Protein AF-A0AA38HMI3-F1 (afdb_monomer_lite)

Sequence (400 aa):
MSDICKDIGNIWSRQFDHRSFLSGEINSMLQEFEQKRKDTEVDNLFKTIENITDIKDTEVDRFKQAVDQVLPETNNELQQALTVCSRFSDVENKYKESDYLERARQQRKTDWDNFMDYITTSYSEINSLTESKEEGLQKISNPSIYIKPSKKLFDYISTVKVSSDIPVGIANVIYKNKKNATNSKPAEPQYLITDEDRQFLNTLKLNSKVDITKLPLYNEAIILDSDKLLNLQDLHWLYSYMQKDNEDKSEKVYLHNILEGSEIVLPKNSEIPRNAELEKRCERLRASQQNREYNSMTKNVDNVRRKHPEDTISFQMKQINRQLIAISQFIMSVLAGFAFGFIGVELLIGSLDFGFRLLLGIICALTIALAELYFLAKKLNEDLKFETAYEVKKKGTKLD

Organism: NCBI:txid2755281

pLDDT: mean 78.36, std 12.8, range [37.5, 96.31]

Foldseek 3Di:
DVVVVVVVVVVVCVVPVCVVVVVVVVVVVCCCPVPPPPCVVVVVVVVVVVVVCCCVVPVVVVVVVVCVPVVVVVVVVVVVVVVVVVVVVVVVVVVVPPCPVVVVVVVVVVVVVVVVVVVVVVVVVVVVVVVVVVVVLDDQPDQWKK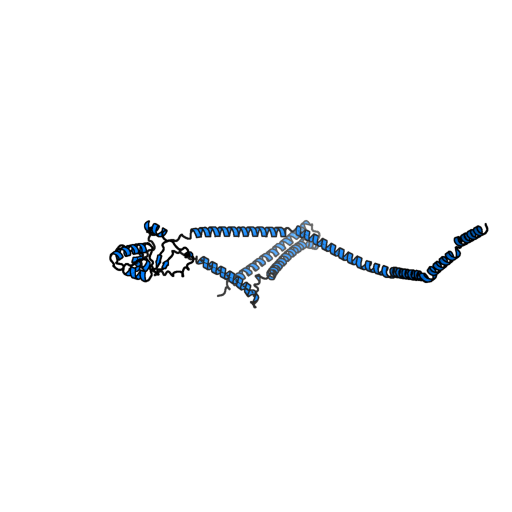KQFDPLLLVVLCPDDDDPPADQLSCVSNDVDRDDPPDDDPDDDDDPCDVVNVVVVVVDPDPPPCPVVPPDPPDDDPDDPPTRIDTPVNLVVVQVSLVVVQVVDPDRDHPVVRCVPMDMDGRDGDDDDDDPVVVVVVVVVVVVVVVVVVCVVCVVVDPPPPPVLVPDPVSVVVVVVVVVVLVVVLVVQLVVQLCCQQVVCCVVPNDDDNVNSNVRSNVSSVVSNVVSVVVVVVVVVVVVVVVVVVVVVVVVPPDD

Radius of gyration: 61.14 Å; chains: 1; bounding box: 143×137×130 Å

InterPro domains:
  IPR017243 Biogenesis of lysosome-related organelles complex 1 subunit 5 [PF14942] (6-138)
  IPR021013 ATPase, vacuolar ER assembly factor, Vma12 [PF11712] (258-382)
  IPR021013 ATPase, vacuolar ER assembly factor, Vma12 [PTHR31394] (197-399)

Structure (mmCIF, N/CA/C/O backbone):
data_AF-A0AA38HMI3-F1
#
_entry.id   AF-A0AA38HMI3-F1
#
loop_
_atom_site.group_PDB
_atom_site.id
_atom_site.type_symbol
_atom_site.label_atom_id
_atom_site.label_alt_id
_atom_site.label_comp_id
_atom_site.label_asym_id
_atom_site.label_entity_id
_atom_site.label_seq_id
_atom_site.pdbx_PDB_ins_code
_atom_site.Cartn_x
_atom_site.Cartn_y
_atom_site.Cartn_z
_atom_site.occupancy
_atom_site.B_iso_or_equiv
_atom_site.auth_seq_id
_atom_site.auth_comp_id
_atom_site.auth_asym_id
_atom_site.auth_atom_id
_atom_site.pdbx_PDB_model_num
ATOM 1 N N . MET A 1 1 ? 99.646 -90.464 -45.569 1.00 53.66 1 MET A N 1
ATOM 2 C CA . MET A 1 1 ? 99.745 -89.111 -46.173 1.00 53.66 1 MET A CA 1
ATOM 3 C C . MET A 1 1 ? 98.678 -88.843 -47.236 1.00 53.66 1 MET A C 1
ATOM 5 O O . MET A 1 1 ? 98.227 -87.711 -47.295 1.00 53.66 1 MET A O 1
ATOM 9 N N . SER A 1 2 ? 98.241 -89.822 -48.043 1.00 58.94 2 SER A N 1
ATOM 10 C CA . SER A 1 2 ? 97.234 -89.609 -49.104 1.00 58.94 2 SER A CA 1
ATOM 11 C C . SER A 1 2 ? 95.858 -89.166 -48.603 1.00 58.94 2 SER A C 1
ATOM 13 O O . SER A 1 2 ? 95.216 -88.336 -49.242 1.00 58.94 2 SER A O 1
ATOM 15 N N . ASP A 1 3 ? 95.412 -89.702 -47.470 1.00 58.22 3 ASP A N 1
ATOM 16 C CA . ASP A 1 3 ? 94.015 -89.537 -47.043 1.00 58.22 3 ASP A CA 1
ATOM 17 C C . ASP A 1 3 ? 93.772 -88.151 -46.442 1.00 58.22 3 ASP A C 1
ATOM 19 O O . ASP A 1 3 ? 92.771 -87.507 -46.735 1.00 58.22 3 ASP A O 1
ATOM 23 N N . ILE A 1 4 ? 94.781 -87.613 -45.754 1.00 63.34 4 ILE A N 1
ATOM 24 C CA . ILE A 1 4 ? 94.772 -86.244 -45.227 1.00 63.34 4 ILE A CA 1
ATOM 25 C C . ILE A 1 4 ? 94.673 -85.223 -46.372 1.00 63.34 4 ILE A C 1
ATOM 27 O O . ILE A 1 4 ? 93.920 -84.259 -46.277 1.00 63.34 4 ILE A O 1
ATOM 31 N N . CYS A 1 5 ? 95.379 -85.438 -47.487 1.00 63.88 5 CYS A N 1
ATOM 32 C CA . CYS A 1 5 ? 95.287 -84.540 -48.642 1.00 63.88 5 CYS A CA 1
ATOM 33 C C . CYS A 1 5 ? 93.909 -84.578 -49.320 1.00 63.88 5 CYS A C 1
ATOM 35 O O . CYS A 1 5 ? 93.438 -83.540 -49.781 1.00 63.88 5 CYS A O 1
ATOM 37 N N . LYS A 1 6 ? 93.249 -85.742 -49.371 1.00 67.38 6 LYS A N 1
ATOM 38 C CA . LYS A 1 6 ? 91.887 -85.854 -49.918 1.00 67.38 6 LYS A CA 1
ATOM 39 C C . LYS A 1 6 ? 90.856 -85.176 -49.027 1.00 67.38 6 LYS A C 1
ATOM 41 O O . LYS A 1 6 ? 90.005 -84.455 -49.543 1.00 67.38 6 LYS A O 1
ATOM 46 N N . ASP A 1 7 ? 90.960 -85.353 -47.716 1.00 68.00 7 ASP A N 1
ATOM 47 C CA . ASP A 1 7 ? 90.024 -84.735 -46.779 1.00 68.00 7 ASP A CA 1
ATOM 48 C C . ASP A 1 7 ? 90.170 -83.212 -46.763 1.00 68.00 7 ASP A C 1
ATOM 50 O O . ASP A 1 7 ? 89.167 -82.502 -46.809 1.00 68.00 7 ASP A O 1
ATOM 54 N N . ILE A 1 8 ? 91.400 -82.693 -46.830 1.00 70.31 8 ILE A N 1
ATOM 55 C CA . ILE A 1 8 ? 91.639 -81.249 -46.973 1.00 70.31 8 ILE A CA 1
ATOM 56 C C . ILE A 1 8 ? 91.068 -80.728 -48.301 1.00 70.31 8 ILE A C 1
ATOM 58 O O . ILE A 1 8 ? 90.435 -79.674 -48.318 1.00 70.31 8 ILE A O 1
ATOM 62 N N . GLY A 1 9 ? 91.230 -81.472 -49.401 1.00 70.25 9 GLY A N 1
ATOM 63 C CA . GLY A 1 9 ? 90.661 -81.108 -50.702 1.00 70.25 9 GLY A CA 1
ATOM 64 C C . GLY A 1 9 ? 89.130 -81.054 -50.697 1.00 70.25 9 GLY A C 1
ATOM 65 O O . GLY A 1 9 ? 88.548 -80.103 -51.215 1.00 70.25 9 GLY A O 1
ATOM 66 N N . ASN A 1 10 ? 88.479 -82.024 -50.050 1.00 69.19 10 ASN A N 1
ATOM 67 C CA . ASN A 1 10 ? 87.020 -82.076 -49.932 1.00 69.19 10 ASN A CA 1
ATOM 68 C C . ASN A 1 10 ? 86.461 -80.982 -49.011 1.00 69.19 10 ASN A C 1
ATOM 70 O O . ASN A 1 10 ? 85.406 -80.410 -49.294 1.00 69.19 10 ASN A O 1
ATOM 74 N N . ILE A 1 11 ? 87.161 -80.672 -47.916 1.00 70.38 11 ILE A N 1
ATOM 75 C CA . ILE A 1 11 ? 86.800 -79.557 -47.032 1.00 70.38 11 ILE A CA 1
ATOM 76 C C . ILE A 1 11 ? 86.919 -78.239 -47.799 1.00 70.38 11 ILE A C 1
ATOM 78 O O . ILE A 1 11 ? 85.998 -77.426 -47.757 1.00 70.38 11 ILE A O 1
ATOM 82 N N . TRP A 1 12 ? 87.996 -78.061 -48.569 1.00 71.50 12 TRP A N 1
ATOM 83 C CA . TRP A 1 12 ? 88.208 -76.860 -49.370 1.00 71.50 12 TRP A CA 1
ATOM 84 C C . TRP A 1 12 ? 87.123 -76.676 -50.440 1.00 71.50 12 TRP A C 1
ATOM 86 O O . TRP A 1 12 ? 86.528 -75.604 -50.522 1.00 71.50 12 TRP A O 1
ATOM 96 N N . SER A 1 13 ? 86.768 -77.721 -51.196 1.00 70.75 13 SER A N 1
ATOM 97 C CA . SER A 1 13 ? 85.690 -77.614 -52.188 1.00 70.75 13 SER A CA 1
ATOM 98 C C . SER A 1 13 ? 84.338 -77.329 -51.541 1.00 70.75 13 SER A C 1
ATOM 100 O O . SER A 1 13 ? 83.560 -76.538 -52.055 1.00 70.75 13 SER A O 1
ATOM 102 N N . ARG A 1 14 ? 84.048 -77.925 -50.383 1.00 69.06 14 ARG A N 1
ATOM 103 C CA . ARG A 1 14 ? 82.753 -77.753 -49.718 1.00 69.06 14 ARG A CA 1
ATOM 104 C C . ARG A 1 14 ? 82.609 -76.392 -49.035 1.00 69.06 14 ARG A C 1
ATOM 106 O O . ARG A 1 14 ? 81.496 -75.891 -48.916 1.00 69.06 14 ARG A O 1
ATOM 113 N N . GLN A 1 15 ? 83.712 -75.799 -48.589 1.00 68.62 15 GLN A N 1
ATOM 114 C CA . GLN A 1 15 ? 83.706 -74.498 -47.925 1.00 68.62 15 GLN A CA 1
ATOM 115 C C . GLN A 1 15 ? 83.678 -73.323 -48.917 1.00 68.62 15 GLN A C 1
ATOM 117 O O . GLN A 1 15 ? 83.223 -72.243 -48.546 1.00 68.62 15 GLN A O 1
ATOM 122 N N . PHE A 1 16 ? 84.094 -73.543 -50.171 1.00 68.94 16 PHE A N 1
ATOM 123 C CA . PHE A 1 16 ? 84.168 -72.506 -51.208 1.00 68.94 16 PHE A CA 1
ATOM 124 C C . PHE A 1 16 ? 83.251 -72.727 -52.430 1.00 68.94 16 PHE A C 1
ATOM 126 O O . PHE A 1 16 ? 83.304 -71.938 -53.376 1.00 68.94 16 PHE A O 1
ATOM 133 N N . ASP A 1 17 ? 82.376 -73.741 -52.446 1.00 71.19 17 ASP A N 1
ATOM 134 C CA . ASP A 1 17 ? 81.403 -73.914 -53.538 1.00 71.19 17 ASP A CA 1
ATOM 135 C C . ASP A 1 17 ? 80.157 -73.033 -53.334 1.00 71.19 17 ASP A C 1
ATOM 137 O O . ASP A 1 17 ? 79.098 -73.453 -52.866 1.00 71.19 17 ASP A O 1
ATOM 141 N N . HIS A 1 18 ? 80.304 -71.752 -53.675 1.00 74.81 18 HIS A N 1
ATOM 142 C CA . HIS A 1 18 ? 79.265 -70.730 -53.523 1.00 74.81 18 HIS A CA 1
ATOM 143 C C . HIS A 1 18 ? 78.164 -70.795 -54.590 1.00 74.81 18 HIS A C 1
ATOM 145 O O . HIS A 1 18 ? 77.219 -70.010 -54.528 1.00 74.81 18 HIS A O 1
ATOM 151 N N . ARG A 1 19 ? 78.249 -71.706 -55.571 1.00 77.69 19 ARG A N 1
ATOM 152 C CA . ARG A 1 19 ? 77.316 -71.749 -56.712 1.00 77.69 19 ARG A CA 1
ATOM 153 C C . ARG A 1 19 ? 75.865 -71.959 -56.296 1.00 77.69 19 ARG A C 1
ATOM 155 O O . ARG A 1 19 ? 74.987 -71.266 -56.801 1.00 77.69 19 ARG A O 1
ATOM 162 N N . SER A 1 20 ? 75.617 -72.876 -55.365 1.00 74.94 20 SER A N 1
ATOM 163 C CA . SER A 1 20 ? 74.258 -73.182 -54.898 1.00 74.94 20 SER A CA 1
ATOM 164 C C . SER A 1 20 ? 73.639 -72.014 -54.128 1.00 74.94 20 SER A C 1
ATOM 166 O O . SER A 1 20 ? 72.458 -71.727 -54.300 1.00 74.94 20 SER A O 1
ATOM 168 N N . PHE A 1 21 ? 74.445 -71.303 -53.332 1.00 79.44 21 PHE A N 1
ATOM 169 C CA . PHE A 1 21 ? 74.012 -70.100 -52.620 1.00 79.44 21 PHE A CA 1
ATOM 170 C C . PHE A 1 21 ? 73.713 -68.955 -53.597 1.00 79.44 21 PHE A C 1
ATOM 172 O O . PHE A 1 21 ? 72.607 -68.428 -53.604 1.00 79.44 21 PHE A O 1
ATOM 179 N N . LEU A 1 22 ? 74.653 -68.636 -54.494 1.00 82.31 22 LEU A N 1
ATOM 180 C CA . LEU A 1 22 ? 74.498 -67.548 -55.467 1.00 82.31 22 LEU A CA 1
ATOM 181 C C . LEU A 1 22 ? 73.312 -67.783 -56.411 1.00 82.31 22 LEU A C 1
ATOM 183 O O . LEU A 1 22 ? 72.559 -66.858 -56.693 1.00 82.31 22 LEU A O 1
ATOM 187 N N . SER A 1 23 ? 73.105 -69.021 -56.868 1.00 83.62 23 SER A N 1
ATOM 188 C CA . SER A 1 23 ? 71.952 -69.362 -57.705 1.00 83.62 23 SER A CA 1
ATOM 189 C C . SER A 1 23 ? 70.625 -69.263 -56.949 1.00 83.62 23 SER A C 1
ATOM 191 O O . SER A 1 23 ? 69.622 -68.890 -57.555 1.00 83.62 23 SER A O 1
ATOM 193 N N . GLY A 1 24 ? 70.601 -69.599 -55.656 1.00 84.50 24 GLY A N 1
ATOM 194 C CA . GLY A 1 24 ? 69.422 -69.430 -54.807 1.00 84.50 24 GLY A CA 1
ATOM 195 C C . GLY A 1 24 ? 69.067 -67.957 -54.620 1.00 84.50 24 GLY A C 1
ATOM 196 O O . GLY A 1 24 ? 67.916 -67.577 -54.822 1.00 84.50 24 GLY A O 1
ATOM 197 N N . GLU A 1 25 ? 70.065 -67.121 -54.332 1.00 85.12 25 GLU A N 1
ATOM 198 C CA . GLU A 1 25 ? 69.886 -65.679 -54.141 1.00 85.12 25 GLU A CA 1
ATOM 199 C C . GLU A 1 25 ? 69.431 -64.983 -55.432 1.00 85.12 25 GLU A C 1
ATOM 201 O O . GLU A 1 25 ? 68.498 -64.183 -55.407 1.00 85.12 25 GLU A O 1
ATOM 206 N N . ILE A 1 26 ? 70.030 -65.337 -56.579 1.00 84.25 26 ILE A N 1
ATOM 207 C CA . ILE A 1 26 ? 69.630 -64.811 -57.895 1.00 84.25 26 ILE A CA 1
ATOM 208 C C . ILE A 1 26 ? 68.176 -65.178 -58.195 1.00 84.25 26 ILE A C 1
ATOM 210 O O . ILE A 1 26 ? 67.402 -64.309 -58.584 1.00 84.25 26 ILE A O 1
ATOM 214 N N . ASN A 1 27 ? 67.777 -66.434 -57.980 1.00 82.56 27 ASN A N 1
ATOM 215 C CA . ASN A 1 27 ? 66.400 -66.861 -58.235 1.00 82.56 27 ASN A CA 1
ATOM 216 C C . ASN A 1 27 ? 65.402 -66.204 -57.273 1.00 82.56 27 ASN A C 1
ATOM 218 O O . ASN A 1 27 ? 64.312 -65.831 -57.696 1.00 82.56 27 ASN A O 1
ATOM 222 N N . SER A 1 28 ? 65.779 -66.020 -56.005 1.00 80.88 28 SER A N 1
ATOM 223 C CA . SER A 1 28 ? 64.961 -65.308 -55.018 1.00 80.88 28 SER A CA 1
ATOM 224 C C . SER A 1 28 ? 64.762 -63.841 -55.416 1.00 80.88 28 SER A C 1
ATOM 226 O O . SER A 1 28 ? 63.639 -63.338 -55.419 1.00 80.88 28 SER A O 1
ATOM 228 N N . MET A 1 29 ? 65.834 -63.171 -55.855 1.00 80.56 29 MET A N 1
ATOM 229 C CA . MET A 1 29 ? 65.776 -61.798 -56.356 1.00 80.56 29 MET A CA 1
ATOM 230 C C . MET A 1 29 ? 64.897 -61.696 -57.610 1.00 80.56 29 MET A C 1
ATOM 232 O O . MET A 1 29 ? 64.044 -60.818 -57.702 1.00 80.56 29 MET A O 1
ATOM 236 N N . LEU A 1 30 ? 65.059 -62.616 -58.558 1.00 79.44 30 LEU A N 1
ATOM 237 C CA . LEU A 1 30 ? 64.302 -62.626 -59.808 1.00 79.44 30 LEU A CA 1
ATOM 238 C C . LEU A 1 30 ? 62.809 -62.891 -59.550 1.00 79.44 30 LEU A C 1
ATOM 240 O O . LEU A 1 30 ? 61.956 -62.220 -60.123 1.00 79.44 30 LEU A O 1
ATOM 244 N N . GLN A 1 31 ? 62.480 -63.771 -58.599 1.00 76.31 31 GLN A N 1
ATOM 245 C CA . GLN A 1 31 ? 61.102 -64.022 -58.175 1.00 76.31 31 GLN A CA 1
ATOM 246 C C . GLN A 1 31 ? 60.465 -62.807 -57.474 1.00 76.31 31 GLN A C 1
ATOM 248 O O . GLN A 1 31 ? 59.315 -62.464 -57.752 1.00 76.31 31 GLN A O 1
ATOM 253 N N . GLU A 1 32 ? 61.193 -62.127 -56.586 1.00 74.00 32 GLU A N 1
ATOM 254 C CA . GLU A 1 32 ? 60.715 -60.909 -55.915 1.00 74.00 32 GLU A CA 1
ATOM 255 C C . GLU A 1 32 ? 60.447 -59.764 -56.909 1.00 74.00 32 GLU A C 1
ATOM 257 O O . GLU A 1 32 ? 59.426 -59.079 -56.798 1.00 74.00 32 GLU A O 1
ATOM 262 N N . PHE A 1 33 ? 61.323 -59.570 -57.897 1.00 70.69 33 PHE A N 1
ATOM 263 C CA . PHE A 1 33 ? 61.198 -58.473 -58.858 1.00 70.69 33 PHE A CA 1
ATOM 264 C C . PHE A 1 33 ? 60.216 -58.772 -59.999 1.00 70.69 33 PHE A C 1
ATOM 266 O O . PHE A 1 33 ? 59.379 -57.922 -60.300 1.00 70.69 33 PHE A O 1
ATOM 273 N N . GLU A 1 34 ? 60.245 -59.967 -60.595 1.00 68.62 34 GLU A N 1
ATOM 274 C CA . GLU A 1 34 ? 59.375 -60.289 -61.736 1.00 68.62 34 GLU A CA 1
ATOM 275 C C . GLU A 1 34 ? 57.951 -60.695 -61.324 1.00 68.62 34 GLU A C 1
ATOM 277 O O . GLU A 1 34 ? 57.003 -60.368 -62.039 1.00 68.62 34 GLU A O 1
ATOM 282 N N . GLN A 1 35 ? 57.757 -61.384 -60.185 1.00 64.50 35 GLN A N 1
ATOM 283 C CA . GLN A 1 35 ? 56.431 -61.912 -59.814 1.00 64.50 35 GLN A CA 1
ATOM 284 C C . GLN A 1 35 ? 55.650 -61.038 -58.825 1.00 64.50 35 GLN A C 1
ATOM 286 O O . GLN A 1 35 ? 54.431 -60.946 -58.956 1.00 64.50 35 GLN A O 1
ATOM 291 N N . LYS A 1 36 ? 56.298 -60.413 -57.829 1.00 62.81 36 LYS A N 1
ATOM 292 C CA . LYS A 1 36 ? 55.577 -59.652 -56.783 1.00 62.81 36 LYS A CA 1
ATOM 293 C C . LYS A 1 36 ? 55.408 -58.165 -57.090 1.00 62.81 36 LYS A C 1
ATOM 295 O O . LYS A 1 36 ? 54.399 -57.588 -56.692 1.00 62.81 36 LYS A O 1
ATOM 300 N N . ARG A 1 37 ? 56.389 -57.526 -57.736 1.00 62.28 37 ARG A N 1
ATOM 301 C CA . ARG A 1 37 ? 56.389 -56.062 -57.933 1.00 62.28 37 ARG A CA 1
ATOM 302 C C . ARG A 1 37 ? 55.822 -55.611 -59.272 1.00 62.28 37 ARG A C 1
ATOM 304 O O . ARG A 1 37 ? 55.145 -54.590 -59.281 1.00 62.28 37 ARG A O 1
ATOM 311 N N . LYS A 1 38 ? 56.059 -56.388 -60.335 1.00 68.56 38 LYS A N 1
ATOM 312 C CA . LYS A 1 38 ? 55.564 -56.200 -61.709 1.00 68.56 38 LYS A CA 1
ATOM 313 C C . LYS A 1 38 ? 55.175 -54.745 -62.037 1.00 68.56 38 LYS A C 1
ATOM 315 O O . LYS A 1 38 ? 56.067 -53.916 -62.169 1.00 68.56 38 LYS A O 1
ATOM 320 N N . ASP A 1 39 ? 53.877 -54.439 -62.086 1.00 67.12 39 ASP A N 1
ATOM 321 C CA . ASP A 1 39 ? 53.347 -53.122 -62.469 1.00 67.12 39 ASP A CA 1
ATOM 322 C C . ASP A 1 39 ? 52.679 -52.378 -61.294 1.00 67.12 39 ASP A C 1
ATOM 324 O O . ASP A 1 39 ? 52.217 -51.253 -61.445 1.00 67.12 39 ASP A O 1
ATOM 328 N N . THR A 1 40 ? 52.648 -52.960 -60.091 1.00 75.25 40 THR A N 1
ATOM 329 C CA . THR A 1 40 ? 51.892 -52.418 -58.947 1.00 75.25 40 THR A CA 1
ATOM 330 C C . THR A 1 40 ? 52.429 -51.061 -58.480 1.00 75.25 40 THR A C 1
ATOM 332 O O . THR A 1 40 ? 51.672 -50.187 -58.061 1.00 75.25 40 THR A O 1
ATOM 335 N N . GLU A 1 41 ? 53.749 -50.871 -58.540 1.00 76.31 41 GLU A N 1
ATOM 336 C CA . GLU A 1 41 ? 54.398 -49.596 -58.209 1.00 76.31 41 GLU A CA 1
ATOM 337 C C . GLU A 1 41 ? 54.108 -48.528 -59.270 1.00 76.31 41 GLU A C 1
ATOM 339 O O . GLU A 1 41 ? 53.856 -47.369 -58.938 1.00 76.31 41 GLU A O 1
ATOM 344 N N . VAL A 1 42 ? 54.054 -48.942 -60.537 1.00 80.25 42 VAL A N 1
ATOM 345 C CA . VAL A 1 42 ? 53.709 -48.085 -61.674 1.00 80.25 42 VAL A CA 1
ATOM 346 C C . VAL A 1 42 ? 52.240 -47.651 -61.591 1.00 80.25 42 VAL A C 1
ATOM 348 O O . VAL A 1 42 ? 51.952 -46.463 -61.715 1.00 80.25 42 VAL A O 1
ATOM 351 N N . ASP A 1 43 ? 51.322 -48.562 -61.267 1.00 81.94 43 ASP A N 1
ATOM 352 C CA . ASP A 1 43 ? 49.903 -48.253 -61.044 1.00 81.94 43 ASP A CA 1
ATOM 353 C C . ASP A 1 43 ? 49.696 -47.293 -59.866 1.00 81.94 43 ASP A C 1
ATOM 355 O O . ASP A 1 43 ? 48.864 -46.385 -59.924 1.00 81.94 43 ASP A O 1
ATOM 359 N N . ASN A 1 44 ? 50.463 -47.459 -58.785 1.00 83.75 44 ASN A N 1
ATOM 360 C CA . ASN A 1 44 ? 50.418 -46.542 -57.647 1.00 83.75 44 ASN A CA 1
ATOM 361 C C . ASN A 1 44 ? 50.947 -45.151 -58.016 1.00 83.75 44 ASN A C 1
ATOM 363 O O . ASN A 1 44 ? 50.377 -44.148 -57.580 1.00 83.75 44 ASN A O 1
ATOM 367 N N . LEU A 1 45 ? 51.997 -45.073 -58.838 1.00 85.56 45 LEU A N 1
ATOM 368 C CA . LEU A 1 45 ? 52.503 -43.812 -59.384 1.00 85.56 45 LEU A CA 1
ATOM 369 C C . LEU A 1 45 ? 51.456 -43.126 -60.263 1.00 85.56 45 LEU A C 1
ATOM 371 O O . LEU A 1 45 ? 51.213 -41.935 -60.078 1.00 85.56 45 LEU A O 1
ATOM 375 N N . PHE A 1 46 ? 50.779 -43.862 -61.145 1.00 89.19 46 PHE A N 1
ATOM 376 C CA . PHE A 1 46 ? 49.711 -43.303 -61.976 1.00 89.19 46 PHE A CA 1
ATOM 377 C C . PHE A 1 46 ? 48.533 -42.794 -61.150 1.00 89.19 46 PHE A C 1
ATOM 379 O O . PHE A 1 46 ? 48.115 -41.661 -61.359 1.00 89.19 46 PHE A O 1
ATOM 386 N N . LYS A 1 47 ? 48.070 -43.553 -60.149 1.00 90.06 47 LYS A N 1
ATOM 387 C CA . LYS A 1 47 ? 47.031 -43.084 -59.212 1.00 90.06 47 LYS A CA 1
ATOM 388 C C . LYS A 1 47 ? 47.461 -41.842 -58.442 1.00 90.06 47 LYS A C 1
ATOM 390 O O . LYS A 1 47 ? 46.658 -40.955 -58.180 1.00 90.06 47 LYS A O 1
ATOM 395 N N . THR A 1 48 ? 48.732 -41.772 -58.054 1.00 88.62 48 THR A N 1
ATOM 396 C CA . THR A 1 48 ? 49.266 -40.600 -57.353 1.00 88.62 48 THR A CA 1
ATOM 397 C C . THR A 1 48 ? 49.278 -39.385 -58.274 1.00 88.62 48 THR A C 1
ATOM 399 O O . THR A 1 48 ? 48.897 -38.304 -57.845 1.00 88.62 48 THR A O 1
ATOM 402 N N . ILE A 1 49 ? 49.658 -39.557 -59.542 1.00 90.75 49 ILE A N 1
ATOM 403 C CA . ILE A 1 49 ? 49.626 -38.486 -60.542 1.00 90.75 49 ILE A CA 1
ATOM 404 C C . ILE A 1 49 ? 48.187 -38.055 -60.832 1.00 90.75 49 ILE A C 1
ATOM 406 O O . ILE A 1 49 ? 47.931 -36.861 -60.849 1.00 90.75 49 ILE A O 1
ATOM 410 N N . GLU A 1 50 ? 47.258 -38.995 -61.002 1.00 91.38 50 GLU A N 1
ATOM 411 C CA . GLU A 1 50 ? 45.829 -38.717 -61.192 1.00 91.38 50 GLU A CA 1
ATOM 412 C C . GLU A 1 50 ? 45.277 -37.889 -60.028 1.00 91.38 50 GLU A C 1
ATOM 414 O O . GLU A 1 50 ? 44.774 -36.792 -60.243 1.00 91.38 50 GLU A O 1
ATOM 419 N N . ASN A 1 51 ? 45.515 -38.325 -58.787 1.00 89.88 51 ASN A N 1
ATOM 420 C CA . ASN A 1 51 ? 45.115 -37.574 -57.598 1.00 89.88 51 ASN A CA 1
ATOM 421 C C . ASN A 1 51 ? 45.776 -36.186 -57.526 1.00 89.88 51 ASN A C 1
ATOM 423 O O . ASN A 1 51 ? 45.135 -35.220 -57.123 1.00 89.88 51 ASN A O 1
ATOM 427 N N . ILE A 1 52 ? 47.059 -36.065 -57.887 1.00 92.69 52 ILE A N 1
ATOM 428 C CA . ILE A 1 52 ? 47.760 -34.771 -57.910 1.00 92.69 52 ILE A CA 1
ATOM 429 C C . ILE A 1 52 ? 47.149 -33.847 -58.965 1.00 92.69 52 ILE A C 1
ATOM 431 O O . ILE A 1 52 ? 46.990 -32.654 -58.705 1.00 92.69 52 ILE A O 1
ATOM 435 N N . THR A 1 53 ? 46.811 -34.381 -60.135 1.00 89.50 53 THR A N 1
ATOM 436 C CA . THR A 1 53 ? 46.181 -33.627 -61.216 1.00 89.50 53 THR A CA 1
ATOM 437 C C . THR A 1 53 ? 44.774 -33.192 -60.822 1.00 89.50 53 THR A C 1
ATOM 439 O O . THR A 1 53 ? 44.479 -32.010 -60.947 1.00 89.50 53 THR A O 1
ATOM 442 N N . ASP A 1 54 ? 43.956 -34.067 -60.237 1.00 91.12 54 ASP A N 1
ATOM 443 C CA . ASP A 1 54 ? 42.620 -33.713 -59.740 1.00 91.12 54 ASP A CA 1
ATOM 444 C C . ASP A 1 54 ? 42.688 -32.640 -58.643 1.00 91.12 54 ASP A C 1
ATOM 446 O O . ASP A 1 54 ? 41.982 -31.632 -58.685 1.00 91.12 54 ASP A O 1
ATOM 450 N N . ILE A 1 55 ? 43.604 -32.784 -57.679 1.00 90.62 55 ILE A N 1
ATOM 451 C CA . ILE A 1 55 ? 43.803 -31.762 -56.642 1.00 90.62 55 ILE A CA 1
ATOM 452 C C . ILE A 1 55 ? 44.158 -30.418 -57.282 1.00 90.62 55 ILE A C 1
ATOM 454 O O . ILE A 1 55 ? 43.587 -29.389 -56.915 1.00 90.62 55 ILE A O 1
ATOM 458 N N . LYS A 1 56 ? 45.097 -30.423 -58.230 1.00 88.12 56 LYS A N 1
ATOM 459 C CA . LYS A 1 56 ? 45.595 -29.211 -58.877 1.00 88.12 56 LYS A CA 1
ATOM 460 C C . LYS A 1 56 ? 44.537 -28.541 -59.752 1.00 88.12 56 LYS A C 1
ATOM 462 O O . LYS A 1 56 ? 44.409 -27.322 -59.684 1.00 88.12 56 LYS A O 1
ATOM 467 N N . ASP A 1 57 ? 43.825 -29.315 -60.563 1.00 85.69 57 ASP A N 1
ATOM 468 C CA . ASP A 1 57 ? 42.973 -28.787 -61.626 1.00 85.69 57 ASP A CA 1
ATOM 469 C C . ASP A 1 57 ? 41.522 -28.572 -61.163 1.00 85.69 57 ASP A C 1
ATOM 471 O O . ASP A 1 57 ? 40.817 -27.763 -61.763 1.00 85.69 57 ASP A O 1
ATOM 475 N N . THR A 1 58 ? 41.056 -29.238 -60.094 1.00 87.75 58 THR A N 1
ATOM 476 C CA . THR A 1 58 ? 39.675 -29.067 -59.600 1.00 87.75 58 THR A CA 1
ATOM 477 C C . THR A 1 58 ? 39.585 -28.546 -58.172 1.00 87.75 58 THR A C 1
ATOM 479 O O . THR A 1 58 ? 38.851 -27.590 -57.912 1.00 87.75 58 THR A O 1
ATOM 482 N N . GLU A 1 59 ? 40.298 -29.150 -57.218 1.00 89.25 59 GLU A N 1
ATOM 483 C CA . GLU A 1 59 ? 40.092 -28.823 -55.798 1.00 89.25 59 GLU A CA 1
ATOM 484 C C . GLU A 1 59 ? 40.741 -27.495 -55.389 1.00 89.25 59 GLU A C 1
ATOM 486 O O . GLU A 1 59 ? 40.163 -26.761 -54.585 1.00 89.25 59 GLU A O 1
ATOM 491 N N . VAL A 1 60 ? 41.889 -27.129 -55.971 1.00 91.12 60 VAL A N 1
ATOM 492 C CA . VAL A 1 60 ? 42.529 -25.823 -55.723 1.00 91.12 60 VAL A CA 1
ATOM 493 C C . VAL A 1 60 ? 41.631 -24.671 -56.176 1.00 91.12 60 VAL A C 1
ATOM 495 O O . VAL A 1 60 ? 41.438 -23.715 -55.422 1.00 91.12 60 VAL A O 1
ATOM 498 N N . ASP A 1 61 ? 41.038 -24.770 -57.366 1.00 89.00 61 ASP A N 1
ATOM 499 C CA . ASP A 1 61 ? 40.159 -23.723 -57.893 1.00 89.00 61 ASP A CA 1
ATOM 500 C C . ASP A 1 61 ? 38.837 -23.649 -57.122 1.00 89.00 61 ASP A C 1
ATOM 502 O O . ASP A 1 61 ? 38.383 -22.553 -56.782 1.00 89.00 61 ASP A O 1
ATOM 506 N N . ARG A 1 62 ? 38.256 -24.798 -56.746 1.00 89.44 62 ARG A N 1
ATOM 507 C CA . ARG A 1 62 ? 37.067 -24.840 -55.881 1.00 89.44 62 ARG A CA 1
ATOM 508 C C . ARG A 1 62 ? 37.348 -24.221 -54.512 1.00 89.44 62 ARG A C 1
ATOM 510 O O . ARG A 1 62 ? 36.532 -23.444 -54.015 1.00 89.44 62 ARG A O 1
ATOM 517 N N . PHE A 1 63 ? 38.492 -24.539 -53.908 1.00 89.31 63 PHE A N 1
ATOM 518 C CA . PHE A 1 63 ? 38.903 -23.959 -52.632 1.00 89.31 63 PHE A CA 1
ATOM 519 C C . PHE A 1 63 ? 39.083 -22.447 -52.749 1.00 89.31 63 PHE A C 1
ATOM 521 O O . PHE A 1 63 ? 38.556 -21.702 -51.925 1.00 89.31 63 PHE A O 1
ATOM 528 N N . LYS A 1 64 ? 39.760 -21.978 -53.800 1.00 89.44 64 LYS A N 1
ATOM 529 C CA . LYS A 1 64 ? 39.952 -20.549 -54.047 1.00 89.44 64 LYS A CA 1
ATOM 530 C C . LYS A 1 64 ? 38.620 -19.819 -54.214 1.00 89.44 64 LYS A C 1
ATOM 532 O O . LYS A 1 64 ? 38.410 -18.799 -53.571 1.00 89.44 64 LYS A O 1
ATOM 537 N N . GLN A 1 65 ? 37.693 -20.378 -54.991 1.00 89.25 65 GLN A N 1
ATOM 538 C CA . GLN A 1 65 ? 36.362 -19.802 -55.174 1.00 89.25 65 GLN A CA 1
ATOM 539 C C . GLN A 1 65 ? 35.564 -19.752 -53.862 1.00 89.25 65 GLN A C 1
ATOM 541 O O . GLN A 1 65 ? 34.900 -18.754 -53.589 1.00 89.25 65 GLN A O 1
ATOM 546 N N . ALA A 1 66 ? 35.646 -20.796 -53.032 1.00 89.88 66 ALA A N 1
ATOM 547 C CA . ALA A 1 66 ? 35.001 -20.813 -51.722 1.00 89.88 66 ALA A CA 1
ATOM 548 C C . ALA A 1 66 ? 35.608 -19.766 -50.772 1.00 89.88 66 ALA A C 1
ATOM 550 O O . ALA A 1 66 ? 34.873 -19.061 -50.084 1.00 89.88 66 ALA A O 1
ATOM 551 N N . VAL A 1 67 ? 36.936 -19.616 -50.766 1.00 91.94 67 VAL A N 1
ATOM 552 C CA . VAL A 1 67 ? 37.634 -18.592 -49.973 1.00 91.94 67 VAL A CA 1
ATOM 553 C C . VAL A 1 67 ? 37.256 -17.186 -50.441 1.00 91.94 67 VAL A C 1
ATOM 555 O O . VAL A 1 67 ? 36.914 -16.347 -49.609 1.00 91.94 67 VAL A O 1
ATOM 558 N N . ASP A 1 68 ? 37.242 -16.944 -51.752 1.00 90.94 68 ASP A N 1
ATOM 559 C CA . ASP A 1 68 ? 36.901 -15.643 -52.335 1.00 90.94 68 ASP A CA 1
ATOM 560 C C . ASP A 1 68 ? 35.437 -15.241 -52.075 1.00 90.94 68 ASP A C 1
ATOM 562 O O . ASP A 1 68 ? 35.124 -14.053 -52.075 1.00 90.94 68 ASP A O 1
ATOM 566 N N . GLN A 1 69 ? 34.538 -16.200 -51.821 1.00 89.69 69 GLN A N 1
ATOM 567 C CA . GLN A 1 69 ? 33.137 -15.935 -51.464 1.00 89.69 69 GLN A CA 1
ATOM 568 C C . GLN A 1 69 ? 32.932 -15.755 -49.955 1.00 89.69 69 GLN A C 1
ATOM 570 O O . GLN A 1 69 ? 32.329 -14.774 -49.524 1.00 89.69 69 GLN A O 1
ATOM 575 N N . VAL A 1 70 ? 33.455 -16.676 -49.143 1.00 93.69 70 VAL A N 1
ATOM 576 C CA . VAL A 1 70 ? 33.163 -16.734 -47.701 1.00 93.69 70 VAL A CA 1
ATOM 577 C C . VAL A 1 70 ? 33.951 -15.685 -46.913 1.00 93.69 70 VAL A C 1
ATOM 579 O O . VAL A 1 70 ? 33.446 -15.107 -45.948 1.00 93.69 70 VAL A O 1
ATOM 582 N N . LEU A 1 71 ? 35.195 -15.403 -47.306 1.00 93.19 71 LEU A N 1
ATOM 583 C CA . LEU A 1 71 ? 36.044 -14.451 -46.594 1.00 93.19 71 LEU A CA 1
ATOM 584 C C . LEU A 1 71 ? 35.501 -13.005 -46.605 1.00 93.19 71 LEU A C 1
ATOM 586 O O . LEU A 1 71 ? 35.486 -12.379 -45.543 1.00 93.19 71 LEU A O 1
ATOM 590 N N . PRO A 1 72 ? 35.030 -12.436 -47.734 1.00 93.25 72 PRO A N 1
ATOM 591 C CA . PRO A 1 72 ? 34.453 -11.093 -47.714 1.00 93.25 72 PRO A CA 1
ATOM 592 C C . PRO A 1 72 ? 33.109 -11.032 -46.983 1.00 93.25 72 PRO A C 1
ATOM 594 O O . PRO A 1 72 ? 32.840 -10.029 -46.322 1.00 93.25 72 PRO A O 1
ATOM 597 N N . GLU A 1 73 ? 32.285 -12.080 -47.065 1.00 93.25 73 GLU A N 1
ATOM 598 C CA . GLU A 1 73 ? 30.997 -12.146 -46.366 1.00 93.25 73 GLU A CA 1
ATOM 599 C C . GLU A 1 73 ? 31.196 -12.138 -44.846 1.00 93.25 73 GLU A C 1
ATOM 601 O O . GLU A 1 73 ? 30.699 -11.244 -44.161 1.00 93.25 73 GLU A O 1
ATOM 606 N N . THR A 1 74 ? 32.037 -13.038 -44.334 1.00 92.50 74 THR A N 1
ATOM 607 C CA . THR A 1 74 ? 32.381 -13.096 -42.903 1.00 92.50 74 THR A CA 1
ATOM 608 C C . THR A 1 74 ? 33.063 -11.819 -42.411 1.00 92.50 74 THR A C 1
ATOM 610 O O . THR A 1 74 ? 32.773 -11.344 -41.312 1.00 92.50 74 THR A O 1
ATOM 613 N N . ASN A 1 75 ? 33.930 -11.199 -43.219 1.00 94.44 75 ASN A N 1
ATOM 614 C CA . ASN A 1 75 ? 34.527 -9.912 -42.869 1.00 94.44 75 ASN A CA 1
ATOM 615 C C . ASN A 1 75 ? 33.470 -8.797 -42.787 1.00 94.44 75 ASN A C 1
ATOM 617 O O . ASN A 1 75 ? 33.512 -7.980 -41.871 1.00 94.44 75 ASN A O 1
ATOM 621 N N . ASN A 1 76 ? 32.497 -8.763 -43.701 1.00 94.44 76 ASN A N 1
ATOM 622 C CA . ASN A 1 76 ? 31.405 -7.791 -43.653 1.00 94.44 76 ASN A CA 1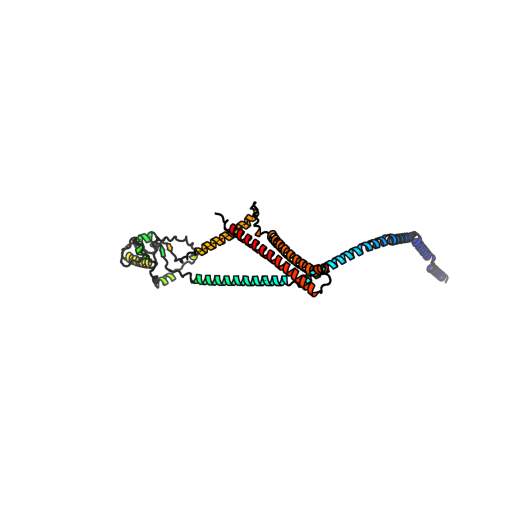
ATOM 623 C C . ASN A 1 76 ? 30.516 -7.996 -42.415 1.00 94.44 76 ASN A C 1
ATOM 625 O O . ASN A 1 76 ? 30.205 -7.030 -41.720 1.00 94.44 76 ASN A O 1
ATOM 629 N N . GLU A 1 77 ? 30.164 -9.239 -42.085 1.00 95.06 77 GLU A N 1
ATOM 630 C CA . GLU A 1 77 ? 29.425 -9.559 -40.857 1.00 95.06 77 GLU A CA 1
ATOM 631 C C . GLU A 1 77 ? 30.186 -9.121 -39.599 1.00 95.06 77 GLU A C 1
ATOM 633 O O . GLU A 1 77 ? 29.605 -8.504 -38.703 1.00 95.06 77 GLU A O 1
ATOM 638 N N . LEU A 1 78 ? 31.501 -9.357 -39.550 1.00 95.06 78 LEU A N 1
ATOM 639 C CA . LEU A 1 78 ? 32.351 -8.902 -38.448 1.00 95.06 78 LEU A CA 1
ATOM 640 C C . LEU A 1 78 ? 32.399 -7.374 -38.343 1.00 95.06 78 LEU A C 1
ATOM 642 O O . LEU A 1 78 ? 32.307 -6.834 -37.240 1.00 95.06 78 LEU A O 1
ATOM 646 N N . GLN A 1 79 ? 32.496 -6.662 -39.468 1.00 95.88 79 GLN A N 1
ATOM 647 C CA . GLN A 1 79 ? 32.438 -5.198 -39.477 1.00 95.88 79 GLN A CA 1
ATOM 648 C C . GLN A 1 79 ? 31.075 -4.692 -38.988 1.00 95.88 79 GLN A C 1
ATOM 650 O O . GLN A 1 79 ? 31.015 -3.782 -38.162 1.00 95.88 79 GLN A O 1
ATOM 655 N N . GLN A 1 80 ? 29.973 -5.310 -39.419 1.00 95.06 80 GLN A N 1
ATOM 656 C CA . GLN A 1 80 ? 28.635 -4.968 -38.934 1.00 95.06 80 GLN A CA 1
ATOM 657 C C . GLN A 1 80 ? 28.513 -5.200 -37.426 1.00 95.06 80 GLN A C 1
ATOM 659 O O . GLN A 1 80 ? 28.082 -4.297 -36.705 1.00 95.06 80 GLN A O 1
ATOM 664 N N . ALA A 1 81 ? 28.968 -6.350 -36.925 1.00 95.06 81 ALA A N 1
ATOM 665 C CA . ALA A 1 81 ? 28.982 -6.643 -35.497 1.00 95.06 81 ALA A CA 1
ATOM 666 C C . ALA A 1 81 ? 29.805 -5.606 -34.712 1.00 95.06 81 ALA A C 1
ATOM 668 O O . ALA A 1 81 ? 29.334 -5.088 -33.699 1.00 95.06 81 ALA A O 1
ATOM 669 N N . LEU A 1 82 ? 30.982 -5.218 -35.213 1.00 95.00 82 LEU A N 1
ATOM 670 C CA . LEU A 1 82 ? 31.805 -4.167 -34.609 1.00 95.00 82 LEU A CA 1
ATOM 671 C C . LEU A 1 82 ? 31.083 -2.815 -34.559 1.00 95.00 82 LEU A C 1
ATOM 673 O O . LEU A 1 82 ? 31.117 -2.151 -33.523 1.00 95.00 82 LEU A O 1
ATOM 677 N N . THR A 1 83 ? 30.386 -2.419 -35.630 1.00 94.88 83 THR A N 1
ATOM 678 C CA . THR A 1 83 ? 29.614 -1.161 -35.636 1.00 94.88 83 THR A CA 1
ATOM 679 C C . THR A 1 83 ? 28.434 -1.176 -34.665 1.00 94.88 83 THR A C 1
ATOM 681 O O . THR A 1 83 ? 28.066 -0.141 -34.110 1.00 94.88 83 THR A O 1
ATOM 684 N N . VAL A 1 84 ? 27.823 -2.339 -34.439 1.00 92.38 84 VAL A N 1
ATOM 685 C CA . VAL A 1 84 ? 26.759 -2.492 -33.444 1.00 92.38 84 VAL A CA 1
ATOM 686 C C . VAL A 1 84 ? 27.344 -2.380 -32.038 1.00 92.38 84 VAL A C 1
ATOM 688 O O . VAL A 1 84 ? 26.820 -1.621 -31.222 1.00 92.38 84 VAL A O 1
ATOM 691 N N . CYS A 1 85 ? 28.459 -3.060 -31.768 1.00 91.75 85 CYS A N 1
ATOM 692 C CA . CYS A 1 85 ? 29.153 -2.988 -30.483 1.00 91.75 85 CYS A CA 1
ATOM 693 C C . CYS A 1 85 ? 29.598 -1.559 -30.136 1.00 91.75 85 CYS A C 1
ATOM 695 O O . CYS A 1 85 ? 29.407 -1.126 -28.999 1.00 91.75 85 CYS A O 1
ATOM 697 N N . SER A 1 86 ? 30.126 -0.795 -31.100 1.00 91.06 86 SER A N 1
ATOM 698 C CA . SER A 1 86 ? 30.510 0.601 -30.855 1.00 91.06 86 SER A CA 1
ATOM 699 C C . SER A 1 86 ? 29.300 1.485 -30.536 1.00 91.06 86 SER A C 1
ATOM 701 O O . SER A 1 86 ? 29.325 2.219 -29.551 1.00 91.06 86 SER A O 1
ATOM 703 N N . ARG A 1 87 ? 28.189 1.334 -31.271 1.00 91.06 87 ARG A N 1
ATOM 704 C CA . ARG A 1 87 ? 26.935 2.056 -30.984 1.00 91.06 87 ARG A CA 1
ATOM 705 C C . ARG A 1 87 ? 26.378 1.749 -29.596 1.00 91.06 87 ARG A C 1
ATOM 707 O O . ARG A 1 87 ? 25.889 2.658 -28.930 1.00 91.06 87 ARG A O 1
ATOM 714 N N . PHE A 1 88 ? 26.432 0.493 -29.154 1.00 88.50 88 PHE A N 1
ATOM 715 C CA . PHE A 1 88 ? 26.005 0.133 -27.799 1.00 88.50 88 PHE A CA 1
ATOM 716 C C . PHE A 1 88 ? 26.859 0.819 -26.734 1.00 88.50 88 PHE A C 1
ATOM 718 O O . PHE A 1 88 ? 26.304 1.353 -25.775 1.00 88.50 88 PHE A O 1
ATOM 725 N N . SER A 1 89 ? 28.177 0.874 -26.935 1.00 83.75 89 SER A N 1
ATOM 726 C CA . SER A 1 89 ? 29.082 1.591 -26.035 1.00 83.75 89 SER A CA 1
ATOM 727 C C . SER A 1 89 ? 28.763 3.091 -25.970 1.00 83.75 89 SER A C 1
ATOM 729 O O . SER A 1 89 ? 28.751 3.668 -24.883 1.00 83.75 89 SER A O 1
ATOM 731 N N . ASP A 1 90 ? 28.458 3.730 -27.102 1.00 85.62 90 ASP A N 1
ATOM 732 C CA . ASP A 1 90 ? 28.093 5.155 -27.145 1.00 85.62 90 ASP A CA 1
ATOM 733 C C . ASP A 1 90 ? 26.775 5.434 -26.409 1.00 85.62 90 ASP A C 1
ATOM 735 O O . ASP A 1 90 ? 26.642 6.415 -25.672 1.00 85.62 90 ASP A O 1
ATOM 739 N N . VAL A 1 91 ? 25.794 4.544 -26.577 1.00 82.38 91 VAL A N 1
ATOM 740 C CA . VAL A 1 91 ? 24.507 4.617 -25.878 1.00 82.38 91 VAL A CA 1
ATOM 741 C C . VAL A 1 91 ? 24.696 4.426 -24.374 1.00 82.38 91 VAL A C 1
ATOM 743 O O . VAL A 1 91 ? 24.129 5.189 -23.591 1.00 82.38 91 VAL A O 1
ATOM 746 N N . GLU A 1 92 ? 25.514 3.461 -23.953 1.00 79.88 92 GLU A N 1
ATOM 747 C CA . GLU A 1 92 ? 25.828 3.236 -22.541 1.00 79.88 92 GLU A CA 1
ATOM 748 C C . GLU A 1 92 ? 26.492 4.466 -21.907 1.00 79.88 92 GLU A C 1
ATOM 750 O O . GLU A 1 92 ? 26.086 4.894 -20.825 1.00 79.88 92 GLU A O 1
ATOM 755 N N . ASN A 1 93 ? 27.452 5.086 -22.599 1.00 77.94 93 ASN A N 1
ATOM 756 C CA . ASN A 1 93 ? 28.095 6.317 -22.140 1.00 77.94 93 ASN A CA 1
ATOM 757 C C . ASN A 1 93 ? 27.087 7.469 -21.997 1.00 77.94 93 ASN A C 1
ATOM 759 O O . ASN A 1 93 ? 27.069 8.144 -20.969 1.00 77.94 93 ASN A O 1
ATOM 763 N N . LYS A 1 94 ? 26.172 7.633 -22.961 1.00 77.06 94 LYS A N 1
ATOM 764 C CA . LYS A 1 94 ? 25.099 8.637 -22.888 1.00 77.06 94 LYS A CA 1
ATOM 765 C C . LYS A 1 94 ? 24.145 8.409 -21.708 1.00 77.06 94 LYS A C 1
ATOM 767 O O . LYS A 1 94 ? 23.688 9.371 -21.094 1.00 77.06 94 LYS A O 1
ATOM 772 N N . TYR A 1 95 ? 23.831 7.155 -21.376 1.00 67.69 95 TYR A N 1
ATOM 773 C CA . TYR A 1 95 ? 22.999 6.840 -20.210 1.00 67.69 95 TYR A CA 1
ATOM 774 C C . TYR A 1 95 ? 23.738 7.041 -18.883 1.00 67.69 95 TYR A C 1
ATOM 776 O O . TYR A 1 95 ? 23.115 7.523 -17.936 1.00 67.69 95 TYR A O 1
ATOM 784 N N . LYS A 1 96 ? 25.042 6.734 -18.816 1.00 67.38 96 LYS A N 1
ATOM 785 C CA . LYS A 1 96 ? 25.892 7.028 -17.646 1.00 67.38 96 LYS A CA 1
ATOM 786 C C . LYS A 1 96 ? 25.983 8.527 -17.363 1.00 67.38 96 LYS A C 1
ATOM 788 O O . LYS A 1 96 ? 25.974 8.922 -16.206 1.00 67.38 96 LYS A O 1
ATOM 793 N N . GLU A 1 97 ? 26.028 9.355 -18.402 1.00 64.38 97 GLU A N 1
ATOM 794 C CA . GLU A 1 97 ? 26.044 10.816 -18.265 1.00 64.38 97 GLU A CA 1
ATOM 795 C C . GLU A 1 97 ? 24.659 11.390 -17.900 1.00 64.38 97 GLU A C 1
ATOM 797 O O . GLU A 1 97 ? 24.544 12.476 -17.328 1.00 64.38 97 GLU A O 1
ATOM 802 N N . SER A 1 98 ? 23.578 10.652 -18.184 1.00 67.19 98 SER A N 1
ATOM 803 C CA . SER A 1 98 ? 22.218 11.076 -17.858 1.00 67.19 98 SER A CA 1
ATOM 804 C C . SER A 1 98 ? 21.892 10.891 -16.366 1.00 67.19 98 SER A C 1
ATOM 806 O O . SER A 1 98 ? 21.352 9.880 -15.924 1.00 67.19 98 SER A O 1
ATOM 808 N N . ASP A 1 99 ? 22.120 11.947 -15.589 1.00 74.75 99 ASP A N 1
ATOM 809 C CA . ASP A 1 99 ? 21.771 12.088 -14.160 1.00 74.75 99 ASP A CA 1
ATOM 810 C C . ASP A 1 99 ? 20.247 11.956 -13.866 1.00 74.75 99 ASP A C 1
ATOM 812 O O . ASP A 1 99 ? 19.771 12.011 -12.736 1.00 74.75 99 ASP A O 1
ATOM 816 N N . TYR A 1 100 ? 19.416 11.740 -14.888 1.00 78.75 100 TYR A N 1
ATOM 817 C CA . TYR A 1 100 ? 17.973 11.554 -14.736 1.00 78.75 100 TYR A CA 1
ATOM 818 C C . TYR A 1 100 ? 17.610 10.338 -13.868 1.00 78.75 100 TYR A C 1
ATOM 820 O O . TYR A 1 100 ? 16.739 10.430 -13.000 1.00 78.75 100 TYR A O 1
ATOM 828 N N . LEU A 1 101 ? 18.262 9.191 -14.092 1.00 78.56 101 LEU A N 1
ATOM 829 C CA . LEU A 1 101 ? 17.942 7.961 -13.359 1.00 78.56 101 LEU A CA 1
ATOM 830 C C . LEU A 1 101 ? 18.377 8.040 -11.895 1.00 78.56 101 LEU A C 1
ATOM 832 O O . LEU A 1 101 ? 17.683 7.509 -11.024 1.00 78.56 101 LEU A O 1
ATOM 836 N N . GLU A 1 102 ? 19.494 8.711 -11.619 1.00 82.50 102 GLU A N 1
ATOM 837 C CA . GLU A 1 102 ? 19.970 8.947 -10.258 1.00 82.50 102 GLU A CA 1
ATOM 838 C C . GLU A 1 102 ? 19.039 9.905 -9.517 1.00 82.50 102 GLU A C 1
ATOM 840 O O . GLU A 1 102 ? 18.552 9.548 -8.442 1.00 82.50 102 GLU A O 1
ATOM 845 N N . ARG A 1 103 ? 18.652 11.028 -10.135 1.00 86.38 103 ARG A N 1
ATOM 846 C CA . ARG A 1 103 ? 17.638 11.942 -9.580 1.00 86.38 103 ARG A CA 1
ATOM 847 C C . ARG A 1 103 ? 16.307 11.247 -9.302 1.00 86.38 103 ARG A C 1
ATOM 849 O O . ARG A 1 103 ? 15.754 11.403 -8.220 1.00 86.38 103 ARG A O 1
ATOM 856 N N . ALA A 1 104 ? 15.804 10.425 -10.224 1.00 86.81 104 ALA A N 1
ATOM 857 C CA . ALA A 1 104 ? 14.547 9.697 -10.029 1.00 86.81 104 ALA A CA 1
ATOM 858 C C . ALA A 1 104 ? 14.635 8.618 -8.930 1.00 86.81 104 ALA A C 1
ATOM 860 O O . ALA A 1 104 ? 13.631 8.265 -8.303 1.00 86.81 104 ALA A O 1
ATOM 861 N N . ARG A 1 105 ? 15.821 8.043 -8.690 1.00 87.50 105 ARG A N 1
ATOM 862 C CA . ARG A 1 105 ? 16.061 7.145 -7.546 1.00 87.50 105 ARG A CA 1
ATOM 863 C C . ARG A 1 105 ? 16.117 7.925 -6.238 1.00 87.50 105 ARG A C 1
ATOM 865 O O . ARG A 1 105 ? 15.487 7.498 -5.277 1.00 87.50 105 ARG A O 1
ATOM 872 N N . GLN A 1 106 ? 16.818 9.056 -6.216 1.00 91.50 106 GLN A N 1
ATOM 873 C CA . GLN A 1 106 ? 16.891 9.933 -5.049 1.00 91.50 106 GLN A CA 1
ATOM 874 C C . GLN A 1 106 ? 15.508 10.464 -4.671 1.00 91.50 106 GLN A C 1
ATOM 876 O O . GLN A 1 106 ? 15.132 10.353 -3.513 1.00 91.50 106 GLN A O 1
ATOM 881 N N . GLN A 1 107 ? 14.715 10.918 -5.643 1.00 92.69 107 GLN A N 1
ATOM 882 C CA . GLN A 1 107 ? 13.357 11.404 -5.405 1.00 92.69 107 GLN A CA 1
ATOM 883 C C . GLN A 1 107 ? 12.448 10.314 -4.826 1.00 92.69 107 GLN A C 1
ATOM 885 O O . GLN A 1 107 ? 11.765 10.532 -3.835 1.00 92.69 107 GLN A O 1
ATOM 890 N N . ARG A 1 108 ? 12.487 9.094 -5.375 1.00 91.50 108 ARG A N 1
ATOM 891 C CA . ARG A 1 108 ? 11.725 7.979 -4.790 1.00 91.50 108 ARG A CA 1
ATOM 892 C C . ARG A 1 108 ? 12.190 7.626 -3.384 1.00 91.50 108 ARG A C 1
ATOM 894 O O . ARG A 1 108 ? 11.366 7.234 -2.569 1.00 91.50 108 ARG A O 1
ATOM 901 N N . LYS A 1 109 ? 13.490 7.753 -3.105 1.00 95.06 109 LYS A N 1
ATOM 902 C CA . LYS A 1 109 ? 14.027 7.546 -1.761 1.00 95.06 109 LYS A CA 1
ATOM 903 C C . LYS A 1 109 ? 13.505 8.615 -0.800 1.00 95.06 109 LYS A C 1
ATOM 905 O O . LYS A 1 109 ? 12.999 8.253 0.248 1.00 95.06 109 LYS A O 1
ATOM 910 N N . THR A 1 110 ? 13.532 9.892 -1.182 1.00 96.12 110 THR A N 1
ATOM 911 C CA . THR A 1 110 ? 12.984 10.972 -0.347 1.00 96.12 110 THR A CA 1
ATOM 912 C C . THR A 1 110 ? 11.479 10.837 -0.147 1.00 96.12 110 THR A C 1
ATOM 914 O O . THR A 1 110 ? 10.994 11.032 0.959 1.00 96.12 110 THR A O 1
ATOM 917 N N . ASP A 1 111 ? 10.733 10.464 -1.190 1.00 94.50 111 ASP A N 1
ATOM 918 C CA . ASP A 1 111 ? 9.287 10.246 -1.095 1.00 94.50 111 ASP A CA 1
ATOM 919 C C . ASP A 1 111 ? 8.966 9.069 -0.165 1.00 94.50 111 ASP A C 1
ATOM 921 O O . ASP A 1 111 ? 8.023 9.135 0.623 1.00 94.50 111 ASP A O 1
ATOM 925 N N . TRP A 1 112 ? 9.769 8.004 -0.234 1.00 93.00 112 TRP A N 1
ATOM 926 C CA . TRP A 1 112 ? 9.662 6.856 0.658 1.00 93.00 112 TRP A CA 1
ATOM 927 C C . TRP A 1 112 ? 9.986 7.221 2.105 1.00 93.00 112 TRP A C 1
ATOM 929 O O . TRP A 1 112 ? 9.214 6.873 2.993 1.00 93.00 112 TRP A O 1
ATOM 939 N N . ASP A 1 113 ? 11.076 7.950 2.340 1.00 96.00 113 ASP A N 1
ATOM 940 C CA . ASP A 1 113 ? 11.478 8.386 3.678 1.00 96.00 113 ASP A CA 1
ATOM 941 C C . ASP A 1 113 ? 10.394 9.297 4.289 1.00 96.00 113 ASP A C 1
ATOM 943 O O . ASP A 1 113 ? 9.922 9.035 5.391 1.00 96.00 113 ASP A O 1
ATOM 947 N N . ASN A 1 114 ? 9.872 10.263 3.522 1.00 96.12 114 ASN A N 1
ATOM 948 C CA . ASN A 1 114 ? 8.756 11.121 3.942 1.00 96.12 114 ASN A CA 1
ATOM 949 C C . ASN A 1 114 ? 7.483 10.321 4.274 1.00 96.12 114 ASN A C 1
ATOM 951 O O . ASN A 1 114 ? 6.775 10.628 5.235 1.00 96.12 114 ASN A O 1
ATOM 955 N N . PHE A 1 115 ? 7.160 9.306 3.467 1.00 96.25 115 PHE A N 1
ATOM 956 C CA . PHE A 1 115 ? 6.019 8.430 3.724 1.00 96.25 115 PHE A CA 1
ATOM 957 C C . PHE A 1 115 ? 6.219 7.611 5.003 1.00 96.25 115 PHE A C 1
ATOM 959 O O . PHE A 1 115 ? 5.301 7.511 5.817 1.00 96.25 115 PHE A O 1
ATOM 966 N N . MET A 1 116 ? 7.409 7.044 5.197 1.00 95.38 116 MET A N 1
ATOM 967 C CA . MET A 1 116 ? 7.734 6.259 6.385 1.00 95.38 116 MET A CA 1
ATOM 968 C C . MET A 1 116 ? 7.725 7.114 7.651 1.00 95.38 116 MET A C 1
ATOM 970 O O . MET A 1 116 ? 7.201 6.660 8.670 1.00 95.38 116 MET A O 1
ATOM 974 N N . ASP A 1 117 ? 8.207 8.354 7.581 1.00 96.31 117 ASP A N 1
ATOM 975 C CA . ASP A 1 117 ? 8.110 9.323 8.672 1.00 96.31 117 ASP A CA 1
ATOM 976 C C . ASP A 1 117 ? 6.644 9.623 9.002 1.00 96.31 117 ASP A C 1
ATOM 978 O O . ASP A 1 117 ? 6.229 9.456 10.148 1.00 96.31 117 ASP A O 1
ATOM 982 N N . TYR A 1 118 ? 5.820 9.948 7.998 1.00 95.94 118 TYR A N 1
ATOM 983 C CA . TYR A 1 118 ? 4.382 10.180 8.185 1.00 95.94 118 TYR A CA 1
ATOM 984 C C . TYR A 1 118 ? 3.676 8.994 8.855 1.00 95.94 118 TYR A C 1
ATOM 986 O O . TYR A 1 118 ? 2.876 9.173 9.779 1.00 95.94 118 TYR A O 1
ATOM 994 N N . ILE A 1 119 ? 3.966 7.776 8.397 1.00 93.44 119 ILE A N 1
ATOM 995 C CA . ILE A 1 119 ? 3.389 6.555 8.957 1.00 93.44 119 ILE A CA 1
ATOM 996 C C . ILE A 1 119 ? 3.853 6.349 10.401 1.00 93.44 119 ILE A C 1
ATOM 998 O O . ILE A 1 119 ? 3.030 6.057 11.268 1.00 93.44 119 ILE A O 1
ATOM 1002 N N . THR A 1 120 ? 5.141 6.538 10.679 1.00 93.31 120 THR A N 1
ATOM 1003 C CA . THR A 1 120 ? 5.710 6.365 12.022 1.00 93.31 120 THR A CA 1
ATOM 1004 C C . THR A 1 120 ? 5.121 7.375 13.007 1.00 93.31 120 THR A C 1
ATOM 1006 O O . THR A 1 120 ? 4.714 6.988 14.103 1.00 93.31 120 THR A O 1
ATOM 1009 N N . 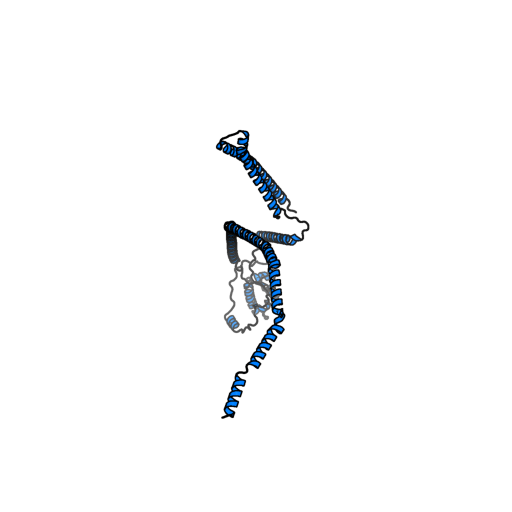THR A 1 121 ? 4.988 8.642 12.602 1.00 95.12 121 THR A N 1
ATOM 1010 C CA . THR A 1 121 ? 4.307 9.683 13.385 1.00 95.12 121 THR A CA 1
ATOM 1011 C C . THR A 1 121 ? 2.834 9.347 13.605 1.00 95.12 121 THR A C 1
ATOM 1013 O O . THR A 1 121 ? 2.342 9.428 14.724 1.00 95.12 121 THR A O 1
ATOM 1016 N N . SER A 1 122 ? 2.127 8.891 12.570 1.00 92.50 122 SER A N 1
ATOM 1017 C CA . SER A 1 122 ? 0.714 8.517 12.704 1.00 92.50 122 SER A CA 1
ATOM 1018 C C . SER A 1 122 ? 0.521 7.365 13.698 1.00 92.50 122 SER A C 1
ATOM 1020 O O . SER A 1 122 ? -0.406 7.392 14.505 1.00 92.50 122 SER A O 1
ATOM 1022 N N . TYR A 1 123 ? 1.395 6.354 13.681 1.00 87.38 123 TYR A N 1
ATOM 1023 C CA . TYR A 1 123 ? 1.332 5.254 14.645 1.00 87.38 123 TYR A CA 1
ATOM 1024 C C . TYR A 1 123 ? 1.645 5.700 16.074 1.00 87.38 123 TYR A C 1
ATOM 1026 O O . TYR A 1 123 ? 0.977 5.242 17.001 1.00 87.38 123 TYR A O 1
ATOM 1034 N N . SER A 1 124 ? 2.620 6.590 16.280 1.00 89.75 124 SER A N 1
ATOM 1035 C CA . SER A 1 124 ? 2.928 7.096 17.623 1.00 89.75 124 SER A CA 1
ATOM 1036 C C . SER A 1 124 ? 1.791 7.961 18.186 1.00 89.75 124 SER A C 1
ATOM 1038 O O . SER A 1 124 ? 1.426 7.817 19.355 1.00 89.75 124 SER A O 1
ATOM 1040 N N . GLU A 1 125 ? 1.151 8.780 17.349 1.00 92.31 125 GLU A N 1
ATOM 1041 C CA . GLU A 1 125 ? -0.065 9.523 17.704 1.00 92.31 125 GLU A CA 1
ATOM 1042 C C . GLU A 1 125 ? -1.222 8.584 18.066 1.00 92.31 125 GLU A C 1
ATOM 1044 O O . GLU A 1 125 ? -1.880 8.770 19.089 1.00 92.31 125 GLU A O 1
ATOM 1049 N N . ILE A 1 126 ? -1.459 7.537 17.269 1.00 90.25 126 ILE A N 1
ATOM 1050 C CA . ILE A 1 126 ? -2.501 6.543 17.563 1.00 90.25 126 ILE A CA 1
ATOM 1051 C C . ILE A 1 126 ? -2.213 5.823 18.882 1.00 90.25 126 ILE A C 1
ATOM 1053 O O . ILE A 1 126 ? -3.135 5.646 19.680 1.00 90.25 126 ILE A O 1
ATOM 1057 N N . ASN A 1 127 ? -0.966 5.423 19.131 1.00 86.31 127 ASN A N 1
ATOM 1058 C CA . ASN A 1 127 ? -0.590 4.730 20.362 1.00 86.31 127 ASN A CA 1
ATOM 1059 C C . ASN A 1 127 ? -0.799 5.622 21.589 1.00 86.31 127 ASN A C 1
ATOM 1061 O O . ASN A 1 127 ? -1.482 5.203 22.516 1.00 86.31 127 ASN A O 1
ATOM 1065 N N . SER A 1 128 ? -0.318 6.868 21.561 1.00 86.56 128 SER A N 1
ATOM 1066 C CA . SER A 1 128 ? -0.530 7.823 22.662 1.00 86.56 128 SER A CA 1
ATOM 1067 C C . SER A 1 128 ? -2.011 8.154 22.889 1.00 86.56 128 SER A C 1
ATOM 1069 O O . SER A 1 128 ? -2.466 8.237 24.029 1.00 86.56 128 SER A O 1
ATOM 1071 N N . LEU A 1 129 ? -2.807 8.278 21.820 1.00 85.88 129 LEU A N 1
ATOM 1072 C CA . LEU A 1 129 ? -4.256 8.455 21.929 1.00 85.88 129 LEU A CA 1
ATOM 1073 C C . LEU A 1 129 ? -4.936 7.220 22.529 1.00 85.88 129 LEU A C 1
ATOM 1075 O O . LEU A 1 129 ? -5.917 7.354 23.259 1.00 85.88 129 LEU A O 1
ATOM 1079 N N . THR A 1 130 ? -4.457 6.026 22.186 1.00 80.94 130 THR A N 1
ATOM 1080 C CA . THR A 1 130 ? -4.989 4.764 22.709 1.00 80.94 130 THR A CA 1
ATOM 1081 C C . THR A 1 130 ? -4.655 4.626 24.187 1.00 80.94 130 THR A C 1
ATOM 1083 O O . THR A 1 130 ? -5.566 4.389 24.966 1.00 80.94 130 THR A O 1
ATOM 1086 N N . GLU A 1 131 ? -3.416 4.905 24.587 1.00 80.38 131 GLU A N 1
ATOM 1087 C CA . GLU A 1 131 ? -2.974 4.908 25.986 1.00 80.38 131 GLU A CA 1
ATOM 1088 C C . GLU A 1 131 ? -3.773 5.919 26.825 1.00 80.38 131 GLU A C 1
ATOM 1090 O O . GLU A 1 131 ? -4.368 5.555 27.835 1.00 80.38 131 GLU A O 1
ATOM 1095 N N . SER A 1 132 ? -3.941 7.156 26.343 1.00 78.00 132 SER A N 1
ATOM 1096 C CA . SER A 1 132 ? -4.791 8.158 27.007 1.00 78.00 132 SER A CA 1
ATOM 1097 C C . SER A 1 132 ? -6.261 7.722 27.108 1.00 78.00 132 SER A C 1
ATOM 1099 O O . SER A 1 132 ? -6.938 8.007 28.099 1.00 78.00 132 SER A O 1
ATOM 1101 N N . LYS A 1 133 ? -6.781 7.015 26.096 1.00 77.25 133 LYS A N 1
ATOM 1102 C CA . LYS A 1 133 ? -8.135 6.448 26.144 1.00 77.25 133 LYS A CA 1
ATOM 1103 C C . LYS A 1 133 ? -8.231 5.262 27.091 1.00 77.25 133 LYS A C 1
ATOM 1105 O O . LYS A 1 133 ? -9.266 5.136 27.725 1.00 77.25 133 LYS A O 1
ATOM 1110 N N . GLU A 1 134 ? -7.211 4.419 27.199 1.00 71.31 134 GLU A N 1
ATOM 1111 C CA . GLU A 1 134 ? -7.157 3.306 28.151 1.00 71.31 134 GLU A CA 1
ATOM 1112 C C . GLU A 1 134 ? -7.085 3.810 29.593 1.00 71.31 134 GLU A C 1
ATOM 1114 O O . GLU A 1 134 ? -7.820 3.319 30.444 1.00 71.31 134 GLU A O 1
ATOM 1119 N N . GLU A 1 135 ? -6.304 4.858 29.857 1.00 68.06 135 GLU A N 1
ATOM 1120 C CA . GLU A 1 135 ? -6.321 5.566 31.142 1.00 68.06 135 GLU A CA 1
ATOM 1121 C C . GLU A 1 135 ? -7.687 6.222 31.421 1.00 68.06 135 GLU A C 1
ATOM 1123 O O . GLU A 1 135 ? -8.151 6.262 32.564 1.00 68.06 135 GLU A O 1
ATOM 1128 N N . GLY A 1 136 ? -8.347 6.722 30.370 1.00 63.41 136 GLY A N 1
ATOM 1129 C CA . GLY A 1 136 ? -9.684 7.315 30.419 1.00 63.41 136 GLY A CA 1
ATOM 1130 C C . GLY A 1 136 ? -10.836 6.306 30.500 1.00 63.41 136 GLY A C 1
ATOM 1131 O O . GLY A 1 136 ? -11.932 6.675 30.935 1.00 63.41 136 GLY A O 1
ATOM 1132 N N . LEU A 1 137 ? -10.616 5.041 30.117 1.00 63.16 137 LEU A N 1
ATOM 1133 C CA . LEU A 1 137 ? -11.540 3.935 30.347 1.00 63.16 137 LEU A CA 1
ATOM 1134 C C . LEU A 1 137 ? -11.544 3.676 31.850 1.00 63.16 137 LEU A C 1
ATOM 1136 O O . LEU A 1 137 ? -10.696 2.987 32.412 1.00 63.16 137 LEU A O 1
ATOM 1140 N N . GLN A 1 138 ? -12.506 4.313 32.508 1.00 54.75 138 GLN A N 1
ATOM 1141 C CA . GLN A 1 138 ? -12.616 4.336 33.952 1.00 54.75 138 GLN A CA 1
ATOM 1142 C C . GLN A 1 138 ? -12.586 2.916 34.522 1.00 54.75 138 GLN A C 1
ATOM 1144 O O . GLN A 1 138 ? -13.288 2.013 34.060 1.00 54.75 138 GLN A O 1
ATOM 1149 N N . LYS A 1 139 ? -11.794 2.752 35.590 1.00 60.47 139 LYS A N 1
ATOM 1150 C CA . LYS A 1 139 ? -11.968 1.678 36.572 1.00 60.47 139 LYS A CA 1
ATOM 1151 C C . LYS A 1 139 ? -13.462 1.520 36.838 1.00 60.47 139 LYS A C 1
ATOM 1153 O O . LYS A 1 139 ? -14.142 2.531 37.002 1.00 60.47 139 LYS A O 1
ATOM 1158 N N . ILE A 1 140 ? -13.934 0.274 36.885 1.00 59.88 140 ILE A N 1
ATOM 1159 C CA . ILE A 1 140 ? -15.324 -0.097 37.177 1.00 59.88 140 ILE A CA 1
ATOM 1160 C C . ILE A 1 140 ? -15.931 0.907 38.175 1.00 59.88 140 ILE A C 1
ATOM 1162 O O . ILE A 1 140 ? -15.527 0.933 39.338 1.00 59.88 140 ILE A O 1
ATOM 1166 N N . SER A 1 141 ? -16.861 1.751 37.703 1.00 63.41 141 SER A N 1
ATOM 1167 C CA . SER A 1 141 ? -17.397 2.888 38.476 1.00 63.41 141 SER A CA 1
ATOM 1168 C C . SER A 1 141 ? -17.975 2.444 39.823 1.00 63.41 141 SER A C 1
ATOM 1170 O O . SER A 1 141 ? -17.813 3.124 40.837 1.00 63.41 141 SER A O 1
ATOM 1172 N N . ASN A 1 142 ? -18.583 1.255 39.849 1.00 67.31 142 ASN A N 1
ATOM 1173 C CA . ASN A 1 142 ? -19.007 0.588 41.067 1.00 67.31 142 ASN A CA 1
ATOM 1174 C C . ASN A 1 142 ? -18.592 -0.898 41.039 1.00 67.31 142 ASN A C 1
ATOM 1176 O O . ASN A 1 142 ? -19.207 -1.672 40.305 1.00 67.31 142 ASN A O 1
ATOM 1180 N N . PRO A 1 143 ? -17.586 -1.322 41.829 1.00 70.25 143 PRO A N 1
ATOM 1181 C CA . PRO A 1 143 ? -17.127 -2.713 41.879 1.00 70.25 143 PRO A CA 1
ATOM 1182 C C . PRO A 1 143 ? -18.074 -3.650 42.649 1.00 70.25 143 PRO A C 1
ATOM 1184 O O . PRO A 1 143 ? -17.741 -4.814 42.860 1.00 70.25 143 PRO A O 1
ATOM 1187 N N . SER A 1 144 ? -19.231 -3.160 43.104 1.00 73.38 144 SER A N 1
ATOM 1188 C CA . SER A 1 144 ? -20.187 -3.968 43.861 1.00 73.38 144 SER A CA 1
ATOM 1189 C C . SER A 1 144 ? -20.739 -5.111 43.015 1.00 73.38 144 SER A C 1
ATOM 1191 O O . SER A 1 144 ? -21.152 -4.927 41.871 1.00 73.38 144 SER A O 1
ATOM 1193 N N . ILE A 1 145 ? -20.781 -6.290 43.625 1.00 80.12 145 ILE A N 1
ATOM 1194 C CA . ILE A 1 145 ? -21.437 -7.473 43.076 1.00 80.12 145 ILE A CA 1
ATOM 1195 C C . ILE A 1 145 ? -22.914 -7.409 43.454 1.00 80.12 145 ILE A C 1
ATOM 1197 O O . ILE A 1 145 ? -23.257 -7.074 44.593 1.00 80.12 145 ILE A O 1
ATOM 1201 N N . TYR A 1 146 ? -23.776 -7.758 42.505 1.00 83.75 146 TYR A N 1
ATOM 1202 C CA . TYR A 1 146 ? -25.213 -7.820 42.723 1.00 83.75 146 TYR A CA 1
ATOM 1203 C C . TYR A 1 146 ? -25.713 -9.257 42.581 1.00 83.75 146 TYR A C 1
ATOM 1205 O O . TYR A 1 146 ? -25.182 -10.037 41.795 1.00 83.75 146 TYR A O 1
ATOM 1213 N N . ILE A 1 147 ? -26.752 -9.610 43.332 1.00 85.75 147 ILE A N 1
ATOM 1214 C CA . ILE A 1 147 ? -27.454 -10.886 43.216 1.00 85.75 147 ILE A CA 1
ATOM 1215 C C . ILE A 1 147 ? -28.873 -10.620 42.732 1.00 85.75 147 ILE A C 1
ATOM 1217 O O . ILE A 1 147 ? -29.605 -9.809 43.304 1.00 85.75 147 ILE A O 1
ATOM 1221 N N . LYS A 1 148 ? -29.267 -11.336 41.682 1.00 86.50 148 LYS A N 1
ATOM 1222 C CA . LYS A 1 148 ? -30.651 -11.423 41.234 1.00 86.50 148 LYS A CA 1
ATOM 1223 C C . LYS A 1 148 ? -31.340 -12.544 42.022 1.00 86.50 148 LYS A C 1
ATOM 1225 O O . LYS A 1 148 ? -30.929 -13.702 41.904 1.00 86.50 148 LYS A O 1
ATOM 1230 N N . PRO A 1 149 ? -32.350 -12.224 42.849 1.00 85.75 149 PRO A N 1
ATOM 1231 C CA . PRO A 1 149 ? -32.965 -13.198 43.737 1.00 85.75 149 PRO A CA 1
ATOM 1232 C C . PRO A 1 149 ? -33.721 -14.277 42.959 1.00 85.75 149 PRO A C 1
ATOM 1234 O O . PRO A 1 149 ? -34.483 -13.976 42.039 1.00 85.75 149 PRO A O 1
ATOM 1237 N N . SER A 1 150 ? -33.548 -15.535 43.368 1.00 86.69 150 SER A N 1
ATOM 1238 C CA . SER A 1 150 ? -34.398 -16.642 42.921 1.00 86.69 150 SER A CA 1
ATOM 1239 C C . SER A 1 150 ? -35.837 -16.473 43.430 1.00 86.69 150 SER A C 1
ATOM 1241 O O . SER A 1 150 ? -36.100 -15.688 44.344 1.00 86.69 150 SER A O 1
ATOM 1243 N N . LYS A 1 151 ? -36.789 -17.249 42.890 1.00 85.38 151 LYS A N 1
ATOM 1244 C CA . LYS A 1 151 ? -38.18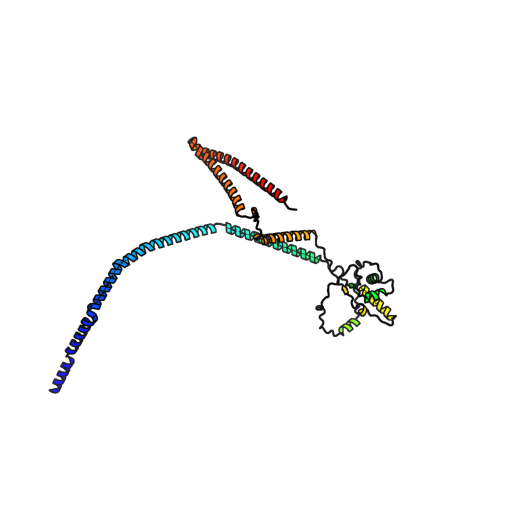2 -17.252 43.386 1.00 85.38 151 LYS A CA 1
ATOM 1245 C C . LYS A 1 151 ? -38.251 -17.545 44.890 1.00 85.38 151 LYS A C 1
ATOM 1247 O O . LYS A 1 151 ? -38.923 -16.824 45.614 1.00 85.38 151 LYS A O 1
ATOM 1252 N N . LYS A 1 152 ? -37.469 -18.525 45.363 1.00 87.62 152 LYS A N 1
ATOM 1253 C CA . LYS A 1 152 ? -37.373 -18.881 46.790 1.00 87.62 152 LYS A CA 1
ATOM 1254 C C . LYS A 1 152 ? -36.922 -17.685 47.638 1.00 87.62 152 LYS A C 1
ATOM 1256 O O . LYS A 1 152 ? -37.507 -17.415 48.684 1.00 87.62 152 LYS A O 1
ATOM 1261 N N . LEU A 1 153 ? -35.892 -16.965 47.182 1.00 85.81 153 LEU A N 1
ATOM 1262 C CA . LEU A 1 153 ? -35.367 -15.789 47.880 1.00 85.81 153 LEU A CA 1
ATOM 1263 C C . LEU A 1 153 ? -36.354 -14.632 47.891 1.00 85.81 153 LEU A C 1
ATOM 1265 O O . LEU A 1 153 ? -36.528 -13.977 48.916 1.00 85.81 153 LEU A O 1
ATOM 1269 N N . PHE A 1 154 ? -37.029 -14.414 46.770 1.00 85.19 154 PHE A N 1
ATOM 1270 C CA . PHE A 1 154 ? -38.047 -13.386 46.650 1.00 85.19 154 PHE A CA 1
ATOM 1271 C C . PHE A 1 154 ? -39.223 -13.633 47.604 1.00 85.19 154 PHE A C 1
ATOM 1273 O O . PHE A 1 154 ? -39.617 -12.727 48.342 1.00 85.19 154 PHE A O 1
ATOM 1280 N N . ASP A 1 155 ? -39.732 -14.866 47.635 1.00 85.38 155 ASP A N 1
ATOM 1281 C CA . ASP A 1 155 ? -40.845 -15.261 48.497 1.00 85.38 155 ASP A CA 1
ATOM 1282 C C . ASP A 1 155 ? -40.471 -15.093 49.973 1.00 85.38 155 ASP A C 1
ATOM 1284 O O . ASP A 1 155 ? -41.226 -14.486 50.732 1.00 85.38 155 ASP A O 1
ATOM 1288 N N . TYR A 1 156 ? -39.268 -15.517 50.374 1.00 84.88 156 TYR A N 1
ATOM 1289 C CA . TYR A 1 156 ? -38.795 -15.332 51.745 1.00 84.88 156 TYR A CA 1
ATOM 1290 C C . TYR A 1 156 ? -38.712 -13.850 52.132 1.00 84.88 156 TYR A C 1
ATOM 1292 O O . TYR A 1 156 ? -39.285 -13.444 53.144 1.00 84.88 156 TYR A O 1
ATOM 1300 N N . ILE A 1 157 ? -38.069 -13.018 51.303 1.00 85.25 157 ILE A N 1
ATOM 1301 C CA . ILE A 1 157 ? -37.936 -11.577 51.565 1.00 85.25 157 ILE A CA 1
ATOM 1302 C C . ILE A 1 157 ? -39.312 -10.903 51.676 1.00 85.25 157 ILE A C 1
ATOM 1304 O O . ILE A 1 157 ? -39.485 -9.997 52.488 1.00 85.25 157 ILE A O 1
ATOM 1308 N N . SER A 1 158 ? -40.314 -11.367 50.923 1.00 82.12 158 SER A N 1
ATOM 1309 C CA . SER A 1 158 ? -41.676 -10.825 50.994 1.00 82.12 158 SER A CA 1
ATOM 1310 C C . SER A 1 158 ? -42.385 -11.075 52.335 1.00 82.12 158 SER A C 1
ATOM 1312 O O . SER A 1 158 ? -43.291 -10.326 52.695 1.00 82.12 158 SER A O 1
ATOM 1314 N N . THR A 1 159 ? -41.958 -12.090 53.095 1.00 83.38 159 THR A N 1
ATOM 1315 C CA . THR A 1 159 ? -42.532 -12.447 54.408 1.00 83.38 159 THR A CA 1
ATOM 1316 C C . THR A 1 159 ? -41.857 -11.757 55.596 1.00 83.38 159 THR A C 1
ATOM 1318 O O . THR A 1 159 ? -42.331 -11.868 56.729 1.00 83.38 159 THR A O 1
ATOM 1321 N N . VAL A 1 160 ? -40.761 -11.032 55.356 1.00 82.25 160 VAL A N 1
ATOM 1322 C CA . VAL A 1 160 ? -39.982 -10.347 56.395 1.00 82.25 160 VAL A CA 1
ATOM 1323 C C . VAL A 1 160 ? -40.812 -9.234 57.040 1.00 82.25 160 VAL A C 1
ATOM 1325 O O . VAL A 1 160 ? -41.405 -8.393 56.361 1.00 82.25 160 VAL A O 1
ATOM 1328 N N . LYS A 1 161 ? -40.840 -9.204 58.379 1.00 75.44 161 LYS A N 1
ATOM 1329 C CA . LYS A 1 161 ? -41.542 -8.154 59.133 1.00 75.44 161 LYS A CA 1
ATOM 1330 C C . LYS A 1 161 ? -40.869 -6.804 58.890 1.00 75.44 161 LYS A C 1
ATOM 1332 O O . LYS A 1 161 ? -39.664 -6.659 59.082 1.00 75.44 161 LYS A O 1
ATOM 1337 N N . VAL A 1 162 ? -41.669 -5.811 58.512 1.00 68.94 162 VAL A N 1
ATOM 1338 C CA . VAL A 1 162 ? -41.192 -4.457 58.227 1.00 68.94 162 VAL A CA 1
ATOM 1339 C C . VAL A 1 162 ? -40.647 -3.803 59.503 1.00 68.94 162 VAL A C 1
ATOM 1341 O O . VAL A 1 162 ? -41.413 -3.497 60.414 1.00 68.94 162 VAL A O 1
ATOM 1344 N N . SER A 1 163 ? -39.336 -3.564 59.557 1.00 66.94 163 SER A N 1
ATOM 1345 C CA . SER A 1 163 ? -38.666 -2.763 60.587 1.00 66.94 163 SER A CA 1
ATOM 1346 C C . SER A 1 163 ? -38.105 -1.463 59.991 1.00 66.94 163 SER A C 1
ATOM 1348 O O . SER A 1 163 ? -38.021 -1.302 58.773 1.00 66.94 163 SER A O 1
ATOM 1350 N N . SER A 1 164 ? -37.734 -0.503 60.843 1.00 66.19 164 SER A N 1
ATOM 1351 C CA . SER A 1 164 ? -37.175 0.791 60.415 1.00 66.19 164 SER A CA 1
ATOM 1352 C C . SER A 1 164 ? -35.764 0.698 59.820 1.00 66.19 164 SER A C 1
ATOM 1354 O O . SER A 1 164 ? -35.300 1.667 59.229 1.00 66.19 164 SER A O 1
ATOM 1356 N N . ASP A 1 165 ? -35.095 -0.447 59.968 1.00 76.44 165 ASP A N 1
ATOM 1357 C CA . ASP A 1 165 ? -33.677 -0.654 59.646 1.00 76.44 165 ASP A CA 1
ATOM 1358 C C . ASP A 1 165 ? -33.476 -1.531 58.392 1.00 76.44 165 ASP A C 1
ATOM 1360 O O . ASP A 1 165 ? -32.533 -2.309 58.304 1.00 76.44 165 ASP A O 1
ATOM 1364 N N . ILE A 1 166 ? -34.414 -1.485 57.436 1.00 79.06 166 ILE A N 1
ATOM 1365 C CA . ILE A 1 166 ? -34.373 -2.334 56.234 1.00 79.06 166 ILE A CA 1
ATOM 1366 C C . ILE A 1 166 ? -33.465 -1.716 55.153 1.00 79.06 166 ILE A C 1
ATOM 1368 O O . ILE A 1 166 ? -33.701 -0.576 54.736 1.00 79.06 166 ILE A O 1
ATOM 1372 N N . PRO A 1 167 ? -32.490 -2.477 54.619 1.00 81.12 167 PRO A N 1
ATOM 1373 C CA . PRO A 1 167 ? -31.662 -2.069 53.488 1.00 81.12 167 PRO A CA 1
ATOM 1374 C C . PRO A 1 167 ? -32.450 -1.781 52.206 1.00 81.12 167 PRO A C 1
ATOM 1376 O O . PRO A 1 167 ? -33.515 -2.344 51.952 1.00 81.12 167 PRO A O 1
ATOM 1379 N N . VAL A 1 168 ? -31.904 -0.918 51.347 1.00 78.44 168 VAL A N 1
ATOM 1380 C CA . VAL A 1 168 ? -32.607 -0.415 50.154 1.00 78.44 168 VAL A CA 1
ATOM 1381 C C . VAL A 1 168 ? -32.948 -1.528 49.156 1.00 78.44 168 VAL A C 1
ATOM 1383 O O . VAL A 1 168 ? -34.034 -1.489 48.576 1.00 78.44 168 VAL A O 1
ATOM 1386 N N . GLY A 1 169 ? -32.082 -2.531 48.965 1.00 79.25 169 GLY A N 1
ATOM 1387 C CA . GLY A 1 169 ? -32.366 -3.635 48.042 1.00 79.25 169 GLY A CA 1
ATOM 1388 C C . GLY A 1 169 ? -33.519 -4.508 48.533 1.00 79.25 169 GLY A C 1
ATOM 1389 O O . GLY A 1 169 ? -34.429 -4.825 47.769 1.00 79.25 169 GLY A O 1
ATOM 1390 N N . ILE A 1 170 ? -33.559 -4.796 49.835 1.00 80.94 170 ILE A N 1
ATOM 1391 C CA . ILE A 1 170 ? -34.647 -5.550 50.479 1.00 80.94 170 ILE A CA 1
ATOM 1392 C C . ILE A 1 170 ? -35.950 -4.745 50.470 1.00 80.94 170 ILE A C 1
ATOM 1394 O O . ILE A 1 170 ? -37.012 -5.271 50.131 1.00 80.94 170 ILE A O 1
ATOM 1398 N N . ALA A 1 171 ? -35.877 -3.445 50.755 1.00 79.69 171 ALA A N 1
ATOM 1399 C CA . ALA A 1 171 ? -37.023 -2.548 50.664 1.00 79.69 171 ALA A CA 1
ATOM 1400 C C . ALA A 1 171 ? -37.595 -2.509 49.237 1.00 79.69 171 ALA A C 1
ATOM 1402 O O . ALA A 1 171 ? -38.810 -2.536 49.072 1.00 79.69 171 ALA A O 1
ATOM 1403 N N . ASN A 1 172 ? -36.751 -2.514 48.202 1.00 80.69 172 ASN A N 1
ATOM 1404 C CA . ASN A 1 172 ? -37.192 -2.574 46.805 1.00 80.69 172 ASN A CA 1
ATOM 1405 C C . ASN A 1 172 ? -37.879 -3.907 46.450 1.00 80.69 172 ASN A C 1
ATOM 1407 O O . ASN A 1 172 ? -38.676 -3.964 45.509 1.00 80.69 172 ASN A O 1
ATOM 1411 N N . VAL A 1 173 ? -37.601 -4.990 47.180 1.00 81.12 173 VAL A N 1
ATOM 1412 C CA . VAL A 1 173 ? -38.315 -6.265 47.033 1.00 81.12 173 VAL A CA 1
ATOM 1413 C C . VAL A 1 173 ? -39.697 -6.197 47.678 1.00 81.12 173 VAL A C 1
ATOM 1415 O O . VAL A 1 173 ? -40.679 -6.497 46.995 1.00 81.12 173 VAL A O 1
ATOM 1418 N N . ILE A 1 174 ? -39.776 -5.721 48.923 1.00 80.00 174 ILE A N 1
ATOM 1419 C CA . ILE A 1 174 ? -41.008 -5.649 49.727 1.00 80.00 174 ILE A CA 1
ATOM 1420 C C . ILE A 1 174 ? -41.975 -4.577 49.200 1.00 80.00 174 ILE A C 1
ATOM 1422 O O . ILE A 1 174 ? -43.176 -4.813 49.058 1.00 80.00 174 ILE A O 1
ATOM 1426 N N . TYR A 1 175 ? -41.462 -3.392 48.872 1.00 75.62 175 TYR A N 1
ATOM 1427 C CA . TYR A 1 175 ? -42.252 -2.268 48.383 1.00 75.62 175 TYR A CA 1
ATOM 1428 C C . TYR A 1 175 ? -42.264 -2.228 46.853 1.00 75.62 175 TYR A C 1
ATOM 1430 O O . TYR A 1 175 ? -41.261 -2.463 46.184 1.00 75.62 175 TYR A O 1
ATOM 1438 N N . LYS A 1 176 ? -43.419 -1.892 46.265 1.00 64.50 176 LYS A N 1
ATOM 1439 C CA . LYS A 1 176 ? -43.564 -1.774 44.802 1.00 64.50 176 LYS A CA 1
ATOM 1440 C C . LYS A 1 176 ? -42.843 -0.552 44.211 1.00 64.50 176 LYS A C 1
ATOM 1442 O O . LYS A 1 176 ? -42.591 -0.534 43.011 1.00 64.50 176 LYS A O 1
ATOM 1447 N N . ASN A 1 177 ? -42.495 0.444 45.031 1.00 60.22 177 ASN A N 1
ATOM 1448 C CA . ASN A 1 177 ? -41.786 1.644 44.584 1.00 60.22 177 ASN A CA 1
ATOM 1449 C C . ASN A 1 177 ? -40.271 1.429 44.599 1.00 60.22 177 ASN A C 1
ATOM 1451 O O . ASN A 1 177 ? -39.673 1.287 45.664 1.00 60.22 177 ASN A O 1
ATOM 1455 N N . LYS A 1 178 ? -39.655 1.473 43.413 1.00 57.78 178 LYS A N 1
ATOM 1456 C CA . LYS A 1 178 ? -38.202 1.403 43.234 1.00 57.78 178 LYS A CA 1
ATOM 1457 C C . LYS A 1 178 ? -37.558 2.691 43.756 1.00 57.78 178 LYS A C 1
ATOM 1459 O O . LYS A 1 178 ? -37.726 3.754 43.161 1.00 57.78 178 LYS A O 1
ATOM 1464 N N . LYS A 1 179 ? -36.804 2.611 44.854 1.00 59.94 179 LYS A N 1
ATOM 1465 C CA . LYS A 1 179 ? -35.853 3.663 45.236 1.00 59.94 179 LYS A CA 1
ATOM 1466 C C . LYS A 1 179 ? -34.518 3.363 44.554 1.00 59.94 179 LYS A C 1
ATOM 1468 O O . LYS A 1 179 ? -33.950 2.288 44.744 1.00 59.94 179 LYS A O 1
ATOM 1473 N N . ASN A 1 180 ? -34.030 4.298 43.737 1.00 53.34 180 ASN A N 1
ATOM 1474 C CA . ASN A 1 180 ? -32.753 4.151 43.040 1.00 53.34 180 ASN A CA 1
ATOM 1475 C C . ASN A 1 180 ? -31.598 4.218 44.048 1.00 53.34 180 ASN A C 1
ATOM 1477 O O . ASN A 1 180 ? -31.315 5.271 44.613 1.00 53.34 180 ASN A O 1
ATOM 1481 N N . ALA A 1 181 ? -30.915 3.092 44.249 1.00 53.91 181 ALA A N 1
ATOM 1482 C CA . ALA A 1 181 ? -29.725 2.979 45.093 1.00 53.91 181 ALA A CA 1
ATOM 1483 C C . ALA A 1 181 ? -28.439 3.460 44.384 1.00 53.91 181 ALA A C 1
ATOM 1485 O O . ALA A 1 181 ? -27.339 3.064 44.753 1.00 53.91 181 ALA A O 1
ATOM 1486 N N . THR A 1 182 ? -28.548 4.289 43.343 1.00 48.06 182 THR A N 1
ATOM 1487 C CA . THR A 1 182 ? -27.449 4.532 42.394 1.00 48.06 182 THR A CA 1
ATOM 1488 C C . THR A 1 182 ? -26.339 5.452 42.909 1.00 48.06 182 THR A C 1
ATOM 1490 O O . THR A 1 182 ? -25.328 5.564 42.236 1.00 48.06 182 THR A O 1
ATOM 1493 N N . ASN A 1 183 ? -26.470 6.058 44.097 1.00 45.75 183 ASN A N 1
ATOM 1494 C CA . ASN A 1 183 ? -25.470 6.989 44.650 1.00 45.75 183 ASN A CA 1
ATOM 1495 C C . ASN A 1 183 ? -25.068 6.703 46.111 1.00 45.75 183 ASN A C 1
ATOM 1497 O O . ASN A 1 183 ? -24.472 7.564 46.760 1.00 45.75 183 ASN A O 1
ATOM 1501 N N . SER A 1 184 ? -25.388 5.530 46.671 1.00 52.09 184 SER A N 1
ATOM 1502 C CA . SER A 1 184 ? -24.848 5.183 47.992 1.00 52.09 184 SER A CA 1
ATOM 1503 C C . SER A 1 184 ? -23.370 4.838 47.833 1.00 52.09 184 SER A C 1
ATOM 1505 O O . SER A 1 184 ? -23.001 4.008 47.005 1.00 52.09 184 SER A O 1
ATOM 1507 N N . LYS A 1 185 ? -22.517 5.489 48.630 1.00 51.97 185 LYS A N 1
ATOM 1508 C CA . LYS A 1 185 ? -21.100 5.131 48.757 1.00 51.97 185 LYS A CA 1
ATOM 1509 C C . LYS A 1 185 ? -21.018 3.610 49.001 1.00 51.97 185 LYS A C 1
ATOM 1511 O O . LYS A 1 185 ? -21.824 3.126 49.805 1.00 51.97 185 LYS A O 1
ATOM 1516 N N . PRO A 1 186 ? -20.140 2.859 48.309 1.00 56.28 186 PRO A N 1
ATOM 1517 C CA . PRO A 1 186 ? -20.001 1.428 48.552 1.00 56.28 186 PRO A CA 1
ATOM 1518 C C . PRO A 1 186 ? -19.694 1.217 50.037 1.00 56.28 186 PRO A C 1
ATOM 1520 O O . PRO A 1 186 ? -18.813 1.885 50.583 1.00 56.28 186 PRO A O 1
ATOM 1523 N N . ALA A 1 187 ? -20.476 0.362 50.699 1.00 57.94 187 ALA A N 1
ATOM 1524 C CA . ALA A 1 187 ? -20.240 0.015 52.094 1.00 57.94 187 ALA A CA 1
ATOM 1525 C C . ALA A 1 187 ? -18.839 -0.598 52.221 1.00 57.94 187 ALA A C 1
ATOM 1527 O O . ALA A 1 187 ? -18.417 -1.363 51.350 1.00 57.94 187 ALA A O 1
ATOM 1528 N N . GLU A 1 188 ? -18.105 -0.242 53.277 1.00 58.81 188 GLU A N 1
ATOM 1529 C CA . GLU A 1 188 ? -16.805 -0.858 53.536 1.00 58.81 188 GLU A CA 1
ATOM 1530 C C . GLU A 1 188 ? -16.991 -2.376 53.681 1.00 58.81 188 GLU A C 1
ATOM 1532 O O . GLU A 1 188 ? -17.895 -2.810 54.402 1.00 58.81 188 GLU A O 1
ATOM 1537 N N . PRO A 1 189 ? -16.188 -3.199 52.984 1.00 57.66 189 PRO A N 1
ATOM 1538 C CA . PRO A 1 189 ? -16.339 -4.643 53.034 1.00 57.66 189 PRO A CA 1
ATOM 1539 C C . PRO A 1 189 ? -16.063 -5.134 54.457 1.00 57.66 189 PRO A C 1
ATOM 1541 O O . PRO A 1 189 ? -14.922 -5.138 54.919 1.00 57.66 189 PRO A O 1
ATOM 1544 N N . GLN A 1 190 ? -17.110 -5.565 55.156 1.00 59.78 190 GLN A N 1
ATOM 1545 C CA . GLN A 1 190 ? -16.963 -6.256 56.429 1.00 59.78 190 GLN A CA 1
ATOM 1546 C C . GLN A 1 190 ? -16.572 -7.708 56.147 1.00 59.78 190 GLN A C 1
ATOM 1548 O O . GLN A 1 190 ? -17.354 -8.495 55.616 1.00 59.78 190 GLN A O 1
ATOM 1553 N N . TYR A 1 191 ? -15.336 -8.070 56.487 1.00 59.75 191 TYR A N 1
ATOM 1554 C CA . TYR A 1 191 ? -14.899 -9.462 56.458 1.00 59.75 191 TYR A CA 1
ATOM 1555 C C . TYR A 1 191 ? -15.563 -10.216 57.614 1.00 59.75 191 TYR A C 1
ATOM 1557 O O . TYR A 1 191 ? -15.143 -10.090 58.758 1.00 59.75 191 TYR A O 1
ATOM 1565 N N . LEU A 1 192 ? -16.580 -11.024 57.309 1.00 62.50 192 LEU A N 1
ATOM 1566 C CA . LEU A 1 192 ? -17.239 -11.910 58.281 1.00 62.50 192 LEU A CA 1
ATOM 1567 C C . LEU A 1 192 ? -16.456 -13.200 58.574 1.00 62.50 192 LEU A C 1
ATOM 1569 O O . LEU A 1 192 ? -16.968 -14.074 59.261 1.00 62.50 192 LEU A O 1
ATOM 1573 N N . ILE A 1 193 ? -15.240 -13.346 58.042 1.00 69.31 193 ILE A N 1
ATOM 1574 C CA . ILE A 1 193 ? -14.414 -14.528 58.294 1.00 69.31 193 ILE A CA 1
ATOM 1575 C C . ILE A 1 193 ? -13.843 -14.415 59.707 1.00 69.31 193 ILE A C 1
ATOM 1577 O O . ILE A 1 193 ? -12.918 -13.632 59.940 1.00 69.31 193 ILE A O 1
ATOM 1581 N N . THR A 1 194 ? -14.381 -15.213 60.624 1.00 79.75 194 THR A N 1
ATOM 1582 C CA . THR A 1 194 ? -13.856 -15.360 61.983 1.00 79.75 194 THR A CA 1
ATOM 1583 C C . THR A 1 194 ? -12.596 -16.231 61.989 1.00 79.75 194 THR A C 1
ATOM 1585 O O . THR A 1 194 ? -12.300 -16.951 61.031 1.00 79.75 194 THR A O 1
ATOM 1588 N N . ASP A 1 195 ? -11.818 -16.187 63.071 1.00 79.69 195 ASP A N 1
ATOM 1589 C CA . ASP A 1 195 ? -10.641 -17.055 63.207 1.00 79.69 195 ASP A CA 1
ATOM 1590 C C . ASP A 1 195 ? -11.019 -18.546 63.252 1.00 79.69 195 ASP A C 1
ATOM 1592 O O . ASP A 1 195 ? -10.261 -19.391 62.772 1.00 79.69 195 ASP A O 1
ATOM 1596 N N . GLU A 1 196 ? -12.217 -18.866 63.744 1.00 80.38 196 GLU A N 1
ATOM 1597 C CA . GLU A 1 196 ? -12.794 -20.214 63.716 1.00 80.38 196 GLU A CA 1
ATOM 1598 C C . GLU A 1 196 ? -13.046 -20.679 62.277 1.00 80.38 196 GLU A C 1
ATOM 1600 O O . GLU A 1 196 ? -12.661 -21.793 61.911 1.00 80.38 196 GLU A O 1
ATOM 1605 N N . ASP A 1 197 ? -13.581 -19.802 61.421 1.00 80.06 197 ASP A N 1
ATOM 1606 C CA . ASP A 1 197 ? -13.780 -20.098 59.999 1.00 80.0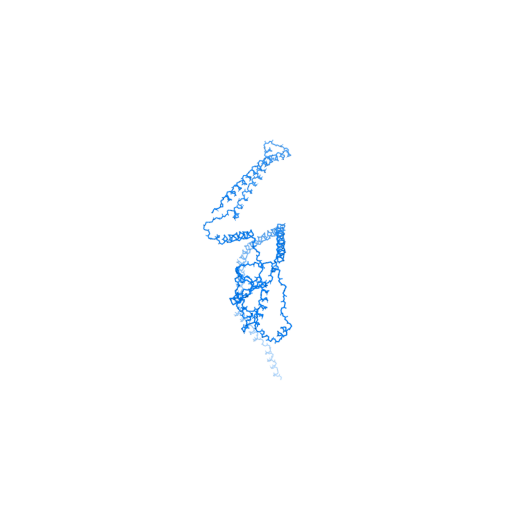6 197 ASP A CA 1
ATOM 1607 C C . ASP A 1 197 ? -12.445 -20.370 59.298 1.00 80.06 197 ASP A C 1
ATOM 1609 O O . ASP A 1 197 ? -12.338 -21.290 58.488 1.00 80.06 197 ASP A O 1
ATOM 1613 N N . ARG A 1 198 ? -11.388 -19.616 59.631 1.00 80.81 198 ARG A N 1
ATOM 1614 C CA . ARG A 1 198 ? -10.038 -19.841 59.076 1.00 80.81 198 ARG A CA 1
ATOM 1615 C C . ARG A 1 198 ? -9.478 -21.195 59.492 1.00 80.81 198 ARG A C 1
ATOM 1617 O O . ARG A 1 198 ? -8.882 -21.889 58.667 1.00 80.81 198 ARG A O 1
ATOM 1624 N N . GLN A 1 199 ? -9.662 -21.572 60.755 1.00 83.88 199 GLN A N 1
ATOM 1625 C CA . GLN A 1 199 ? -9.254 -22.883 61.252 1.00 83.88 199 GLN A CA 1
ATOM 1626 C C . GLN A 1 199 ? -10.025 -23.994 60.537 1.00 83.88 199 GLN A C 1
ATOM 1628 O O . GLN A 1 199 ? -9.403 -24.924 60.026 1.00 83.88 199 GLN A O 1
ATOM 1633 N N . PHE A 1 200 ? -11.346 -23.859 60.408 1.00 82.88 200 PHE A N 1
ATOM 1634 C CA . PHE A 1 200 ? -12.188 -24.805 59.682 1.00 82.88 200 PHE A CA 1
ATOM 1635 C C . PHE A 1 200 ? -11.770 -24.948 58.212 1.00 82.88 200 PHE A C 1
ATOM 1637 O O . PHE A 1 200 ? -11.542 -26.068 57.755 1.00 82.88 200 PHE A O 1
ATOM 1644 N N . LEU A 1 201 ? -11.576 -23.843 57.486 1.00 79.44 201 LEU A N 1
ATOM 1645 C CA . LEU A 1 201 ? -11.130 -23.858 56.088 1.00 79.44 201 LEU A CA 1
ATOM 1646 C C . LEU A 1 201 ? -9.797 -24.600 55.914 1.00 79.44 201 LEU A C 1
ATOM 1648 O O . LEU A 1 201 ? -9.646 -25.363 54.962 1.00 79.44 201 LEU A O 1
ATOM 1652 N N . ASN A 1 202 ? -8.863 -24.451 56.858 1.00 80.00 202 ASN A N 1
ATOM 1653 C CA . ASN A 1 202 ? -7.590 -25.175 56.841 1.00 80.00 202 ASN A CA 1
ATOM 1654 C C . ASN A 1 202 ? -7.740 -26.683 57.117 1.00 80.00 202 ASN A C 1
ATOM 1656 O O . ASN A 1 202 ? -6.875 -27.464 56.722 1.00 80.00 202 ASN A O 1
ATOM 1660 N N . THR A 1 203 ? -8.822 -27.117 57.775 1.00 83.94 203 THR A N 1
ATOM 1661 C CA . THR A 1 203 ? -9.114 -28.550 57.973 1.00 83.94 203 THR A CA 1
ATOM 1662 C C . THR A 1 203 ? -9.741 -29.221 56.748 1.00 83.94 203 THR A C 1
ATOM 1664 O O . THR A 1 203 ? -9.701 -30.450 56.631 1.00 83.94 203 THR A O 1
ATOM 1667 N N . LEU A 1 204 ? -10.290 -28.441 55.810 1.00 81.12 204 LEU A N 1
ATOM 1668 C CA . LEU A 1 204 ? -10.925 -28.968 54.606 1.00 81.12 204 LEU A CA 1
ATOM 1669 C C . LEU A 1 204 ? -9.873 -29.486 53.617 1.00 81.12 204 LEU A C 1
ATOM 1671 O O . LEU A 1 204 ? -9.135 -28.730 52.988 1.00 81.12 204 LEU A O 1
ATOM 1675 N N . LYS A 1 205 ? -9.850 -30.803 53.401 1.00 74.31 205 LYS A N 1
ATOM 1676 C CA . LYS A 1 205 ? -9.103 -31.419 52.297 1.00 74.31 205 LYS A CA 1
ATOM 1677 C C . LYS A 1 205 ? -9.890 -31.259 50.995 1.00 74.31 205 LYS A C 1
ATOM 1679 O O . LYS A 1 205 ? -10.640 -32.151 50.604 1.00 74.31 205 LYS A O 1
ATOM 1684 N N . LEU A 1 206 ? -9.746 -30.113 50.331 1.00 69.25 206 LEU A N 1
ATOM 1685 C CA . LEU A 1 206 ? -10.340 -29.899 49.012 1.00 69.25 206 LEU A CA 1
ATOM 1686 C C . LEU A 1 206 ? -9.668 -30.814 47.976 1.00 69.25 206 LEU A C 1
ATOM 1688 O O . LEU A 1 206 ? -8.480 -30.688 47.687 1.00 69.25 206 LEU A O 1
ATOM 1692 N N . ASN A 1 207 ? -10.441 -31.732 47.390 1.00 62.16 207 ASN A N 1
ATOM 1693 C CA . ASN A 1 207 ? -10.019 -32.476 46.206 1.00 62.16 207 ASN A CA 1
ATOM 1694 C C . ASN A 1 207 ? -9.918 -31.490 45.033 1.00 62.16 207 ASN A C 1
ATOM 1696 O O . ASN A 1 207 ? -10.928 -31.119 44.440 1.00 62.16 207 ASN A O 1
ATOM 1700 N N . SER A 1 208 ? -8.698 -31.095 44.676 1.00 59.09 208 SER A N 1
ATOM 1701 C CA . SER A 1 208 ? -8.346 -30.126 43.622 1.00 59.09 208 SER A CA 1
ATOM 1702 C C . SER A 1 208 ? -8.759 -30.508 42.187 1.00 59.09 208 SER A C 1
ATOM 1704 O O . SER A 1 208 ? -8.282 -29.915 41.225 1.00 59.09 208 SER A O 1
ATOM 1706 N N . LYS A 1 209 ? -9.634 -31.506 42.004 1.00 58.00 209 LYS A N 1
ATOM 1707 C CA . LYS A 1 209 ? -10.051 -31.995 40.681 1.00 58.00 209 LYS A CA 1
ATOM 1708 C C . LYS A 1 209 ? -11.087 -31.118 39.982 1.00 58.00 209 LYS A C 1
ATOM 1710 O O . LYS A 1 209 ? -11.239 -31.254 38.771 1.00 58.00 209 LYS A O 1
ATOM 1715 N N . VAL A 1 210 ? -11.798 -30.247 40.698 1.00 59.31 210 VAL A N 1
ATOM 1716 C CA . VAL A 1 210 ? -12.742 -29.316 40.067 1.00 59.31 210 VAL A CA 1
ATOM 1717 C C . VAL A 1 210 ? -12.019 -28.003 39.822 1.00 59.31 210 VAL A C 1
ATOM 1719 O O . VAL A 1 210 ? -11.902 -27.159 40.704 1.00 59.31 210 VAL A O 1
ATOM 1722 N N . ASP A 1 211 ? -11.501 -27.862 38.610 1.00 60.34 211 ASP A N 1
ATOM 1723 C CA . ASP A 1 211 ? -10.930 -26.616 38.125 1.00 60.34 211 ASP A CA 1
ATOM 1724 C C . ASP A 1 211 ? -12.098 -25.663 37.833 1.00 60.34 211 ASP A C 1
ATOM 1726 O O . ASP A 1 211 ? -12.723 -25.721 36.774 1.00 60.34 211 ASP A O 1
ATOM 1730 N N . ILE A 1 212 ? -12.468 -24.851 38.826 1.00 59.12 212 ILE A N 1
ATOM 1731 C CA . ILE A 1 212 ? -13.653 -23.973 38.798 1.00 59.12 212 ILE A CA 1
ATOM 1732 C C . ILE A 1 212 ? -13.600 -23.015 37.590 1.00 59.12 212 ILE A C 1
ATOM 1734 O O . ILE A 1 212 ? -14.630 -22.610 37.061 1.00 59.12 212 ILE A O 1
ATOM 1738 N N . THR A 1 213 ? -12.392 -22.732 37.090 1.00 58.91 213 THR A N 1
ATOM 1739 C CA . THR A 1 213 ? -12.113 -21.931 35.888 1.00 58.91 213 THR A CA 1
ATOM 1740 C C . THR A 1 213 ? -12.573 -22.574 34.572 1.00 58.91 213 THR A C 1
ATOM 1742 O O . THR A 1 213 ? -12.700 -21.877 33.569 1.00 58.91 213 THR A O 1
ATOM 1745 N N . LYS A 1 214 ? -12.828 -23.890 34.561 1.00 61.16 214 LYS A N 1
ATOM 1746 C CA . LYS A 1 214 ? -13.275 -24.659 33.385 1.00 61.16 214 LYS A CA 1
ATOM 1747 C C . LYS A 1 214 ? -14.778 -24.931 33.369 1.00 61.16 214 LYS A C 1
ATOM 1749 O O . LYS A 1 214 ? -15.267 -25.550 32.425 1.00 61.16 214 LYS A O 1
ATOM 1754 N N . LEU A 1 215 ? -15.513 -24.517 34.403 1.00 60.81 215 LEU A N 1
ATOM 1755 C CA . LEU A 1 215 ? -16.970 -24.607 34.394 1.00 60.81 215 LEU A CA 1
ATOM 1756 C C . LEU A 1 215 ? -17.509 -23.643 33.327 1.00 60.81 215 LEU A C 1
ATOM 1758 O O . LEU A 1 215 ? -17.090 -22.484 33.300 1.00 60.81 215 LEU A O 1
ATOM 1762 N N . PRO A 1 216 ? -18.413 -24.089 32.438 1.00 55.16 216 PRO A N 1
ATOM 1763 C CA . PRO A 1 216 ? -18.997 -23.204 31.446 1.00 55.16 216 PRO A CA 1
ATOM 1764 C C . PRO A 1 216 ? -19.743 -22.087 32.176 1.00 55.16 216 PRO A C 1
ATOM 1766 O O . PRO A 1 216 ? -20.695 -22.340 32.915 1.00 55.16 216 PRO A O 1
ATOM 1769 N N . LEU A 1 217 ? -19.295 -20.847 31.979 1.00 57.69 217 LEU A N 1
ATOM 1770 C CA . LEU A 1 217 ? -20.090 -19.671 32.302 1.00 57.69 217 LEU A CA 1
ATOM 1771 C C . LEU A 1 217 ? -21.334 -19.754 31.414 1.00 57.69 217 LEU A C 1
ATOM 1773 O O . LEU A 1 217 ? -21.249 -19.568 30.200 1.00 57.69 217 LEU A O 1
ATOM 1777 N N . TYR A 1 218 ? -22.469 -20.138 31.996 1.00 56.84 218 TYR A N 1
ATOM 1778 C CA . TYR A 1 218 ? -23.737 -20.121 31.277 1.00 56.84 218 TYR A CA 1
ATOM 1779 C C . TYR A 1 218 ? -24.067 -18.682 30.856 1.00 56.84 218 TYR A C 1
ATOM 1781 O O . TYR A 1 218 ? -23.649 -17.736 31.520 1.00 56.84 218 TYR A O 1
ATOM 1789 N N . ASN A 1 219 ? -24.767 -18.580 29.720 1.00 59.81 219 ASN A N 1
ATOM 1790 C CA . ASN A 1 219 ? -25.191 -17.389 28.977 1.00 59.81 219 ASN A CA 1
ATOM 1791 C C . ASN A 1 219 ? -25.236 -16.079 29.776 1.00 59.81 219 ASN A C 1
ATOM 1793 O O . ASN A 1 219 ? -25.731 -16.055 30.900 1.00 59.81 219 ASN A O 1
ATOM 1797 N N . GLU A 1 220 ? -24.811 -14.980 29.138 1.00 58.06 220 GLU A N 1
ATOM 1798 C CA . GLU A 1 220 ? -24.970 -13.618 29.658 1.00 58.06 220 GLU A CA 1
ATOM 1799 C C . GLU A 1 220 ? -26.344 -13.444 30.314 1.00 58.06 220 GLU A C 1
ATOM 1801 O O . GLU A 1 220 ? -27.377 -13.510 29.645 1.00 58.06 220 GLU A O 1
ATOM 1806 N N . ALA A 1 221 ? -26.359 -13.251 31.635 1.00 55.59 221 ALA A N 1
ATOM 1807 C CA . ALA A 1 221 ? -27.592 -12.955 32.343 1.00 55.59 221 ALA A CA 1
ATOM 1808 C C . ALA A 1 221 ? -28.181 -11.671 31.740 1.00 55.59 221 ALA A C 1
ATOM 1810 O O . ALA A 1 221 ? -27.543 -10.615 31.761 1.00 55.59 221 ALA A O 1
ATOM 1811 N N . ILE A 1 222 ? -29.380 -11.768 31.162 1.00 58.84 222 ILE A N 1
ATOM 1812 C CA . ILE A 1 222 ? -30.107 -10.615 30.627 1.00 58.84 222 ILE A CA 1
ATOM 1813 C C . ILE A 1 222 ? -30.581 -9.807 31.836 1.00 58.84 222 ILE A C 1
ATOM 1815 O O . ILE A 1 222 ? -31.552 -10.173 32.503 1.00 58.84 222 ILE A O 1
ATOM 1819 N N . ILE A 1 223 ? -29.855 -8.737 32.148 1.00 63.00 223 ILE A N 1
ATOM 1820 C CA . ILE A 1 223 ? -30.214 -7.793 33.205 1.00 63.00 223 ILE A CA 1
ATOM 1821 C C . ILE A 1 223 ? -31.207 -6.809 32.596 1.00 63.00 223 ILE A C 1
ATOM 1823 O O . ILE A 1 223 ? -30.855 -6.032 31.710 1.00 63.00 223 ILE A O 1
ATOM 1827 N N . LEU A 1 224 ? -32.454 -6.855 33.053 1.00 63.44 224 LEU A N 1
ATOM 1828 C CA . LEU A 1 224 ? -33.465 -5.869 32.680 1.00 63.44 224 LEU A CA 1
ATOM 1829 C C . LEU A 1 224 ? -33.458 -4.736 33.708 1.00 63.44 224 LEU A C 1
ATOM 1831 O O . LEU A 1 224 ? -33.313 -4.983 34.904 1.00 63.44 224 LEU A O 1
ATOM 1835 N N . ASP A 1 225 ? -33.718 -3.499 33.282 1.00 62.53 225 ASP A N 1
ATOM 1836 C CA . ASP A 1 225 ? -33.838 -2.348 34.195 1.00 62.53 225 ASP A CA 1
ATOM 1837 C C . ASP A 1 225 ? -34.939 -2.527 35.260 1.00 62.53 225 ASP A C 1
ATOM 1839 O O . ASP A 1 225 ? -34.953 -1.839 36.286 1.00 62.53 225 ASP A O 1
ATOM 1843 N N . SER A 1 226 ? -35.874 -3.457 35.048 1.00 62.22 226 SER A N 1
ATOM 1844 C CA . SER A 1 226 ? -36.917 -3.833 36.006 1.00 62.22 226 SER A CA 1
ATOM 1845 C C . SER A 1 226 ? -36.447 -4.771 37.121 1.00 62.22 226 SER A C 1
ATOM 1847 O O . SER A 1 226 ? -37.190 -4.967 38.085 1.00 62.22 226 SER A O 1
ATOM 1849 N N . ASP A 1 227 ? -35.261 -5.370 37.005 1.00 72.88 227 ASP A N 1
ATOM 1850 C CA . ASP A 1 227 ? -34.810 -6.394 37.941 1.00 72.88 227 ASP A CA 1
ATOM 1851 C C . ASP A 1 227 ? -34.477 -5.790 39.313 1.00 72.88 227 ASP A C 1
ATOM 1853 O O . ASP A 1 227 ? -33.827 -4.749 39.453 1.00 72.88 227 ASP A O 1
ATOM 1857 N N . LYS A 1 228 ? -34.962 -6.458 40.363 1.00 80.88 228 LYS A N 1
ATOM 1858 C CA . LYS A 1 228 ? -34.734 -6.082 41.760 1.00 80.88 228 LYS A CA 1
ATOM 1859 C C . LYS A 1 228 ? -33.450 -6.751 42.240 1.00 80.88 228 LYS A C 1
ATOM 1861 O O . LYS A 1 228 ? -33.463 -7.924 42.598 1.00 80.88 228 LYS A O 1
ATOM 1866 N N . LEU A 1 229 ? -32.351 -6.007 42.197 1.00 83.75 229 LEU A N 1
ATOM 1867 C CA . LEU A 1 229 ? -31.021 -6.491 42.560 1.00 83.75 229 LEU A CA 1
ATOM 1868 C C . LEU A 1 229 ? -30.736 -6.290 44.052 1.00 83.75 229 LEU A C 1
ATOM 1870 O O . LEU A 1 229 ? -31.118 -5.271 44.630 1.00 83.75 229 LEU A O 1
ATOM 1874 N N . LEU A 1 230 ? -30.032 -7.252 44.645 1.00 83.62 230 LEU A N 1
ATOM 1875 C CA . LEU A 1 230 ? -29.548 -7.213 46.024 1.00 83.62 230 LEU A CA 1
ATOM 1876 C C . LEU A 1 230 ? -28.030 -7.022 46.028 1.00 83.62 230 LEU A C 1
ATOM 1878 O O . LEU A 1 230 ? -27.328 -7.668 45.255 1.00 83.62 230 LEU A O 1
ATOM 1882 N N . ASN A 1 231 ? -27.518 -6.145 46.883 1.00 83.62 231 ASN A N 1
ATOM 1883 C CA . ASN A 1 231 ? -26.085 -5.971 47.111 1.00 83.62 231 ASN A CA 1
ATOM 1884 C C . ASN A 1 231 ? -25.600 -6.858 48.278 1.00 83.62 231 ASN A C 1
ATOM 1886 O O . ASN A 1 231 ? -26.384 -7.527 48.953 1.00 83.62 231 ASN A O 1
ATOM 1890 N N . LEU A 1 232 ? -24.293 -6.854 48.549 1.00 80.75 232 LEU A N 1
ATOM 1891 C CA . LEU A 1 232 ? -23.720 -7.644 49.645 1.00 80.75 232 LEU A CA 1
ATOM 1892 C C . LEU A 1 232 ? -24.239 -7.218 51.037 1.00 80.75 232 LEU A C 1
ATOM 1894 O O . LEU A 1 232 ? -24.442 -8.064 51.904 1.00 80.75 232 LEU A O 1
ATOM 1898 N N . GLN A 1 233 ? -24.517 -5.927 51.240 1.00 79.81 233 GLN A N 1
ATOM 1899 C CA . GLN A 1 233 ? -25.058 -5.401 52.499 1.00 79.81 233 GLN A CA 1
ATOM 1900 C C . GLN A 1 233 ? -26.474 -5.921 52.777 1.00 79.81 233 GLN A C 1
ATOM 1902 O O . GLN A 1 233 ? -26.796 -6.269 53.913 1.00 79.81 233 GLN A O 1
ATOM 1907 N N . ASP A 1 234 ? -27.305 -6.008 51.738 1.00 83.44 234 ASP A N 1
ATOM 1908 C CA . ASP A 1 234 ? -28.645 -6.581 51.794 1.00 83.44 234 ASP A CA 1
ATOM 1909 C C . ASP A 1 234 ? -28.555 -8.047 52.252 1.00 83.44 234 ASP A C 1
ATOM 1911 O O . ASP A 1 234 ? -29.283 -8.472 53.146 1.00 83.44 234 ASP A O 1
ATOM 1915 N N . LEU A 1 235 ? -27.604 -8.816 51.713 1.00 84.25 235 LEU A N 1
ATOM 1916 C CA . LEU A 1 235 ? -27.400 -10.217 52.099 1.00 84.25 235 LEU A CA 1
ATOM 1917 C C . LEU A 1 235 ? -26.901 -10.369 53.537 1.00 84.25 235 LEU A C 1
ATOM 1919 O O . LEU A 1 235 ? -27.357 -11.268 54.242 1.00 84.25 235 LEU A O 1
ATOM 1923 N N . HIS A 1 236 ? -25.996 -9.500 53.991 1.00 81.88 236 HIS A N 1
ATOM 1924 C CA . HIS A 1 236 ? -25.519 -9.509 55.376 1.00 81.88 236 HIS A CA 1
ATOM 1925 C C . HIS A 1 236 ? -26.634 -9.191 56.366 1.00 81.88 236 HIS A C 1
ATOM 1927 O O . HIS A 1 236 ? -26.795 -9.887 57.371 1.00 81.88 236 HIS A O 1
ATOM 1933 N N . TRP A 1 237 ? -27.443 -8.179 56.061 1.00 85.19 237 TRP A N 1
ATOM 1934 C CA . TRP A 1 237 ? -28.611 -7.872 56.871 1.00 85.19 237 TRP A CA 1
ATOM 1935 C C . TRP A 1 237 ? -29.579 -9.054 56.896 1.00 85.19 237 TRP A C 1
ATOM 1937 O O . TRP A 1 237 ? -30.000 -9.469 57.976 1.00 85.19 237 TRP A O 1
ATOM 1947 N N . LEU A 1 238 ? -29.865 -9.652 55.731 1.00 84.81 238 LEU A N 1
ATOM 1948 C CA . LEU A 1 238 ? -30.760 -10.801 55.625 1.00 84.81 238 LEU A CA 1
ATOM 1949 C C . LEU A 1 238 ? -30.246 -11.973 56.462 1.00 84.81 238 LEU A C 1
ATOM 1951 O O . LEU A 1 238 ? -31.017 -12.548 57.219 1.00 84.81 238 LEU A O 1
ATOM 1955 N N . TYR A 1 239 ? -28.949 -12.275 56.399 1.00 85.62 239 TYR A N 1
ATOM 1956 C CA . TYR A 1 239 ? -28.323 -13.300 57.231 1.00 85.62 239 TYR A CA 1
ATOM 1957 C C . TYR A 1 239 ? -28.545 -13.043 58.729 1.00 85.62 239 TYR A C 1
ATOM 1959 O O . TYR A 1 239 ? -29.009 -13.929 59.447 1.00 85.62 239 TYR A O 1
ATOM 1967 N N . SER A 1 240 ? -28.286 -11.815 59.193 1.00 84.19 240 SER A N 1
ATOM 1968 C CA . SER A 1 240 ? -28.468 -11.450 60.605 1.00 84.19 240 SER A CA 1
ATOM 1969 C C . SER A 1 240 ? -29.935 -11.519 61.052 1.00 84.19 240 SER A C 1
ATOM 1971 O O . SER A 1 240 ? -30.230 -11.934 62.173 1.00 84.19 240 SER A O 1
ATOM 1973 N N . TYR A 1 241 ? -30.865 -11.161 60.161 1.00 85.31 241 TYR A N 1
ATOM 1974 C CA . TYR A 1 241 ? -32.299 -11.264 60.400 1.00 85.31 241 TYR A CA 1
ATOM 1975 C C . TYR A 1 241 ? -32.741 -12.727 60.496 1.00 85.31 241 TYR A C 1
ATOM 1977 O O . TYR A 1 241 ? -33.448 -13.094 61.429 1.00 85.31 241 TYR A O 1
ATOM 1985 N N . MET A 1 242 ? -32.278 -13.574 59.570 1.00 85.25 242 MET A N 1
ATOM 1986 C CA . MET A 1 242 ? -32.558 -15.011 59.567 1.00 85.25 242 MET A CA 1
ATOM 1987 C C . MET A 1 242 ? -32.043 -15.704 60.825 1.00 85.25 242 MET A C 1
ATOM 1989 O O . MET A 1 242 ? -32.708 -16.590 61.347 1.00 85.25 242 MET A O 1
ATOM 1993 N N . GLN A 1 243 ? -30.870 -15.311 61.326 1.00 84.44 243 GLN A N 1
ATOM 1994 C CA . GLN A 1 243 ? -30.315 -15.897 62.541 1.00 84.44 243 GLN A CA 1
ATOM 1995 C C . GLN A 1 243 ? -31.208 -15.623 63.757 1.00 84.44 243 GLN A C 1
ATOM 1997 O O . GLN A 1 243 ? -31.511 -16.558 64.489 1.00 84.44 243 GLN A O 1
ATOM 2002 N N . LYS A 1 244 ? -31.707 -14.387 63.904 1.00 83.50 244 LYS A N 1
ATOM 2003 C CA . LYS A 1 244 ? -32.660 -14.014 64.963 1.00 83.50 244 LYS A CA 1
ATOM 2004 C C . LYS A 1 244 ? -34.017 -14.704 64.796 1.00 83.50 244 LYS A C 1
ATOM 2006 O O . LYS A 1 244 ? -34.552 -15.247 65.748 1.00 83.50 244 LYS A O 1
ATOM 2011 N N . ASP A 1 245 ? -34.563 -14.732 63.581 1.00 82.06 245 ASP A N 1
ATOM 2012 C CA . ASP A 1 245 ? -35.861 -15.368 63.304 1.00 82.06 245 ASP A CA 1
ATOM 2013 C C . ASP A 1 245 ? -35.825 -16.901 63.508 1.00 82.06 245 ASP A C 1
ATOM 2015 O O . ASP A 1 245 ? -36.819 -17.505 63.906 1.00 82.06 245 ASP A O 1
ATOM 2019 N N . ASN A 1 246 ? -34.661 -17.531 63.309 1.00 84.50 246 ASN A N 1
ATOM 2020 C CA . ASN A 1 246 ? -34.431 -18.952 63.589 1.00 84.50 246 ASN A CA 1
ATOM 2021 C C . ASN A 1 246 ? -34.281 -19.286 65.083 1.00 84.50 246 ASN A C 1
ATOM 2023 O O . ASN A 1 246 ? -34.357 -20.465 65.433 1.00 84.50 246 ASN A O 1
ATOM 2027 N N . GLU A 1 247 ? -34.024 -18.306 65.955 1.00 82.19 247 GLU A N 1
ATOM 2028 C CA . GLU A 1 247 ? -34.039 -18.521 67.411 1.00 82.19 247 GLU A CA 1
ATOM 2029 C C . GLU A 1 247 ? -35.478 -18.711 67.916 1.00 82.19 247 GLU A C 1
ATOM 2031 O O . GLU A 1 247 ? -35.715 -19.534 68.799 1.00 82.19 247 GLU A O 1
ATOM 2036 N N . ASP A 1 248 ? -36.440 -18.027 67.287 1.00 76.88 248 ASP A N 1
ATOM 2037 C CA . ASP A 1 248 ? -37.856 -18.036 67.670 1.00 76.88 248 ASP A CA 1
ATOM 2038 C C . ASP A 1 248 ? -38.678 -19.175 67.016 1.00 76.88 248 ASP A C 1
ATOM 2040 O O . ASP A 1 248 ? -39.776 -19.495 67.481 1.00 76.88 248 ASP A O 1
ATOM 2044 N N . LYS A 1 249 ? -38.186 -19.800 65.932 1.00 77.38 249 LYS A N 1
ATOM 2045 C CA . LYS A 1 249 ? -38.909 -20.821 65.138 1.00 77.38 249 LYS A CA 1
ATOM 2046 C C . LYS A 1 249 ? -38.367 -22.241 65.337 1.00 77.38 249 LYS A C 1
ATOM 2048 O O . LYS A 1 249 ? -37.163 -22.459 65.427 1.00 77.38 249 LYS A O 1
ATOM 2053 N N . SER A 1 250 ? -39.256 -23.246 65.318 1.00 69.38 250 SER A N 1
ATOM 2054 C CA . SER A 1 250 ? -38.844 -24.662 65.390 1.00 69.38 250 SER A CA 1
ATOM 2055 C C . SER A 1 250 ? -38.250 -25.189 64.080 1.00 69.38 250 SER A C 1
ATOM 2057 O O . SER A 1 250 ? -37.450 -26.122 64.104 1.00 69.38 250 SER A O 1
ATOM 2059 N N . GLU A 1 251 ? -38.644 -24.616 62.940 1.00 80.00 251 GLU A N 1
ATOM 2060 C CA . GLU A 1 251 ? -38.110 -24.948 61.619 1.00 80.00 251 GLU A CA 1
ATOM 2061 C C . GLU A 1 251 ? -37.110 -23.872 61.190 1.00 80.00 251 GLU A C 1
ATOM 2063 O O . GLU A 1 251 ? -37.475 -22.717 60.963 1.00 80.00 251 GLU A O 1
ATOM 2068 N N . LYS A 1 252 ? -35.832 -24.256 61.123 1.00 82.81 252 LYS A N 1
ATOM 2069 C CA . LYS A 1 252 ? -34.727 -23.343 60.823 1.00 82.81 252 LYS A CA 1
ATOM 2070 C C . LYS A 1 252 ? -34.513 -23.245 59.323 1.00 82.81 252 LYS A C 1
ATOM 2072 O O . LYS A 1 252 ? -34.313 -24.258 58.653 1.00 82.81 252 LYS A O 1
ATOM 2077 N N . VAL A 1 253 ? -34.473 -22.023 58.810 1.00 84.00 253 VAL A N 1
ATOM 2078 C CA . VAL A 1 253 ? -34.208 -21.756 57.396 1.00 84.00 253 VAL A CA 1
ATOM 2079 C C . VAL A 1 253 ? -32.810 -21.168 57.246 1.00 84.00 253 VAL A C 1
ATOM 2081 O O . VAL A 1 253 ? -32.448 -20.213 57.928 1.00 84.00 253 VAL A O 1
ATOM 2084 N N . TYR A 1 254 ? -32.005 -21.725 56.344 1.00 85.81 254 TYR A N 1
ATOM 2085 C CA . TYR A 1 254 ? -30.627 -21.285 56.128 1.00 85.81 254 TYR A CA 1
ATOM 2086 C C . TYR A 1 254 ? -30.474 -20.497 54.827 1.00 85.81 254 TYR A C 1
ATOM 2088 O O . TYR A 1 254 ? -31.061 -20.848 53.804 1.00 85.81 254 TYR A O 1
ATOM 2096 N N . LEU A 1 255 ? -29.617 -19.471 54.851 1.00 84.31 255 LEU A N 1
ATOM 2097 C CA . LEU A 1 255 ? -29.400 -18.580 53.710 1.00 84.31 255 LEU A CA 1
ATOM 2098 C C . LEU A 1 255 ? -28.929 -19.327 52.450 1.00 84.31 255 LEU A C 1
ATOM 2100 O O . LEU A 1 255 ? -29.428 -19.054 51.363 1.00 84.31 255 LEU A O 1
ATOM 2104 N N . HIS A 1 256 ? -28.022 -20.302 52.583 1.00 83.06 256 HIS A N 1
ATOM 2105 C CA . HIS A 1 256 ? -27.506 -21.065 51.437 1.00 83.06 256 HIS A CA 1
ATOM 2106 C C . HIS A 1 256 ? -28.607 -21.841 50.690 1.00 83.06 256 HIS A C 1
ATOM 2108 O O . HIS A 1 256 ? -28.565 -21.918 49.466 1.00 83.06 256 HIS A O 1
ATOM 2114 N N . ASN A 1 257 ? -29.624 -22.343 51.403 1.00 85.25 257 ASN A N 1
ATOM 2115 C CA . ASN A 1 257 ? -30.758 -23.056 50.802 1.00 85.25 257 ASN A CA 1
ATOM 2116 C C . ASN A 1 257 ? -31.680 -22.121 50.010 1.00 85.25 257 ASN A C 1
ATOM 2118 O O . ASN A 1 257 ? -32.294 -22.531 49.028 1.00 85.25 257 ASN A O 1
ATOM 2122 N N . ILE A 1 258 ? -31.793 -20.863 50.440 1.00 86.19 258 ILE A N 1
ATOM 2123 C CA . ILE A 1 258 ? -32.628 -19.865 49.765 1.00 86.19 258 ILE A CA 1
ATOM 2124 C C . ILE A 1 258 ? -31.882 -19.238 48.576 1.00 86.19 258 ILE A C 1
ATOM 2126 O O . ILE A 1 258 ? -32.494 -18.932 47.551 1.00 86.19 258 ILE A O 1
ATOM 2130 N N . LEU A 1 259 ? -30.561 -19.067 48.694 1.00 84.88 259 LEU A N 1
ATOM 2131 C CA . LEU A 1 259 ? -29.708 -18.564 47.615 1.00 84.88 259 LEU A CA 1
ATOM 2132 C C . LEU A 1 259 ? -29.616 -19.531 46.430 1.00 84.88 259 LEU A C 1
ATOM 2134 O O . LEU A 1 259 ? -29.278 -19.097 45.329 1.00 84.88 259 LEU A O 1
ATOM 2138 N N . GLU A 1 260 ? -29.952 -20.806 46.625 1.00 84.19 260 GLU A N 1
ATOM 2139 C CA . GLU A 1 260 ? -30.010 -21.805 45.563 1.00 84.19 260 GLU A CA 1
ATOM 2140 C C . GLU A 1 260 ? -30.874 -21.317 44.380 1.00 84.19 260 GLU A C 1
ATOM 2142 O O . GLU A 1 260 ? -32.054 -20.982 44.525 1.00 84.19 260 GLU A O 1
ATOM 2147 N N . GLY A 1 261 ? -30.261 -21.248 43.193 1.00 80.00 261 GLY A N 1
ATOM 2148 C CA . GLY A 1 261 ? -30.898 -20.763 41.963 1.00 80.00 261 GLY A CA 1
ATOM 2149 C C . GLY A 1 261 ? -30.921 -19.240 41.785 1.00 80.00 261 GLY A C 1
ATOM 2150 O O . GLY A 1 261 ? -31.617 -18.761 40.894 1.00 80.00 261 GLY A O 1
ATOM 2151 N N . SER A 1 262 ? -30.216 -18.472 42.622 1.00 85.06 262 SER A N 1
ATOM 2152 C CA . SER A 1 262 ? -30.015 -17.028 42.415 1.00 85.06 262 SER A CA 1
ATOM 2153 C C . SER A 1 262 ? -28.857 -16.778 41.442 1.00 85.06 262 SER A C 1
ATOM 2155 O O . SER A 1 262 ? -27.878 -17.524 41.438 1.00 85.06 262 SER A O 1
ATOM 2157 N N . GLU A 1 263 ? -28.949 -15.724 40.630 1.00 83.12 263 GLU A N 1
ATOM 2158 C CA . GLU A 1 263 ? -27.928 -15.389 39.625 1.00 83.12 263 GLU A CA 1
ATOM 2159 C C . GLU A 1 263 ? -27.004 -14.275 40.134 1.00 83.12 263 GLU A C 1
ATOM 2161 O O . GLU A 1 263 ? -27.459 -13.298 40.733 1.00 83.12 263 GLU A O 1
ATOM 2166 N N . ILE A 1 264 ? -25.699 -14.408 39.884 1.00 82.94 264 ILE A N 1
ATOM 2167 C CA . ILE A 1 264 ? -24.697 -13.401 40.254 1.00 82.94 264 ILE A CA 1
ATOM 2168 C C . ILE A 1 264 ? -24.477 -12.464 39.069 1.00 82.94 264 ILE A C 1
ATOM 2170 O O . ILE A 1 264 ? -24.091 -12.889 37.981 1.00 82.94 264 ILE A O 1
ATOM 2174 N N . VAL A 1 265 ? -24.686 -11.174 39.302 1.00 80.00 265 VAL A N 1
ATOM 2175 C CA . VAL A 1 265 ? -24.455 -10.101 38.340 1.00 80.00 265 VAL A CA 1
ATOM 2176 C C . VAL A 1 265 ? -23.109 -9.452 38.639 1.00 80.00 265 VAL A C 1
ATOM 2178 O O . VAL A 1 265 ? -22.912 -8.818 39.681 1.00 80.00 265 VAL A O 1
ATOM 2181 N N . LEU A 1 266 ? -22.175 -9.624 37.705 1.00 76.94 266 LEU A N 1
ATOM 2182 C CA . LEU A 1 266 ? -20.848 -9.023 37.770 1.00 76.94 266 LEU A CA 1
ATOM 2183 C C . LEU A 1 266 ? -20.894 -7.558 37.322 1.00 76.94 266 LEU A C 1
ATOM 2185 O O . LEU A 1 266 ? -21.634 -7.225 36.390 1.00 76.94 266 LEU A O 1
ATOM 2189 N N . PRO A 1 267 ? -20.089 -6.681 37.941 1.00 74.88 267 PRO A N 1
ATOM 2190 C CA . PRO A 1 267 ? -20.007 -5.300 37.510 1.00 74.88 267 PRO A CA 1
ATOM 2191 C C . PRO A 1 267 ? -19.378 -5.228 36.111 1.00 74.88 267 PRO A C 1
ATOM 2193 O O . PRO A 1 267 ? -18.322 -5.809 35.854 1.00 74.88 267 PRO A O 1
ATOM 2196 N N . LYS A 1 268 ? -20.041 -4.513 35.200 1.00 70.62 268 LYS A N 1
ATOM 2197 C CA . LYS A 1 268 ? -19.561 -4.262 33.836 1.00 70.62 268 LYS A CA 1
ATOM 2198 C C . LYS A 1 268 ? -19.129 -2.807 33.702 1.00 70.62 268 LYS A C 1
ATOM 2200 O O . LYS A 1 268 ? -19.659 -1.930 34.385 1.00 70.62 268 LYS A O 1
ATOM 2205 N N . ASN A 1 269 ? -18.158 -2.558 32.827 1.00 69.06 269 ASN A N 1
ATOM 2206 C CA . ASN A 1 269 ? -17.783 -1.191 32.491 1.00 69.06 269 ASN A CA 1
ATOM 2207 C C . ASN A 1 269 ? -18.900 -0.536 31.667 1.00 69.06 269 ASN A C 1
ATOM 2209 O O . ASN A 1 269 ? -19.560 -1.216 30.880 1.00 69.06 269 ASN A O 1
ATOM 2213 N N . SER A 1 270 ? -19.116 0.766 31.838 1.00 66.38 270 SER A N 1
ATOM 2214 C CA . SER A 1 270 ? -20.048 1.496 30.984 1.00 66.38 270 SER A CA 1
ATOM 2215 C C . SER A 1 270 ? -19.479 1.589 29.569 1.00 66.38 270 SER A C 1
ATOM 2217 O O . SER A 1 270 ? -18.355 2.049 29.360 1.00 66.38 270 SER A O 1
ATOM 2219 N N . GLU A 1 271 ? -20.253 1.150 28.578 1.00 65.69 271 GLU A N 1
ATOM 2220 C CA . GLU A 1 271 ? -19.877 1.312 27.177 1.00 65.69 271 GLU A CA 1
ATOM 2221 C C . GLU A 1 271 ? -20.007 2.788 26.793 1.00 65.69 271 GLU A C 1
ATOM 2223 O O . GLU A 1 271 ? -21.074 3.393 26.922 1.00 65.69 271 GLU A O 1
ATOM 2228 N N . ILE A 1 272 ? -18.911 3.393 26.336 1.00 67.31 272 ILE A N 1
ATOM 2229 C CA . ILE A 1 272 ? -18.946 4.756 25.805 1.00 67.31 272 ILE A CA 1
ATOM 2230 C C . ILE A 1 272 ? -19.620 4.678 24.428 1.00 67.31 272 ILE A C 1
ATOM 2232 O O . ILE A 1 272 ? -19.104 3.975 23.552 1.00 67.31 272 ILE A O 1
ATOM 2236 N N . PRO A 1 273 ? -20.746 5.382 24.196 1.00 68.94 273 PRO A N 1
ATOM 2237 C CA . PRO A 1 273 ? -21.409 5.348 22.903 1.00 68.94 273 PRO A CA 1
ATOM 2238 C C . PRO A 1 273 ? -20.467 5.882 21.823 1.00 68.94 273 PRO A C 1
ATOM 2240 O O . PRO A 1 273 ? -19.759 6.877 22.008 1.00 68.94 273 PRO A O 1
ATOM 2243 N N . ARG A 1 274 ? -20.448 5.208 20.672 1.00 70.69 274 ARG A N 1
ATOM 2244 C CA . ARG A 1 274 ? -19.601 5.597 19.545 1.00 70.69 274 ARG A CA 1
ATOM 2245 C C . ARG A 1 274 ? -20.028 6.976 19.032 1.00 70.69 274 ARG A C 1
ATOM 2247 O O . ARG A 1 274 ? -21.215 7.272 18.932 1.00 70.69 274 ARG A O 1
ATOM 2254 N N . ASN A 1 275 ? -19.063 7.835 18.702 1.00 82.75 275 ASN A N 1
ATOM 2255 C CA . ASN A 1 275 ? -19.370 9.152 18.141 1.00 82.75 275 ASN A CA 1
ATOM 2256 C C . ASN A 1 275 ? -20.089 8.992 16.784 1.00 82.75 275 ASN A C 1
ATOM 2258 O O . ASN A 1 275 ? -19.503 8.476 15.828 1.00 82.75 275 ASN A O 1
ATOM 2262 N N . ALA A 1 276 ? -21.330 9.483 16.701 1.00 86.31 276 ALA A N 1
ATOM 2263 C CA . ALA A 1 276 ? -22.195 9.366 15.527 1.00 86.31 276 ALA A CA 1
ATOM 2264 C C . ALA A 1 276 ? -21.606 10.007 14.254 1.00 86.31 276 ALA A C 1
ATOM 2266 O O . ALA A 1 276 ? -21.876 9.551 13.143 1.00 86.31 276 ALA A O 1
ATOM 2267 N N . GLU A 1 277 ? -20.793 11.060 14.382 1.00 83.31 277 GLU A N 1
ATOM 2268 C CA . GLU A 1 277 ? -20.136 11.695 13.235 1.00 83.31 277 GLU A CA 1
ATOM 2269 C C . GLU A 1 277 ? -19.021 10.811 12.659 1.00 83.31 277 GLU A C 1
ATOM 2271 O O . GLU A 1 277 ? -18.908 10.652 11.439 1.00 83.31 277 GLU A O 1
ATOM 2276 N N . LEU A 1 278 ? -18.227 10.185 13.536 1.00 79.25 278 LEU A N 1
ATOM 2277 C CA . LEU A 1 278 ? -17.162 9.266 13.131 1.00 79.25 278 LEU A CA 1
ATOM 2278 C C . LEU A 1 278 ? -17.731 8.011 12.473 1.00 79.25 278 LEU A C 1
ATOM 2280 O O . LEU A 1 278 ? -17.194 7.557 11.466 1.00 79.25 278 LEU A O 1
ATOM 2284 N N . GLU A 1 279 ? -18.835 7.483 12.994 1.00 84.69 279 GLU A N 1
ATOM 2285 C CA . GLU A 1 279 ? -19.506 6.316 12.425 1.00 84.69 279 GLU A CA 1
ATOM 2286 C C . GLU A 1 279 ? -20.016 6.589 11.006 1.00 84.69 279 GLU A C 1
ATOM 2288 O O . GLU A 1 279 ? -19.630 5.878 10.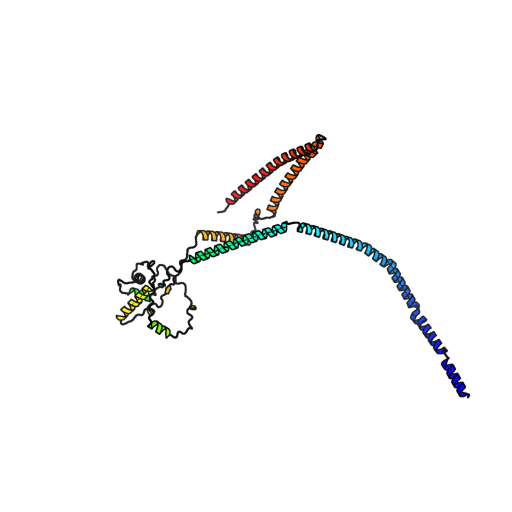077 1.00 84.69 279 GLU A O 1
ATOM 2293 N N . LYS A 1 280 ? -20.727 7.706 10.794 1.00 89.06 280 LYS A N 1
ATOM 2294 C CA . LYS A 1 280 ? -21.145 8.151 9.450 1.00 89.06 280 LYS A CA 1
ATOM 2295 C C . LYS A 1 280 ? -19.964 8.311 8.491 1.00 89.06 280 LYS A C 1
ATOM 2297 O O . LYS A 1 280 ? -20.067 8.014 7.297 1.00 89.06 280 LYS A O 1
ATOM 2302 N N . ARG A 1 281 ? -18.819 8.802 8.983 1.00 87.62 281 ARG A N 1
ATOM 2303 C CA . ARG A 1 281 ? -17.599 8.933 8.172 1.00 87.62 281 ARG A CA 1
ATOM 2304 C C . ARG A 1 281 ? -17.017 7.566 7.810 1.00 87.62 281 ARG A C 1
ATOM 2306 O O . ARG A 1 281 ? -16.639 7.367 6.656 1.00 87.62 281 ARG A O 1
ATOM 2313 N N . CYS A 1 282 ? -16.962 6.631 8.755 1.00 86.88 282 CYS A N 1
ATOM 2314 C CA . CYS A 1 282 ? -16.515 5.260 8.519 1.00 86.88 282 CYS A CA 1
ATOM 2315 C C . CYS A 1 282 ? -17.426 4.523 7.531 1.00 86.88 282 CYS A C 1
ATOM 2317 O O . CYS A 1 282 ? -16.917 3.870 6.622 1.00 86.88 282 CYS A O 1
ATOM 2319 N N . GLU A 1 283 ? -18.744 4.670 7.653 1.00 91.12 283 GLU A N 1
ATOM 2320 C CA . GLU A 1 283 ? -19.722 4.120 6.709 1.00 91.12 283 GLU A CA 1
ATOM 2321 C C . GLU A 1 283 ? -19.495 4.658 5.298 1.00 91.12 283 GLU A C 1
ATOM 2323 O O . GLU A 1 283 ? -19.378 3.880 4.352 1.00 91.12 283 GLU A O 1
ATOM 2328 N N . ARG A 1 284 ? -19.326 5.980 5.153 1.00 92.44 284 ARG A N 1
ATOM 2329 C CA . ARG A 1 284 ? -19.007 6.607 3.862 1.00 92.44 284 ARG A CA 1
ATOM 2330 C C . ARG A 1 284 ? -17.704 6.067 3.273 1.00 92.44 284 ARG A C 1
ATOM 2332 O O . ARG A 1 284 ? -17.653 5.771 2.080 1.00 92.44 284 ARG A O 1
ATOM 2339 N N . LEU A 1 285 ? -16.652 5.940 4.086 1.00 91.12 285 LEU A N 1
ATOM 2340 C CA . LEU A 1 285 ? -15.362 5.413 3.634 1.00 91.12 285 LEU A CA 1
ATOM 2341 C C . LEU A 1 285 ? -15.480 3.948 3.202 1.00 91.12 285 LEU A C 1
ATOM 2343 O O . LEU A 1 285 ? -15.010 3.601 2.119 1.00 91.12 285 LEU A O 1
ATOM 2347 N N . ARG A 1 286 ? -16.165 3.110 3.984 1.00 92.38 286 ARG A N 1
ATOM 2348 C CA . ARG A 1 286 ? -16.413 1.704 3.645 1.00 92.38 286 ARG A CA 1
ATOM 2349 C C . ARG A 1 286 ? -17.224 1.577 2.358 1.00 92.38 286 ARG A C 1
ATOM 2351 O O . ARG A 1 286 ? -16.803 0.848 1.468 1.00 92.38 286 ARG A O 1
ATOM 2358 N N . ALA A 1 287 ? -18.299 2.351 2.212 1.00 93.50 287 ALA A N 1
ATOM 2359 C CA . ALA A 1 287 ? -19.100 2.384 0.992 1.00 93.50 287 ALA A CA 1
ATOM 2360 C C . ALA A 1 287 ? -18.261 2.808 -0.223 1.00 93.50 287 ALA A C 1
ATOM 2362 O O . ALA A 1 287 ? -18.355 2.204 -1.286 1.00 93.50 287 ALA A O 1
ATOM 2363 N N . SER A 1 288 ? -17.385 3.808 -0.073 1.00 91.00 288 SER A N 1
ATOM 2364 C CA . SER A 1 288 ? -16.510 4.238 -1.169 1.00 91.00 288 SER A CA 1
ATOM 2365 C C . SER A 1 288 ? -15.460 3.189 -1.559 1.00 91.00 288 SER A C 1
ATOM 2367 O O . SER A 1 288 ? -15.191 3.032 -2.749 1.00 91.00 288 SER A O 1
ATOM 2369 N N . GLN A 1 289 ? -14.896 2.450 -0.595 1.00 91.44 289 GLN A N 1
ATOM 2370 C CA . GLN A 1 289 ? -13.983 1.333 -0.869 1.00 91.44 289 GLN A CA 1
ATOM 2371 C C . GLN A 1 289 ? -14.713 0.177 -1.554 1.00 91.44 289 GLN A C 1
ATOM 2373 O O . GLN A 1 289 ? -14.286 -0.255 -2.620 1.00 91.44 289 GLN A O 1
ATOM 2378 N N . GLN A 1 290 ? -15.864 -0.234 -1.018 1.00 93.12 290 GLN A N 1
ATOM 2379 C CA . GLN A 1 290 ? -16.701 -1.277 -1.612 1.00 93.12 290 GLN A CA 1
ATOM 2380 C C . GLN A 1 290 ? -17.134 -0.917 -3.034 1.00 93.12 290 GLN A C 1
ATOM 2382 O O . GLN A 1 290 ? -17.125 -1.772 -3.910 1.00 93.12 290 GLN A O 1
ATOM 2387 N N . ASN A 1 291 ? -17.453 0.352 -3.301 1.00 92.75 291 ASN A N 1
ATOM 2388 C CA . ASN A 1 291 ? -17.818 0.791 -4.645 1.00 92.75 291 ASN A CA 1
ATOM 2389 C C . ASN A 1 291 ? -16.621 0.738 -5.614 1.00 92.75 291 ASN A C 1
ATOM 2391 O O . ASN A 1 291 ? -16.775 0.370 -6.775 1.00 92.75 291 ASN A O 1
ATOM 2395 N N . ARG A 1 292 ? -15.404 1.062 -5.148 1.00 88.62 292 ARG A N 1
ATOM 2396 C CA . ARG A 1 292 ? -14.174 0.892 -5.946 1.00 88.62 292 ARG A CA 1
ATOM 2397 C C . ARG A 1 292 ? -13.902 -0.578 -6.256 1.00 88.62 292 ARG A C 1
ATOM 2399 O O . ARG A 1 292 ? -13.589 -0.901 -7.398 1.00 88.62 292 ARG A O 1
ATOM 2406 N N . GLU A 1 293 ? -14.039 -1.453 -5.264 1.00 86.62 293 GLU A N 1
ATOM 2407 C CA . GLU A 1 293 ? -13.887 -2.901 -5.436 1.00 86.62 293 GLU A CA 1
ATOM 2408 C C . GLU A 1 293 ? -14.944 -3.465 -6.383 1.00 86.62 293 GLU A C 1
ATOM 2410 O O . GLU A 1 293 ? -14.607 -4.192 -7.314 1.00 86.62 293 GLU A O 1
ATOM 2415 N N . TYR A 1 294 ? -16.205 -3.066 -6.209 1.00 85.88 294 TYR A N 1
ATOM 2416 C CA . TYR A 1 294 ? -17.297 -3.436 -7.099 1.00 85.88 294 TYR A CA 1
ATOM 2417 C C . TYR A 1 294 ? -16.992 -3.032 -8.542 1.00 85.88 294 TYR A C 1
ATOM 2419 O O . TYR A 1 294 ? -17.011 -3.888 -9.421 1.00 85.88 294 TYR A O 1
ATOM 2427 N N . ASN A 1 295 ? -16.614 -1.773 -8.782 1.00 84.69 295 ASN A N 1
ATOM 2428 C CA . ASN A 1 295 ? -16.252 -1.282 -10.116 1.00 84.69 295 ASN A CA 1
ATOM 2429 C C . ASN A 1 295 ? -15.039 -2.014 -10.711 1.00 84.69 295 ASN A C 1
ATOM 2431 O O . ASN A 1 295 ? -14.968 -2.204 -11.924 1.00 84.69 295 ASN A O 1
ATOM 2435 N N . SER A 1 296 ? -14.079 -2.431 -9.880 1.00 84.31 296 SER A N 1
ATOM 2436 C CA . SER A 1 296 ? -12.945 -3.256 -10.311 1.00 84.31 296 SER A CA 1
ATOM 2437 C C . SER A 1 296 ? -13.409 -4.639 -10.779 1.00 84.31 296 SER A C 1
ATOM 2439 O O . SER A 1 296 ? -13.038 -5.086 -11.865 1.00 84.31 296 SER A O 1
ATOM 2441 N N . MET A 1 297 ? -14.274 -5.290 -9.995 1.00 82.56 297 MET A N 1
ATOM 2442 C CA . MET A 1 297 ? -14.804 -6.624 -10.291 1.00 82.56 297 MET A CA 1
ATOM 2443 C C . MET A 1 297 ? -15.744 -6.633 -11.504 1.00 82.56 297 MET A C 1
ATOM 2445 O O . MET A 1 297 ? -15.699 -7.555 -12.316 1.00 82.56 297 MET A O 1
ATOM 2449 N N . THR A 1 298 ? -16.577 -5.603 -11.667 1.00 80.06 298 THR A N 1
ATOM 2450 C CA . THR A 1 298 ? -17.576 -5.525 -12.748 1.00 80.06 298 THR A CA 1
ATOM 2451 C C . THR A 1 298 ? -17.046 -4.916 -14.043 1.00 80.06 298 THR A C 1
ATOM 2453 O O . THR A 1 298 ? -17.743 -4.933 -15.058 1.00 80.06 298 THR A O 1
ATOM 2456 N N . LYS A 1 299 ? -15.781 -4.474 -14.068 1.00 71.62 299 LYS A N 1
ATOM 2457 C CA . LYS A 1 299 ? -15.120 -3.874 -15.238 1.00 71.62 299 LYS A CA 1
ATOM 2458 C C . LYS A 1 299 ? -15.186 -4.729 -16.512 1.00 71.62 299 LYS A C 1
ATOM 2460 O O . LYS A 1 299 ? -15.160 -4.185 -17.613 1.00 71.62 299 LYS A O 1
ATOM 2465 N N . ASN A 1 300 ? -15.271 -6.052 -16.369 1.00 71.00 300 ASN A N 1
ATOM 2466 C CA . ASN A 1 300 ? -15.316 -7.004 -17.485 1.00 71.00 300 ASN A CA 1
ATOM 2467 C C . ASN A 1 300 ? -16.739 -7.426 -17.889 1.00 71.00 300 ASN A C 1
ATOM 2469 O O . ASN A 1 300 ? -16.897 -8.132 -18.881 1.00 71.00 300 ASN A O 1
ATOM 2473 N N . VAL A 1 301 ? -17.756 -7.033 -17.116 1.00 71.25 301 VAL A N 1
ATOM 2474 C CA . VAL A 1 301 ? -19.153 -7.469 -17.291 1.00 71.25 301 VAL A CA 1
ATOM 2475 C C . VAL A 1 301 ? -20.005 -6.375 -17.950 1.00 71.25 301 VAL A C 1
ATOM 2477 O O . VAL A 1 301 ? -21.061 -6.665 -18.508 1.00 71.25 301 VAL A O 1
ATOM 2480 N N . ASP A 1 302 ? -19.536 -5.123 -17.958 1.00 51.41 302 ASP A N 1
ATOM 2481 C CA . ASP A 1 302 ? -20.264 -4.013 -18.571 1.00 51.41 302 ASP A CA 1
ATOM 2482 C C . ASP A 1 302 ? -20.144 -4.020 -20.110 1.00 51.41 302 ASP A C 1
ATOM 2484 O O . ASP A 1 302 ? -19.108 -3.683 -20.695 1.00 51.41 302 ASP A O 1
ATOM 2488 N N . ASN A 1 303 ? -21.231 -4.414 -20.780 1.00 57.72 303 ASN A N 1
ATOM 2489 C CA . ASN A 1 303 ? -21.356 -4.427 -22.242 1.00 57.72 303 ASN A CA 1
ATOM 2490 C C . ASN A 1 303 ? -21.442 -3.002 -22.832 1.00 57.72 303 ASN A C 1
ATOM 2492 O O . ASN A 1 303 ? -21.250 -2.795 -24.031 1.00 57.72 303 ASN A O 1
ATOM 2496 N N . VAL A 1 304 ? -21.689 -1.990 -21.994 1.00 60.91 304 VAL A N 1
ATOM 2497 C CA . VAL A 1 304 ? -21.658 -0.582 -22.381 1.00 60.91 304 VAL A CA 1
ATOM 2498 C C . VAL A 1 304 ? -20.345 -0.005 -21.876 1.00 60.91 304 VAL A C 1
ATOM 2500 O O . VAL A 1 304 ? -20.275 0.562 -20.795 1.00 60.91 304 VAL A O 1
ATOM 2503 N N . ARG A 1 305 ? -19.275 -0.130 -22.674 1.00 54.34 305 ARG A N 1
ATOM 2504 C CA . ARG A 1 305 ? -17.978 0.523 -22.416 1.00 54.34 305 ARG A CA 1
ATOM 2505 C C . ARG A 1 305 ? -18.153 2.038 -22.228 1.00 54.34 305 ARG A C 1
ATOM 2507 O O . ARG A 1 305 ? -17.894 2.816 -23.145 1.00 54.34 305 ARG A O 1
ATOM 2514 N N . ARG A 1 306 ? -18.475 2.499 -21.022 1.00 55.72 306 ARG A N 1
ATOM 2515 C CA . ARG A 1 306 ? -18.178 3.865 -20.594 1.00 55.72 306 ARG A CA 1
ATOM 2516 C C . ARG A 1 306 ? -16.715 3.881 -20.179 1.00 55.72 306 ARG A C 1
ATOM 2518 O O . ARG A 1 306 ? -16.376 3.906 -19.003 1.00 55.72 306 ARG A O 1
ATOM 2525 N N . LYS A 1 307 ? -15.818 3.827 -21.169 1.00 55.00 307 LYS A N 1
ATOM 2526 C CA . LYS A 1 307 ? -14.441 4.268 -20.939 1.00 55.00 307 LYS A CA 1
ATOM 2527 C C . LYS A 1 307 ? -14.541 5.732 -20.537 1.00 55.00 307 LYS A C 1
ATOM 2529 O O . LYS A 1 307 ? -14.866 6.569 -21.377 1.00 55.00 307 LYS A O 1
ATOM 2534 N N . HIS A 1 308 ? -14.310 6.028 -19.266 1.00 53.88 308 HIS A N 1
ATOM 2535 C CA . HIS A 1 308 ? -14.097 7.399 -18.844 1.00 53.88 308 HIS A CA 1
ATOM 2536 C C . HIS A 1 308 ? -12.925 7.949 -19.685 1.00 53.88 308 HIS A C 1
ATOM 2538 O O . HIS A 1 308 ? -11.851 7.341 -19.706 1.00 53.88 308 HIS A O 1
ATOM 2544 N N . PRO A 1 309 ? -13.136 9.013 -20.484 1.00 53.66 309 PRO A N 1
ATOM 2545 C CA . PRO A 1 309 ? -12.164 9.471 -21.486 1.00 53.66 309 PRO A CA 1
ATOM 2546 C C . PRO A 1 309 ? -10.855 9.967 -20.855 1.00 53.66 309 PRO A C 1
ATOM 2548 O O . PRO A 1 309 ? -9.809 9.954 -21.497 1.00 53.66 309 PRO A O 1
ATOM 2551 N N . GLU A 1 310 ? -10.927 10.330 -19.580 1.00 53.03 310 GLU A N 1
ATOM 2552 C CA . GLU A 1 310 ? -9.847 10.785 -18.709 1.00 53.03 310 GLU A CA 1
ATOM 2553 C C . GLU A 1 310 ? -8.820 9.683 -18.341 1.00 53.03 310 GLU A C 1
ATOM 2555 O O . GLU A 1 310 ? -7.648 9.996 -18.126 1.00 53.03 310 GLU A O 1
ATOM 2560 N N . ASP A 1 311 ? -9.192 8.395 -18.417 1.00 52.62 311 ASP A N 1
ATOM 2561 C CA . ASP A 1 311 ? -8.329 7.267 -18.007 1.00 52.62 311 ASP A CA 1
ATOM 2562 C C . ASP A 1 311 ? -7.531 6.623 -19.154 1.00 52.62 311 ASP A C 1
ATOM 2564 O O . ASP A 1 311 ? -6.694 5.744 -18.935 1.00 52.62 311 ASP A O 1
ATOM 2568 N N . THR A 1 312 ? -7.783 7.010 -20.410 1.00 64.62 312 THR A N 1
ATOM 2569 C CA . THR A 1 312 ? -7.062 6.413 -21.543 1.00 64.62 312 THR A CA 1
ATOM 2570 C C . THR A 1 312 ? -5.819 7.242 -21.857 1.00 64.62 312 THR A C 1
ATOM 2572 O O . THR A 1 312 ? -5.933 8.374 -22.319 1.00 64.62 312 THR A O 1
ATOM 2575 N N . ILE A 1 313 ? -4.630 6.649 -21.690 1.00 60.69 313 ILE A N 1
ATOM 2576 C CA . ILE A 1 313 ? -3.317 7.246 -22.020 1.00 60.69 313 ILE A CA 1
ATOM 2577 C C . ILE A 1 313 ? -3.325 7.920 -23.404 1.00 60.69 313 ILE A C 1
ATOM 2579 O O . ILE A 1 313 ? -2.751 8.989 -23.587 1.00 60.69 313 ILE A O 1
ATOM 2583 N N . SER A 1 314 ? -4.043 7.354 -24.379 1.00 62.44 314 SER A N 1
ATOM 2584 C CA . SER A 1 314 ? -4.160 7.924 -25.724 1.00 62.44 314 SER A CA 1
ATOM 2585 C C . SER A 1 314 ? -4.849 9.293 -25.776 1.00 62.44 314 SER A C 1
ATOM 2587 O O . SER A 1 314 ? -4.551 10.073 -26.675 1.00 62.44 314 SER A O 1
ATOM 2589 N N . PHE A 1 315 ? -5.778 9.598 -24.862 1.00 67.12 315 PHE A N 1
ATOM 2590 C CA . PHE A 1 315 ? -6.459 10.896 -24.817 1.00 67.12 315 PHE A CA 1
ATOM 2591 C C . PHE A 1 315 ? -5.543 11.976 -24.237 1.00 67.12 315 PHE A C 1
ATOM 2593 O O . PHE A 1 315 ? -5.367 13.021 -24.864 1.00 67.12 315 PHE A O 1
ATOM 2600 N N . GLN A 1 316 ? -4.873 11.680 -23.119 1.00 65.25 316 GLN A N 1
ATOM 2601 C CA . GLN A 1 316 ? -3.874 12.575 -22.527 1.00 65.25 316 GLN A CA 1
ATOM 2602 C C . GLN A 1 316 ? -2.718 12.833 -23.509 1.00 65.25 316 GLN A C 1
ATOM 2604 O O . GLN A 1 316 ? -2.345 13.981 -23.747 1.00 65.25 316 GLN A O 1
ATOM 2609 N N . MET A 1 317 ? -2.235 11.792 -24.199 1.00 72.38 317 MET A N 1
ATOM 2610 C CA . MET A 1 317 ? -1.203 11.925 -25.234 1.00 72.38 317 MET A CA 1
ATOM 2611 C C . MET A 1 317 ? -1.673 12.776 -26.426 1.00 72.38 317 MET A C 1
ATOM 2613 O O . MET A 1 317 ? -0.910 13.569 -26.973 1.00 72.38 317 MET A O 1
ATOM 2617 N N . LYS A 1 318 ? -2.948 12.661 -26.823 1.00 74.50 318 LYS A N 1
ATOM 2618 C CA . LYS A 1 318 ? -3.533 13.474 -27.901 1.00 74.50 318 LYS A CA 1
ATOM 2619 C C . LYS A 1 318 ? -3.647 14.951 -27.508 1.00 74.50 318 LYS A C 1
ATOM 2621 O O . LYS A 1 318 ? -3.428 15.816 -28.357 1.00 74.50 318 LYS A O 1
ATOM 2626 N N . GLN A 1 319 ? -3.953 15.244 -26.244 1.00 71.88 319 GLN A N 1
ATOM 2627 C CA . GLN A 1 319 ? -3.989 16.609 -25.713 1.00 71.88 319 GLN A CA 1
ATOM 2628 C C . GLN A 1 319 ? -2.584 17.228 -25.662 1.00 71.88 319 GLN A C 1
ATOM 2630 O O . GLN A 1 319 ? -2.401 18.345 -26.147 1.00 71.88 319 GLN A O 1
ATOM 2635 N N . ILE A 1 320 ? -1.587 16.467 -25.196 1.00 78.00 320 ILE A N 1
ATOM 2636 C CA . ILE A 1 320 ? -0.174 16.880 -25.189 1.00 78.00 320 ILE A CA 1
ATOM 2637 C C . ILE A 1 320 ? 0.324 17.140 -26.615 1.00 78.00 320 ILE A C 1
ATOM 2639 O O . ILE A 1 320 ? 0.872 18.206 -26.884 1.00 78.00 320 ILE A O 1
ATOM 2643 N N . ASN A 1 321 ? 0.066 16.233 -27.562 1.00 78.88 321 ASN A N 1
ATOM 2644 C CA . ASN A 1 321 ? 0.483 16.408 -28.958 1.00 78.88 321 ASN A CA 1
ATOM 2645 C C . ASN A 1 321 ? -0.109 17.675 -29.590 1.00 78.88 321 ASN A C 1
ATOM 2647 O O . ASN A 1 321 ? 0.581 18.379 -30.323 1.00 78.88 321 ASN A O 1
ATOM 2651 N N . ARG A 1 322 ? -1.371 18.007 -29.287 1.00 80.19 322 ARG A N 1
ATOM 2652 C CA . ARG A 1 322 ? -2.014 19.230 -29.791 1.00 80.19 322 ARG A CA 1
ATOM 2653 C C . ARG A 1 322 ? -1.333 20.496 -29.263 1.00 80.19 322 ARG A C 1
ATOM 2655 O O . ARG A 1 322 ? -1.169 21.448 -30.023 1.00 80.19 322 ARG A O 1
ATOM 2662 N N . GLN A 1 323 ? -0.941 20.512 -27.990 1.00 79.50 323 GLN A N 1
ATOM 2663 C CA . GLN A 1 323 ? -0.217 21.639 -27.395 1.00 79.50 323 GLN A CA 1
ATOM 2664 C C . GLN A 1 323 ? 1.223 21.730 -27.925 1.00 79.50 323 GLN A C 1
ATOM 2666 O O . GLN A 1 323 ? 1.685 22.823 -28.240 1.00 79.50 323 GLN A O 1
ATOM 2671 N N . LEU A 1 324 ? 1.899 20.593 -28.123 1.00 81.81 324 LEU A N 1
ATOM 2672 C CA . LEU A 1 324 ? 3.255 20.526 -28.681 1.00 81.81 324 LEU A CA 1
ATOM 2673 C C . LEU A 1 324 ? 3.301 21.074 -30.119 1.00 81.81 324 LEU A C 1
ATOM 2675 O O . LEU A 1 324 ? 4.175 21.873 -30.450 1.00 81.81 324 LEU A O 1
ATOM 2679 N N . ILE A 1 325 ? 2.303 20.738 -30.946 1.00 83.81 325 ILE A N 1
ATOM 2680 C CA . ILE A 1 325 ? 2.151 21.302 -32.298 1.00 83.81 325 ILE A CA 1
ATOM 2681 C C . ILE A 1 325 ? 1.969 22.828 -32.242 1.00 83.81 325 ILE A C 1
ATOM 2683 O O . ILE A 1 325 ? 2.591 23.542 -33.024 1.00 83.81 325 ILE A O 1
ATOM 2687 N N . ALA A 1 326 ? 1.170 23.345 -31.302 1.00 83.00 326 ALA A N 1
ATOM 2688 C CA . ALA A 1 326 ? 0.954 24.787 -31.158 1.00 83.00 326 ALA A CA 1
ATOM 2689 C C . ALA A 1 326 ? 2.232 25.542 -30.742 1.00 83.00 326 ALA A C 1
ATOM 2691 O O . ALA A 1 326 ? 2.509 26.615 -31.272 1.00 83.00 326 ALA A O 1
ATOM 2692 N N . ILE A 1 327 ? 3.039 24.965 -29.845 1.00 84.69 327 ILE A N 1
ATOM 2693 C CA . ILE A 1 327 ? 4.336 25.534 -29.438 1.00 84.69 327 ILE A CA 1
ATOM 2694 C C . ILE A 1 327 ? 5.333 25.502 -30.603 1.00 84.69 327 ILE A C 1
ATOM 2696 O O . ILE A 1 327 ? 6.050 26.473 -30.837 1.00 84.69 327 ILE A O 1
ATOM 2700 N N . SER A 1 328 ? 5.367 24.409 -31.368 1.00 85.69 328 SER A N 1
ATOM 2701 C CA . SER A 1 328 ? 6.234 24.300 -32.545 1.00 85.69 328 SER A CA 1
ATOM 2702 C C . SER A 1 328 ? 5.872 25.332 -33.618 1.00 85.69 328 SER A C 1
ATOM 2704 O O . SER A 1 328 ? 6.767 25.969 -34.172 1.00 85.69 328 SER A O 1
ATOM 2706 N N . GLN A 1 329 ? 4.576 25.556 -33.859 1.00 88.06 329 GLN A N 1
ATOM 2707 C CA . GLN A 1 329 ? 4.102 26.591 -34.776 1.00 88.06 329 GLN A CA 1
ATOM 2708 C C . GLN A 1 329 ? 4.555 27.989 -34.336 1.00 88.06 329 GLN A C 1
ATOM 2710 O O . GLN A 1 329 ? 5.037 28.749 -35.174 1.00 88.06 329 GLN A O 1
ATOM 2715 N N . PHE A 1 330 ? 4.470 28.290 -33.036 1.00 89.88 330 PHE A N 1
ATOM 2716 C CA . PHE A 1 330 ? 4.945 29.557 -32.480 1.00 89.88 330 PHE A CA 1
ATOM 2717 C C . PHE A 1 330 ? 6.432 29.790 -32.765 1.00 89.88 330 PHE A C 1
ATOM 2719 O O . PHE A 1 330 ? 6.825 30.823 -33.303 1.00 89.88 330 PHE A O 1
ATOM 2726 N N . ILE A 1 331 ? 7.270 28.791 -32.475 1.00 90.62 331 ILE A N 1
ATOM 2727 C CA . ILE A 1 331 ? 8.718 28.884 -32.702 1.00 90.62 331 ILE A CA 1
ATOM 2728 C C . ILE A 1 331 ? 9.021 29.099 -34.190 1.00 90.62 331 ILE A C 1
ATOM 2730 O O . ILE A 1 331 ? 9.816 29.970 -34.540 1.00 90.62 331 ILE A O 1
ATOM 2734 N N . MET A 1 332 ? 8.366 28.342 -35.073 1.00 93.75 332 MET A N 1
ATOM 2735 C CA . MET A 1 332 ? 8.574 28.459 -36.518 1.00 93.75 332 MET A CA 1
ATOM 2736 C C . MET A 1 332 ? 8.149 29.825 -37.063 1.00 93.75 332 MET A C 1
ATOM 2738 O O . MET A 1 332 ? 8.835 30.373 -37.922 1.00 93.75 332 MET A O 1
ATOM 2742 N N . SER A 1 333 ? 7.062 30.397 -36.547 1.00 92.31 333 SER A N 1
ATOM 2743 C CA . SER A 1 333 ? 6.580 31.723 -36.941 1.00 92.31 333 SER A CA 1
ATOM 2744 C C . SER A 1 333 ? 7.536 32.840 -36.511 1.00 92.31 333 SER A C 1
ATOM 2746 O O . SER A 1 333 ? 7.886 33.706 -37.314 1.00 92.31 333 SER A O 1
ATOM 2748 N N . VAL A 1 334 ? 8.060 32.777 -35.282 1.00 94.00 334 VAL A N 1
ATOM 2749 C CA . VAL A 1 334 ? 9.056 33.740 -34.780 1.00 94.00 334 VAL A CA 1
ATOM 2750 C C . VAL A 1 334 ? 10.364 33.651 -35.572 1.00 94.00 334 VAL A C 1
ATOM 2752 O O . VAL A 1 334 ? 10.922 34.680 -35.956 1.00 94.00 334 VAL A O 1
ATOM 2755 N N . LEU A 1 335 ? 10.831 32.434 -35.874 1.00 94.12 335 LEU A N 1
ATOM 2756 C CA . LEU A 1 335 ? 12.021 32.220 -36.702 1.00 94.12 335 LEU A CA 1
ATOM 2757 C C . LEU A 1 335 ? 11.822 32.724 -38.136 1.00 94.12 335 LEU A C 1
ATOM 2759 O O . LEU A 1 335 ? 12.717 33.365 -38.685 1.00 94.12 335 LEU A O 1
ATOM 2763 N N . ALA A 1 336 ? 10.651 32.488 -38.731 1.00 94.38 336 ALA A N 1
ATOM 2764 C CA . ALA A 1 336 ? 10.317 33.006 -40.054 1.00 94.38 336 ALA A CA 1
ATOM 2765 C C . ALA A 1 336 ? 10.250 34.542 -40.064 1.00 94.38 336 ALA A C 1
ATOM 2767 O O . ALA A 1 336 ? 10.786 35.171 -40.975 1.00 94.38 336 ALA A O 1
ATOM 2768 N N . GLY A 1 337 ? 9.664 35.154 -39.031 1.00 93.88 337 GLY A N 1
ATOM 2769 C CA . GLY A 1 337 ? 9.620 36.606 -38.850 1.00 93.88 337 GLY A CA 1
ATOM 2770 C C . GLY A 1 337 ? 11.005 37.238 -38.714 1.00 93.88 337 GLY A C 1
ATOM 2771 O O . GLY A 1 337 ? 11.286 38.267 -39.331 1.00 93.88 337 GLY A O 1
ATOM 2772 N N . PHE A 1 338 ? 11.895 36.582 -37.966 1.00 94.31 338 PHE A N 1
ATOM 2773 C CA . PHE A 1 338 ? 13.294 36.986 -37.856 1.00 94.31 338 PHE A CA 1
ATOM 2774 C C . PHE A 1 338 ? 14.021 36.875 -39.200 1.00 94.31 338 PHE A C 1
ATOM 2776 O O . PHE A 1 338 ? 14.653 37.834 -39.640 1.00 94.31 338 PHE A O 1
ATOM 2783 N N . ALA A 1 339 ? 13.898 35.731 -39.881 1.00 93.56 339 ALA A N 1
ATOM 2784 C CA . ALA A 1 339 ? 14.530 35.499 -41.177 1.00 93.56 339 ALA A CA 1
ATOM 2785 C C . ALA A 1 339 ? 14.037 36.491 -42.242 1.00 93.56 339 ALA A C 1
ATOM 2787 O O . ALA A 1 339 ? 14.832 36.989 -43.038 1.00 93.56 339 ALA A O 1
ATOM 2788 N N . PHE A 1 340 ? 12.749 36.838 -42.223 1.00 91.69 340 PHE A N 1
ATOM 2789 C CA . PHE A 1 340 ? 12.179 37.858 -43.098 1.00 91.69 340 PHE A CA 1
ATOM 2790 C C . PHE A 1 340 ? 12.770 39.250 -42.830 1.00 91.69 340 PHE A C 1
ATOM 2792 O O . PHE A 1 340 ? 13.194 39.921 -43.768 1.00 91.69 340 PHE A O 1
ATOM 2799 N N . GLY A 1 341 ? 12.857 39.677 -41.567 1.00 90.12 341 GLY A N 1
ATOM 2800 C CA . GLY A 1 341 ? 13.433 40.982 -41.226 1.00 90.12 341 GLY A CA 1
ATOM 2801 C C . GLY A 1 341 ? 14.952 41.063 -41.440 1.00 90.12 341 GLY A C 1
ATOM 2802 O O . GLY A 1 341 ? 15.465 42.119 -41.798 1.00 90.12 341 GLY A O 1
ATOM 2803 N N . PHE A 1 342 ? 15.672 39.952 -41.268 1.00 89.44 342 PHE A N 1
ATOM 2804 C CA . PHE A 1 342 ? 17.130 39.903 -41.401 1.00 89.44 342 PHE A CA 1
ATOM 2805 C C . PHE A 1 342 ? 17.594 39.706 -42.856 1.00 89.44 342 PHE A C 1
ATOM 2807 O O . PHE A 1 342 ? 18.396 40.490 -43.355 1.00 89.44 342 PHE A O 1
ATOM 2814 N N . ILE A 1 343 ? 17.072 38.682 -43.543 1.00 88.06 343 ILE A N 1
ATOM 2815 C CA . ILE A 1 343 ? 17.466 38.299 -44.914 1.00 88.06 343 ILE A CA 1
ATOM 2816 C C . ILE A 1 343 ? 16.522 38.920 -45.948 1.00 88.06 343 ILE A C 1
ATOM 2818 O O . ILE A 1 343 ? 16.956 39.415 -46.986 1.00 88.06 343 ILE A O 1
ATOM 2822 N N . GLY A 1 344 ? 15.215 38.906 -45.674 1.00 87.06 344 GLY A N 1
ATOM 2823 C CA . GLY A 1 344 ? 14.201 39.368 -46.627 1.00 87.06 344 GLY A CA 1
ATOM 2824 C C . GLY A 1 344 ? 14.318 40.857 -46.959 1.00 87.06 344 GLY A C 1
ATOM 2825 O O . GLY A 1 344 ? 14.157 41.243 -48.114 1.00 87.06 344 GLY A O 1
ATOM 2826 N N . VAL A 1 345 ? 14.664 41.695 -45.980 1.00 82.31 345 VAL A N 1
ATOM 2827 C CA . VAL A 1 345 ? 14.850 43.140 -46.197 1.00 82.31 345 VAL A CA 1
ATOM 2828 C C . VAL A 1 345 ? 16.115 43.451 -46.998 1.00 82.31 345 VAL A C 1
ATOM 2830 O O . VAL A 1 345 ? 16.087 44.344 -47.842 1.00 82.31 345 VAL A O 1
ATOM 2833 N N . GLU A 1 346 ? 17.196 42.694 -46.808 1.00 81.75 346 GLU A N 1
ATOM 2834 C CA . GLU A 1 346 ? 18.407 42.819 -47.631 1.00 81.75 346 GLU A CA 1
ATOM 2835 C C . GLU A 1 346 ? 18.124 42.488 -49.100 1.00 81.75 346 GLU A C 1
ATOM 2837 O O . GLU A 1 346 ? 18.553 43.220 -49.991 1.00 81.75 346 GLU A O 1
ATOM 2842 N N . LEU A 1 347 ? 17.348 41.428 -49.351 1.00 82.38 347 LEU A N 1
ATOM 2843 C CA . LEU A 1 347 ? 16.957 41.039 -50.707 1.00 82.38 347 LEU A CA 1
ATOM 2844 C C . LEU A 1 347 ? 16.083 42.093 -51.406 1.00 82.38 347 LEU A C 1
ATOM 2846 O O . LEU A 1 347 ? 16.117 42.186 -52.631 1.00 82.38 347 LEU A O 1
ATOM 2850 N N . LEU A 1 348 ? 15.305 42.880 -50.654 1.00 79.38 348 LEU A N 1
ATOM 2851 C CA . LEU A 1 348 ? 14.376 43.872 -51.207 1.00 79.38 348 LEU A CA 1
ATOM 2852 C C . LEU A 1 348 ? 14.969 45.284 -51.336 1.00 79.38 348 LEU A C 1
ATOM 2854 O O . LEU A 1 348 ? 14.616 45.997 -52.273 1.00 79.38 348 LEU A O 1
ATOM 2858 N N . ILE A 1 349 ? 15.823 45.715 -50.400 1.00 74.12 349 ILE A N 1
ATOM 2859 C CA . ILE A 1 349 ? 16.286 47.115 -50.275 1.00 74.12 349 ILE A CA 1
ATOM 2860 C C . ILE A 1 349 ? 17.805 47.265 -50.523 1.00 74.12 349 ILE A C 1
ATOM 2862 O O . ILE A 1 349 ? 18.294 48.381 -50.700 1.00 74.12 349 ILE A O 1
ATOM 2866 N N . GLY A 1 350 ? 18.557 46.163 -50.635 1.00 73.31 350 GLY A N 1
ATOM 2867 C CA . GLY A 1 350 ? 19.991 46.173 -50.946 1.00 73.31 350 GLY A CA 1
ATOM 2868 C C . GLY A 1 350 ? 20.897 46.246 -49.711 1.00 73.31 350 GLY A C 1
ATOM 2869 O O . GLY A 1 350 ? 20.489 45.907 -48.599 1.00 73.31 350 GLY A O 1
ATOM 2870 N N . SER A 1 351 ? 22.165 46.643 -49.903 1.00 72.50 351 SER A N 1
ATOM 2871 C CA . SER A 1 351 ? 23.244 46.506 -48.910 1.00 72.50 351 SER A CA 1
ATOM 2872 C C . SER A 1 351 ? 23.062 47.392 -47.666 1.00 72.50 351 SER A C 1
ATOM 2874 O O . SER A 1 351 ? 23.653 48.465 -47.553 1.00 72.50 351 SER A O 1
ATOM 2876 N N . LEU A 1 352 ? 22.263 46.924 -46.708 1.00 74.31 352 LEU A N 1
ATOM 2877 C CA . LEU A 1 352 ? 22.179 47.476 -45.353 1.00 74.31 352 LEU A CA 1
ATOM 2878 C C . LEU A 1 352 ? 23.376 47.024 -44.506 1.00 74.31 352 LEU A C 1
ATOM 2880 O O . LEU A 1 352 ? 23.899 45.938 -44.730 1.00 74.31 352 LEU A O 1
ATOM 2884 N N . ASP A 1 353 ? 23.778 47.801 -43.505 1.00 82.81 353 ASP A N 1
ATOM 2885 C CA . ASP A 1 353 ? 24.787 47.349 -42.543 1.00 82.81 353 ASP A CA 1
ATOM 2886 C C . ASP A 1 353 ? 24.229 46.233 -41.641 1.00 82.81 353 ASP A C 1
ATOM 2888 O O . ASP A 1 353 ? 23.033 46.197 -41.323 1.00 82.81 353 ASP A O 1
ATOM 2892 N N . PHE A 1 354 ? 25.095 45.310 -41.226 1.00 84.44 354 PHE A N 1
ATOM 2893 C CA . PHE A 1 354 ? 24.714 44.101 -40.491 1.00 84.44 354 PHE A CA 1
ATOM 2894 C C . PHE A 1 354 ? 23.926 44.425 -39.212 1.00 84.44 354 PHE A C 1
ATOM 2896 O O . PHE A 1 354 ? 22.924 43.770 -38.915 1.00 84.44 354 PHE A O 1
ATOM 2903 N N . GLY A 1 355 ? 24.333 45.474 -38.487 1.00 86.56 355 GLY A N 1
ATOM 2904 C CA . GLY A 1 355 ? 23.676 45.897 -37.248 1.00 86.56 355 GLY A CA 1
ATOM 2905 C C . GLY A 1 355 ? 22.214 46.306 -37.447 1.00 86.56 355 GLY A C 1
ATOM 2906 O O . GLY A 1 355 ? 21.351 45.916 -36.659 1.00 86.56 355 GLY A O 1
ATOM 2907 N N . PHE A 1 356 ? 21.903 47.018 -38.534 1.00 86.06 356 PHE A N 1
ATOM 2908 C CA . PHE A 1 356 ? 20.527 47.416 -38.848 1.00 86.06 356 PHE A CA 1
ATOM 2909 C C . PHE A 1 356 ? 19.657 46.226 -39.257 1.00 86.06 356 PHE A C 1
ATOM 2911 O O . PHE A 1 356 ? 18.492 46.168 -38.868 1.00 86.06 356 PHE A O 1
ATOM 2918 N N . ARG A 1 357 ? 20.215 45.247 -39.979 1.00 86.81 357 ARG A N 1
ATOM 2919 C CA . ARG A 1 357 ? 19.496 44.011 -40.342 1.00 86.81 357 ARG A CA 1
ATOM 2920 C C . ARG A 1 357 ? 19.146 43.191 -39.115 1.00 86.81 357 ARG A C 1
ATOM 2922 O O . ARG A 1 357 ? 18.025 42.706 -38.994 1.00 86.81 357 ARG A O 1
ATOM 2929 N N . LEU A 1 358 ? 20.100 43.054 -38.196 1.00 90.56 358 LEU A N 1
ATOM 2930 C CA . LEU A 1 358 ? 19.888 42.337 -36.946 1.00 90.56 358 LEU A CA 1
ATOM 2931 C C . LEU A 1 358 ? 18.793 43.012 -36.114 1.00 90.56 358 LEU A C 1
ATOM 2933 O O . LEU A 1 358 ? 17.881 42.341 -35.635 1.00 90.56 358 LEU A O 1
ATOM 2937 N N . LEU A 1 359 ? 18.843 44.341 -35.999 1.00 92.56 359 LEU A N 1
ATOM 2938 C CA . LEU A 1 359 ? 17.847 45.114 -35.263 1.00 92.56 359 LEU A CA 1
ATOM 2939 C C . LEU A 1 359 ? 16.450 44.999 -35.893 1.00 92.56 359 LEU A C 1
ATOM 2941 O O . LEU A 1 359 ? 15.472 44.787 -35.177 1.00 92.56 359 LEU A O 1
ATOM 2945 N N . LEU A 1 360 ? 16.347 45.061 -37.222 1.00 89.69 360 LEU A N 1
ATOM 2946 C CA . LEU A 1 360 ? 15.075 44.929 -37.934 1.00 89.69 360 LEU A CA 1
ATOM 2947 C C . LEU A 1 360 ? 14.508 43.503 -37.828 1.00 89.69 360 LEU A C 1
ATOM 2949 O O . LEU A 1 360 ? 13.327 43.337 -37.523 1.00 89.69 360 LEU A O 1
ATOM 2953 N N . GLY A 1 361 ? 15.357 42.479 -37.964 1.00 92.19 361 GLY A N 1
ATOM 2954 C CA . GLY A 1 361 ? 14.998 41.082 -37.709 1.00 92.19 361 GLY A CA 1
ATOM 2955 C C . GLY A 1 361 ? 14.423 40.869 -36.309 1.00 92.19 361 GLY A C 1
ATOM 2956 O O . GLY A 1 361 ? 13.376 40.239 -36.162 1.00 92.19 361 GLY A O 1
ATOM 2957 N N . ILE A 1 362 ? 15.050 41.449 -35.281 1.00 94.31 362 ILE A N 1
ATOM 2958 C CA . ILE A 1 362 ? 14.573 41.360 -33.893 1.00 94.31 362 ILE A CA 1
ATOM 2959 C C . ILE A 1 362 ? 13.227 42.077 -33.716 1.00 94.31 362 ILE A C 1
ATOM 2961 O O . ILE A 1 362 ? 12.333 41.526 -33.077 1.00 94.31 362 ILE A O 1
ATOM 2965 N N . ILE A 1 363 ? 13.036 43.266 -34.298 1.00 94.56 363 ILE A N 1
ATOM 2966 C CA . ILE A 1 363 ? 11.763 44.006 -34.203 1.00 94.56 363 ILE A CA 1
ATOM 2967 C C . ILE A 1 363 ? 10.619 43.231 -34.879 1.00 94.56 363 ILE A C 1
ATOM 2969 O O . ILE A 1 363 ? 9.540 43.083 -34.296 1.00 94.56 363 ILE A O 1
ATOM 2973 N N . CYS A 1 364 ? 10.842 42.683 -36.076 1.00 91.81 364 CYS A N 1
ATOM 2974 C CA . CYS A 1 364 ? 9.852 41.852 -36.767 1.00 91.81 364 CYS A CA 1
ATOM 2975 C C . CYS A 1 364 ? 9.534 40.566 -35.986 1.00 91.81 364 CYS A C 1
ATOM 2977 O O . CYS A 1 364 ? 8.368 40.218 -35.819 1.00 91.81 364 CYS A O 1
ATOM 2979 N N . ALA A 1 365 ? 10.545 39.891 -35.438 1.00 95.06 365 ALA A N 1
ATOM 2980 C CA . ALA A 1 365 ? 10.342 38.693 -34.628 1.00 95.06 365 ALA A CA 1
ATOM 2981 C C . ALA A 1 365 ? 9.571 38.984 -33.330 1.00 95.06 365 ALA A C 1
ATOM 2983 O O . ALA A 1 365 ? 8.657 38.240 -32.982 1.00 95.06 365 ALA A O 1
ATOM 2984 N N . LEU A 1 366 ? 9.890 40.081 -32.632 1.00 94.75 366 LEU A N 1
ATOM 2985 C CA . LEU A 1 366 ? 9.221 40.476 -31.387 1.00 94.75 366 LEU A CA 1
ATOM 2986 C C . LEU A 1 366 ? 7.758 40.866 -31.607 1.00 94.75 366 LEU A C 1
ATOM 2988 O O . LEU A 1 366 ? 6.899 40.489 -30.812 1.00 94.75 366 LEU A O 1
ATOM 2992 N N . THR A 1 367 ? 7.460 41.598 -32.681 1.00 94.00 367 THR A N 1
ATOM 2993 C CA . THR A 1 367 ? 6.076 41.977 -33.009 1.00 94.00 367 THR A CA 1
ATOM 2994 C C . THR A 1 367 ? 5.213 40.750 -33.310 1.00 94.00 367 THR A C 1
ATOM 2996 O O . THR A 1 367 ? 4.104 40.645 -32.784 1.00 94.00 367 THR A O 1
ATOM 2999 N N . ILE A 1 368 ? 5.741 39.781 -34.066 1.00 93.94 368 ILE A N 1
ATOM 3000 C CA . ILE A 1 368 ? 5.064 38.505 -34.345 1.00 93.94 368 ILE A CA 1
ATOM 3001 C C . ILE A 1 368 ? 4.931 37.658 -33.072 1.00 93.94 368 ILE A C 1
ATOM 3003 O O . ILE A 1 368 ? 3.847 37.151 -32.786 1.00 93.94 368 ILE A O 1
ATOM 3007 N N . ALA A 1 369 ? 5.987 37.563 -32.259 1.00 93.62 369 ALA A N 1
ATOM 3008 C CA . ALA A 1 369 ? 5.968 36.808 -31.008 1.00 93.62 369 ALA A CA 1
ATOM 3009 C C . ALA A 1 369 ? 4.901 37.330 -30.033 1.00 93.62 369 ALA A C 1
ATOM 3011 O O . ALA A 1 369 ? 4.162 36.541 -29.448 1.00 93.62 369 ALA A O 1
ATOM 3012 N N . LEU A 1 370 ? 4.782 38.653 -29.875 1.00 93.25 370 LEU A N 1
ATOM 3013 C CA . LEU A 1 370 ? 3.760 39.253 -29.012 1.00 93.25 370 LEU A CA 1
ATOM 3014 C C . LEU A 1 370 ? 2.343 39.002 -29.539 1.00 93.25 370 LEU A C 1
ATOM 3016 O O . LEU A 1 370 ? 1.444 38.700 -28.751 1.00 93.25 370 LEU A O 1
ATOM 3020 N N . ALA A 1 371 ? 2.144 39.087 -30.857 1.00 92.12 371 ALA A N 1
ATOM 3021 C CA . ALA A 1 371 ? 0.855 38.798 -31.473 1.00 92.12 371 ALA A CA 1
ATOM 3022 C C . ALA A 1 371 ? 0.444 37.331 -31.260 1.00 92.12 371 ALA A C 1
ATOM 3024 O O . ALA A 1 371 ? -0.666 37.061 -30.798 1.00 92.12 371 ALA A O 1
ATOM 3025 N N . GLU A 1 372 ? 1.334 36.374 -31.531 1.00 89.62 372 GLU A N 1
ATOM 3026 C CA . GLU A 1 372 ? 1.021 34.951 -31.368 1.00 89.62 372 GLU A CA 1
ATOM 3027 C C . GLU A 1 372 ? 0.882 34.526 -29.902 1.00 89.62 372 GLU A C 1
ATOM 3029 O O . GLU A 1 372 ? -0.011 33.737 -29.579 1.00 89.62 372 GLU A O 1
ATOM 3034 N N . LEU A 1 373 ? 1.683 35.091 -28.993 1.00 87.81 373 LEU A N 1
ATOM 3035 C CA . LEU A 1 373 ? 1.558 34.847 -27.554 1.00 87.81 373 LEU A CA 1
ATOM 3036 C C . LEU A 1 373 ? 0.197 35.317 -27.020 1.00 87.81 373 LEU A C 1
ATOM 3038 O O . LEU A 1 373 ? -0.419 34.624 -26.207 1.00 87.81 373 LEU A O 1
ATOM 3042 N N . TYR A 1 374 ? -0.306 36.455 -27.508 1.00 89.00 374 TYR A N 1
ATOM 3043 C CA . TYR A 1 374 ? -1.641 36.943 -27.166 1.00 89.00 374 TYR A CA 1
ATOM 3044 C C . TYR A 1 374 ? -2.740 35.966 -27.613 1.00 89.00 374 TYR A C 1
ATOM 3046 O O . TYR A 1 374 ? -3.626 35.623 -26.824 1.00 89.00 374 TYR A O 1
ATOM 3054 N N . PHE A 1 375 ? -2.669 35.464 -28.852 1.00 84.94 375 PHE A N 1
ATOM 3055 C CA . PHE A 1 375 ? -3.628 34.474 -29.353 1.00 84.94 375 PHE A CA 1
ATOM 3056 C C . PHE A 1 375 ? -3.555 33.148 -28.587 1.00 84.94 375 PHE A C 1
ATOM 3058 O O . PHE A 1 375 ? -4.598 32.563 -28.284 1.00 84.94 375 PHE A O 1
ATOM 3065 N N . LEU A 1 376 ? -2.352 32.692 -28.227 1.00 85.75 376 LEU A N 1
ATOM 3066 C CA . LEU A 1 376 ? -2.155 31.480 -27.434 1.00 85.75 376 LEU A CA 1
ATOM 3067 C C . LEU A 1 376 ? -2.758 31.622 -26.031 1.00 85.75 376 LEU A C 1
ATOM 3069 O O . LEU A 1 376 ? -3.527 30.760 -25.606 1.00 85.75 376 LEU A O 1
ATOM 3073 N N . ALA A 1 377 ? -2.466 32.724 -25.335 1.00 85.00 377 ALA A N 1
ATOM 3074 C CA . ALA A 1 377 ? -2.995 32.994 -24.000 1.00 85.00 377 ALA A CA 1
ATOM 3075 C C . ALA A 1 377 ? -4.528 33.101 -23.999 1.00 85.00 377 ALA A C 1
ATOM 3077 O O . ALA A 1 377 ? -5.194 32.556 -23.116 1.00 85.00 377 ALA A O 1
ATOM 3078 N N . LYS A 1 378 ? -5.107 33.751 -25.018 1.00 85.81 378 LYS A N 1
ATOM 3079 C CA . LYS A 1 378 ? -6.563 33.840 -25.181 1.00 85.81 378 LYS A CA 1
ATOM 3080 C C . LYS A 1 378 ? -7.197 32.462 -25.390 1.00 85.81 378 LYS A C 1
ATOM 3082 O O . LYS A 1 378 ? -8.170 32.142 -24.712 1.00 85.81 378 LYS A O 1
ATOM 3087 N N . LYS A 1 379 ? -6.619 31.636 -26.266 1.00 82.69 379 LYS A N 1
ATOM 3088 C CA . LYS A 1 379 ? -7.096 30.273 -26.540 1.00 82.69 379 LYS A CA 1
ATOM 3089 C C . LYS A 1 379 ? -7.026 29.375 -25.301 1.00 82.69 379 LYS A C 1
ATOM 3091 O O . LYS A 1 379 ? -7.969 28.644 -25.026 1.00 82.69 379 LYS A O 1
ATOM 3096 N N . LEU A 1 380 ? -5.952 29.486 -24.517 1.00 80.50 380 LEU A N 1
ATOM 3097 C CA . LEU A 1 380 ? -5.784 28.727 -23.275 1.00 80.50 380 LEU A CA 1
ATOM 3098 C C . LEU A 1 380 ? -6.831 29.117 -22.215 1.00 80.50 380 LEU A C 1
ATOM 3100 O O . LEU A 1 380 ? -7.365 28.260 -21.517 1.00 80.50 380 LEU A O 1
ATOM 3104 N N . ASN A 1 381 ? -7.168 30.407 -22.124 1.00 83.38 381 ASN A N 1
ATOM 3105 C CA . ASN A 1 381 ? -8.214 30.904 -21.226 1.00 83.38 381 ASN A CA 1
ATOM 3106 C C . ASN A 1 381 ? -9.626 30.459 -21.662 1.00 83.38 381 ASN A C 1
ATOM 3108 O O . ASN A 1 381 ? -10.470 30.154 -20.823 1.00 83.38 381 ASN A O 1
ATOM 3112 N N . GLU A 1 382 ? -9.899 30.403 -22.968 1.00 80.50 382 GLU A N 1
ATOM 3113 C CA . GLU A 1 382 ? -11.160 29.865 -23.499 1.00 80.50 382 GLU A CA 1
ATOM 3114 C C . GLU A 1 382 ? -11.313 28.364 -23.201 1.00 80.50 382 GLU A C 1
ATOM 3116 O O . GLU A 1 382 ? -12.374 27.952 -22.726 1.00 80.50 382 GLU A O 1
ATOM 3121 N N . ASP A 1 383 ? -10.248 27.574 -23.377 1.00 76.56 383 ASP A N 1
ATOM 3122 C CA . ASP A 1 383 ? -10.235 26.142 -23.044 1.00 76.56 383 ASP A CA 1
ATOM 3123 C C . ASP A 1 383 ? -10.479 25.911 -21.530 1.00 76.56 383 ASP A C 1
ATOM 3125 O O . ASP A 1 383 ? -11.328 25.097 -21.157 1.00 76.56 383 ASP A O 1
ATOM 3129 N N . LEU A 1 384 ? -9.847 26.700 -20.646 1.00 74.00 384 LEU A N 1
ATOM 3130 C CA . LEU A 1 384 ? -10.067 26.646 -19.187 1.00 74.00 384 LEU A CA 1
ATOM 3131 C C . LEU A 1 384 ? -11.516 26.980 -18.781 1.00 74.00 384 LEU A C 1
ATOM 3133 O O . LEU A 1 384 ? -12.097 26.358 -17.882 1.00 74.00 384 LEU A O 1
ATOM 3137 N N . LYS A 1 385 ? -12.141 27.960 -19.443 1.00 74.50 385 LYS A N 1
ATOM 3138 C CA . LYS A 1 385 ? -13.557 28.300 -19.208 1.00 74.50 385 LYS A CA 1
ATOM 3139 C C . LYS A 1 385 ? -14.496 27.173 -19.643 1.00 74.50 385 LYS A C 1
ATOM 3141 O O . LYS A 1 385 ? -15.532 26.960 -19.015 1.00 74.50 385 LYS A O 1
ATOM 3146 N N . PHE A 1 386 ? -14.143 26.441 -20.696 1.00 70.69 386 PHE A N 1
ATOM 3147 C CA . PHE A 1 386 ? -14.936 25.311 -21.169 1.00 70.69 386 PHE A CA 1
ATOM 3148 C C . PHE A 1 386 ? -14.869 24.118 -20.203 1.00 70.69 386 PHE A C 1
ATOM 3150 O O . PHE A 1 386 ? -15.902 23.526 -19.885 1.00 70.69 386 PHE A O 1
ATOM 3157 N N . GLU A 1 387 ? -13.681 23.807 -19.672 1.00 68.25 387 GLU A N 1
ATOM 3158 C CA . GLU A 1 387 ? -13.495 22.754 -18.662 1.00 68.25 387 GLU A CA 1
ATOM 3159 C C . GLU A 1 387 ? -14.263 23.058 -17.368 1.00 68.25 387 GLU A C 1
ATOM 3161 O O . GLU A 1 387 ? -14.995 22.206 -16.860 1.00 68.25 387 GLU A O 1
ATOM 3166 N N . THR A 1 388 ? -14.186 24.298 -16.876 1.00 67.88 388 THR A N 1
ATOM 3167 C CA . THR A 1 388 ? -14.933 24.717 -15.676 1.00 67.88 388 THR A CA 1
ATOM 3168 C C . THR A 1 388 ? -16.451 24.647 -15.876 1.00 67.88 388 THR A C 1
ATOM 3170 O O . THR A 1 388 ? -17.165 24.179 -14.988 1.00 67.88 388 THR A O 1
ATOM 3173 N N . ALA A 1 389 ? -16.970 25.020 -17.051 1.00 66.75 389 ALA A N 1
ATOM 3174 C CA . ALA A 1 389 ? -18.396 24.890 -17.371 1.00 66.75 389 ALA A CA 1
ATOM 3175 C C . ALA A 1 389 ? -18.864 23.423 -17.474 1.00 66.75 389 ALA A C 1
ATOM 3177 O O . ALA A 1 389 ? -19.995 23.097 -17.092 1.00 66.75 389 ALA A O 1
ATOM 3178 N N . TYR A 1 390 ? -18.005 22.525 -17.964 1.00 63.56 390 TYR A N 1
ATOM 3179 C CA . TYR A 1 390 ? -18.287 21.090 -18.040 1.00 63.56 390 TYR A CA 1
ATOM 3180 C C . TYR A 1 390 ? -18.305 20.427 -16.650 1.00 63.56 390 TYR A C 1
ATOM 3182 O O . TYR A 1 390 ? -19.243 19.693 -16.326 1.00 63.56 390 TYR A O 1
ATOM 3190 N N . GLU A 1 391 ? -17.332 20.748 -15.793 1.00 58.06 391 GLU A N 1
ATOM 3191 C CA . GLU A 1 391 ? -17.266 20.320 -14.386 1.00 58.06 391 GLU A CA 1
ATOM 3192 C C . GLU A 1 391 ? -18.529 20.715 -13.595 1.00 58.06 391 GLU A C 1
ATOM 3194 O O . GLU A 1 391 ? -19.084 19.909 -12.840 1.00 58.06 391 GLU A O 1
ATOM 3199 N N . VAL A 1 392 ? -19.040 21.934 -13.808 1.00 61.06 392 VAL A N 1
ATOM 3200 C CA . VAL A 1 392 ? -20.273 22.426 -13.164 1.00 61.06 392 VAL A CA 1
ATOM 3201 C C . VAL A 1 392 ? -21.502 21.618 -13.604 1.00 61.06 392 VAL A C 1
ATOM 3203 O O . VAL A 1 392 ? -22.307 21.226 -12.756 1.00 61.06 392 VAL A O 1
ATOM 3206 N N . LYS A 1 393 ? -21.628 21.275 -14.895 1.00 54.97 393 LYS A N 1
ATOM 3207 C CA . LYS A 1 393 ? -22.707 20.391 -15.385 1.00 54.97 393 LYS A CA 1
ATOM 3208 C C . LYS A 1 393 ? -22.608 18.972 -14.811 1.00 54.97 393 LYS A C 1
ATOM 3210 O O . LYS A 1 393 ? -23.626 18.403 -14.421 1.00 54.97 393 LYS A O 1
ATOM 3215 N N . LYS A 1 394 ? -21.400 18.411 -14.689 1.00 48.25 394 LYS A N 1
ATOM 3216 C CA . LYS A 1 394 ? -21.168 17.070 -14.114 1.00 48.25 394 LYS A CA 1
ATOM 3217 C C . LYS A 1 394 ? -21.549 17.017 -12.626 1.00 48.25 394 LYS A C 1
ATOM 3219 O O . LYS A 1 394 ? -22.148 16.038 -12.189 1.00 48.25 394 LYS A O 1
ATOM 3224 N N . LYS A 1 395 ? -21.292 18.086 -11.858 1.00 52.50 395 LYS A N 1
ATOM 3225 C CA . LYS A 1 395 ? -21.721 18.202 -10.447 1.00 52.50 395 LYS A CA 1
ATOM 3226 C C . LYS A 1 395 ? -23.239 18.333 -10.272 1.00 52.50 395 LYS A C 1
ATOM 3228 O O . LYS A 1 395 ? -23.753 17.832 -9.278 1.00 52.50 395 LYS A O 1
ATOM 3233 N N . GLY A 1 396 ? -23.944 18.943 -11.229 1.00 46.34 396 GLY A N 1
ATOM 3234 C CA . GLY A 1 396 ? -25.410 19.054 -11.226 1.00 46.34 396 GLY A CA 1
ATOM 3235 C C . GLY A 1 396 ? -26.159 17.787 -11.659 1.00 46.34 396 GLY A C 1
ATOM 3236 O O . GLY A 1 396 ? -27.362 17.703 -11.456 1.00 46.34 396 GLY A O 1
ATOM 3237 N N . THR A 1 397 ? -25.465 16.791 -12.220 1.00 45.91 397 THR A N 1
ATOM 3238 C CA . THR A 1 397 ? -26.069 15.537 -12.717 1.00 45.91 397 THR A CA 1
ATOM 3239 C C . THR A 1 397 ? -25.779 14.352 -11.782 1.00 45.91 397 THR A C 1
ATOM 3241 O O . THR A 1 397 ? -25.547 13.229 -12.231 1.00 45.91 397 THR A O 1
ATOM 3244 N N . LYS A 1 398 ? -25.734 14.594 -10.464 1.00 40.03 398 LYS A N 1
ATOM 3245 C CA . LYS A 1 398 ? -25.811 13.514 -9.473 1.00 40.03 398 LYS A CA 1
ATOM 3246 C C . LYS A 1 398 ? -27.284 13.154 -9.294 1.00 40.03 398 LYS A C 1
ATOM 3248 O O . LYS A 1 398 ? -28.039 13.943 -8.746 1.00 40.03 398 LYS A O 1
ATOM 3253 N N . LEU A 1 399 ? -27.616 11.997 -9.859 1.00 41.66 399 LEU A N 1
ATOM 3254 C CA . LEU A 1 399 ? -28.880 11.271 -9.801 1.00 41.66 399 LEU A CA 1
ATOM 3255 C C . LEU A 1 399 ? -29.580 11.346 -8.432 1.00 41.66 399 LEU A C 1
ATOM 3257 O O . LEU A 1 399 ? -28.924 11.136 -7.408 1.00 41.66 399 LEU A O 1
ATOM 3261 N N . ASP A 1 400 ? -30.892 11.598 -8.482 1.00 37.50 400 ASP A N 1
ATOM 3262 C CA . ASP A 1 400 ? -31.881 11.008 -7.565 1.00 37.50 400 ASP A CA 1
ATOM 3263 C C . ASP A 1 400 ? -31.798 9.473 -7.573 1.00 37.50 400 ASP A C 1
ATOM 3265 O O . ASP A 1 400 ? -31.540 8.900 -8.664 1.00 37.50 400 ASP A O 1
#

Secondary structure (DSSP, 8-state):
-HHHHHHHHHHHHHHH-THHHHHHHHHHHHHIIIIIITTHHHHHHHHHHHHHHHIIIIIHHHHHHHHHHHHHHHHHHHHHHHHHHHHHHHHHHHHHH-THHHHHHHHHHHHHHHHHHHHHHHHHHHHHHHHHHHHHS-S-S----EEE--HHHHHHHHTS---TT--HHHHHHHSSS----TTPPPPP------HHHHHHHHH----TT--GGGS---S-----TT---B-HHHHHHHHHHHHHHHHH-SS---HHHHHTTPEEE---PPPPPPPHHHHHHHHHHHHHHHHHHHHHHHTTT-SS----GGG-HHHHHHHHHHHHHHHHHHHHHHHHHHHIIIIIHHHHH----HHHHHHHHHHHHHHHHHHHHHHHHHHHHHHHHHHHHHHHHHHHT---